Protein AF-0000000071243230 (afdb_homodimer)

Solvent-accessible surface area (backbone atoms only — not comparable to full-atom values): 25647 Å² total; per-residue (Å²): 121,84,81,74,54,32,36,38,34,30,34,70,54,38,41,51,25,42,40,34,51,52,50,34,58,74,63,64,65,69,80,55,43,79,42,82,48,49,68,93,75,47,45,42,72,34,73,75,40,35,74,42,26,79,78,50,60,73,18,30,34,38,36,73,92,80,45,58,36,34,49,34,70,30,48,39,51,43,52,36,56,71,73,34,33,78,36,71,46,57,30,71,87,35,68,67,62,38,32,37,29,39,30,46,41,52,45,35,47,60,45,52,41,47,35,47,43,58,20,52,50,35,22,77,37,89,92,53,12,43,61,34,69,88,39,41,65,60,29,50,51,50,51,51,54,51,28,48,50,36,53,77,65,65,46,73,26,82,59,40,70,91,53,72,32,49,36,44,46,53,48,45,42,53,58,59,55,44,63,51,39,58,89,78,46,62,64,76,81,33,62,56,47,34,52,44,48,49,54,53,48,51,51,51,51,54,64,30,56,40,70,90,38,98,62,46,46,50,62,62,52,16,53,51,50,37,32,51,49,38,48,51,32,33,51,52,34,54,53,54,61,68,72,107,121,85,81,74,52,34,36,39,35,31,34,71,53,37,41,52,25,42,40,32,52,52,48,33,58,74,65,64,65,69,78,56,42,78,42,81,50,49,69,92,74,46,45,42,71,33,72,75,41,34,73,44,27,79,78,51,62,73,18,31,33,38,36,74,91,80,45,59,36,33,49,34,70,30,47,37,50,42,52,35,56,71,72,36,32,78,35,71,46,56,30,70,88,35,69,68,62,37,34,38,29,39,30,46,40,51,45,34,46,59,45,52,42,45,35,48,41,57,20,51,50,37,23,78,36,88,93,53,12,43,62,33,69,88,40,42,65,60,29,50,51,50,50,52,52,52,29,50,50,37,54,77,65,65,49,73,24,82,60,41,67,92,52,70,32,50,36,44,46,52,47,45,42,52,57,59,54,44,62,51,39,57,91,80,46,62,63,74,81,32,61,56,46,36,52,43,47,50,54,54,48,52,51,51,51,54,64,31,56,40,71,90,38,98,62,48,42,49,61,63,51,15,52,51,51,37,33,50,49,38,48,51,32,31,52,52,34,53,51,54,61,71,71,106

InterPro domains:
  IPR004045 Glutathione S-transferase, N-terminal [PF13417] (9-85)
  IPR004045 Glutathione S-transferase, N-terminal [PS50404] (4-87)
  IPR004046 Glutathione S-transferase, C-terminal [PF00043] (134-200)
  IPR010987 Glutath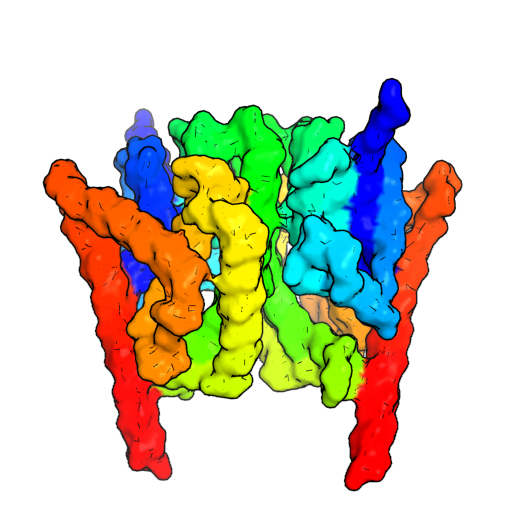ione S-transferase, C-terminal-like [PS50405] (94-218)
  IPR036249 Thioredoxin-like superfamily [SSF52833] (5-91)
  IPR036282 Glutathione S-transferase, C-terminal domain superfamily [SSF47616] (93-202)
  IPR040079 Glutathione transferase family [SFLDS00019] (8-201)

Foldseek 3Di:
DPQQAKEKEDDLLQLLSVLQVVLCLVLVPDRHHYDYDDVVVLSLVDPVNCLQPVVSDDTKMDDPPRDIDGDSLVSSQVCCVPRPCCDLQQHVVDPLLNVLLVVLVCCCVVQQLVLLCQFQVLCVDPPRNHGDLVSLVSNVVVLVVVLVVCVVVVALERSRDDDHYSSLSSNLSSVLSCLLPCVRDPSVVRPSSVNSSVVVVVVVLVSLCPVVDPRRCSNVVSNVVNSVVSVVSNVVNVVVVVVD/DPQQAKEKEDALLQLLSVLQVVLCLVLVPDRHHYDYDDVVVLSLVDPVNCLQPVVSDDTKMDDPPRDIDGDSLVSSVVCCVPRPCCDLQQHVVDPLLNVLLVVLVCCCVVQQLVLLCQFQVLCVDPPRNHGDLVSLVSNVVVLVVVLVVCVVVVALERSRDDDHYSSLSSNLSSVLSCLLPCVSDPSVVRPSSVNSSVVVVVVVLVSLCPPVDPRRCSNVVSNVVNSVVSVVSNVVNVVVVVVD

Structure (mmCIF, N/CA/C/O backbone):
data_AF-0000000071243230-model_v1
#
loop_
_entity.id
_entity.type
_entity.pdbx_description
1 polymer 'Glutathione s transferase-like protein'
#
loop_
_atom_site.group_PDB
_atom_site.id
_atom_site.type_symbol
_atom_site.label_atom_id
_atom_site.label_alt_id
_atom_site.label_comp_id
_atom_site.label_asym_id
_atom_site.label_entity_id
_atom_site.label_seq_id
_atom_site.pdbx_PDB_ins_code
_atom_site.Cartn_x
_atom_site.Cartn_y
_atom_site.Cartn_z
_atom_site.occupancy
_atom_site.B_iso_or_equiv
_atom_site.auth_seq_id
_atom_site.auth_comp_id
_atom_site.auth_asym_id
_atom_site.auth_atom_id
_atom_site.pdbx_PDB_model_num
ATOM 1 N N . MET A 1 1 ? 20.25 28.672 -17.828 1 37.5 1 MET A N 1
ATOM 2 C CA . MET A 1 1 ? 18.812 28.438 -17.938 1 37.5 1 MET A CA 1
ATOM 3 C C . MET A 1 1 ? 18.172 28.25 -16.562 1 37.5 1 MET A C 1
ATOM 5 O O . MET A 1 1 ? 18.781 27.641 -15.68 1 37.5 1 MET A O 1
ATOM 9 N N . PRO A 1 2 ? 17.359 29 -16.094 1 47.06 2 PRO A N 1
ATOM 10 C CA . PRO A 1 2 ? 16.938 28.938 -14.695 1 47.06 2 PRO A CA 1
ATOM 11 C C . PRO A 1 2 ? 16.656 27.516 -14.227 1 47.06 2 PRO A C 1
ATOM 13 O O . PRO A 1 2 ? 16.203 26.672 -15.008 1 47.06 2 PRO A O 1
ATOM 16 N N . GLU A 1 3 ? 17.469 26.891 -13.398 1 57.22 3 GLU A N 1
ATOM 17 C CA . GLU A 1 3 ? 17.391 25.5 -12.953 1 57.22 3 GLU A CA 1
ATOM 18 C C . GLU A 1 3 ? 15.961 25.141 -12.555 1 57.22 3 GLU A C 1
ATOM 20 O O . GLU A 1 3 ? 15.375 25.766 -11.664 1 57.22 3 GLU A O 1
ATOM 25 N N . ILE A 1 4 ? 15.086 24.641 -13.422 1 73.06 4 ILE A N 1
ATOM 26 C CA . ILE A 1 4 ? 13.672 24.375 -13.18 1 73.06 4 ILE A CA 1
ATOM 27 C C . ILE A 1 4 ? 13.516 23.453 -11.984 1 73.06 4 ILE A C 1
ATOM 29 O O . ILE A 1 4 ? 14.07 22.344 -11.961 1 73.06 4 ILE A O 1
ATOM 33 N N . ARG A 1 5 ? 13.047 23.938 -10.844 1 91.81 5 ARG A N 1
ATOM 34 C CA . ARG A 1 5 ? 12.812 23.328 -9.547 1 91.81 5 ARG A CA 1
ATOM 35 C C . ARG A 1 5 ? 11.633 22.359 -9.602 1 91.81 5 ARG A C 1
ATOM 37 O O . ARG A 1 5 ? 10.695 22.562 -10.375 1 91.81 5 ARG A O 1
ATOM 44 N N . PRO A 1 6 ? 11.742 21.328 -8.836 1 96.88 6 PRO A N 1
ATOM 45 C CA . PRO A 1 6 ? 10.562 20.453 -8.734 1 96.88 6 PRO A CA 1
ATOM 46 C C . PRO A 1 6 ? 9.352 21.172 -8.141 1 96.88 6 PRO A C 1
ATOM 48 O O . PRO A 1 6 ? 9.508 22.188 -7.465 1 96.88 6 PRO A O 1
ATOM 51 N N . ILE A 1 7 ? 8.172 20.641 -8.461 1 97.81 7 ILE A N 1
ATOM 52 C CA . ILE A 1 7 ? 6.918 21.188 -7.961 1 97.81 7 ILE A CA 1
ATOM 53 C C . ILE A 1 7 ? 6.188 20.141 -7.137 1 97.81 7 ILE A C 1
ATOM 55 O O . ILE A 1 7 ? 6.012 19 -7.586 1 97.81 7 ILE A O 1
ATOM 59 N N . PHE A 1 8 ? 5.84 20.484 -5.98 1 98.12 8 PHE A N 1
ATOM 60 C CA . PHE A 1 8 ? 5.039 19.672 -5.074 1 98.12 8 PHE A CA 1
ATOM 61 C C . PHE A 1 8 ? 3.598 20.172 -5.027 1 98.12 8 PHE A C 1
ATOM 63 O O . PHE A 1 8 ? 3.338 21.297 -4.586 1 98.12 8 PHE A O 1
ATOM 70 N N . TYR A 1 9 ? 2.678 19.375 -5.57 1 98.56 9 TYR A N 1
ATOM 71 C CA . TYR A 1 9 ? 1.249 19.672 -5.551 1 98.56 9 TYR A CA 1
ATOM 72 C C . TYR A 1 9 ? 0.603 19.141 -4.273 1 98.56 9 TYR A C 1
ATOM 74 O O . TYR A 1 9 ? 0.648 17.953 -3.998 1 98.56 9 TYR A O 1
ATOM 82 N N . TRP A 1 10 ? -0.021 20.047 -3.484 1 97.94 10 TRP A N 1
ATOM 83 C CA . TRP A 1 10 ? -0.501 19.594 -2.182 1 97.94 10 TRP A CA 1
ATOM 84 C C . TRP A 1 10 ? -1.736 20.391 -1.756 1 97.94 10 TRP A C 1
ATOM 86 O O . TRP A 1 10 ? -2.07 21.406 -2.359 1 97.94 10 TRP A O 1
ATOM 96 N N . MET A 1 11 ? -2.471 19.906 -0.9 1 98.06 11 MET A N 1
ATOM 97 C CA . MET A 1 11 ? -3.48 20.531 -0.056 1 98.06 11 MET A CA 1
ATOM 98 C C . MET A 1 11 ? -3.176 20.297 1.421 1 98.06 11 MET A C 1
ATOM 100 O O . MET A 1 11 ? -3.131 19.156 1.88 1 98.06 11 MET A O 1
ATOM 104 N N . PRO A 1 12 ? -2.934 21.359 2.178 1 97.12 12 PRO A N 1
ATOM 105 C CA . PRO A 1 12 ? -2.469 21.203 3.557 1 97.12 12 PRO A CA 1
ATOM 106 C C . PRO A 1 12 ? -3.377 20.312 4.391 1 97.12 12 PRO A C 1
ATOM 108 O O . PRO A 1 12 ? -2.9 19.594 5.273 1 97.12 12 PRO A O 1
ATOM 111 N N . GLU A 1 13 ? -4.656 20.312 4.109 1 97.69 13 GLU A N 1
ATOM 112 C CA . GLU A 1 13 ? -5.629 19.547 4.887 1 97.69 13 GLU A CA 1
ATOM 113 C C . GLU A 1 13 ? -5.527 18.062 4.586 1 97.69 13 GLU A C 1
ATOM 115 O O . GLU A 1 13 ? -6.055 17.234 5.332 1 97.69 13 GLU A O 1
ATOM 120 N N . SER A 1 14 ? -4.887 17.688 3.504 1 97.75 14 SER A N 1
ATOM 121 C CA . SER A 1 14 ? -4.73 16.297 3.113 1 97.75 14 SER A CA 1
ATOM 122 C C . SER A 1 14 ? -3.611 15.625 3.902 1 97.75 14 SER A C 1
ATOM 124 O O . SER A 1 14 ? -2.438 15.969 3.736 1 97.75 14 SER A O 1
ATOM 126 N N . PRO A 1 15 ? -3.893 14.648 4.648 1 98 15 PRO A N 1
ATOM 127 C CA . PRO A 1 15 ? -2.871 14 5.469 1 98 15 PRO A CA 1
ATOM 128 C C . PRO A 1 15 ? -1.742 13.391 4.637 1 98 15 PRO A C 1
ATOM 130 O O . PRO A 1 15 ? -0.566 13.555 4.977 1 98 15 PRO A O 1
ATOM 133 N N . PRO A 1 16 ? -2.008 12.727 3.496 1 98.38 16 PRO A N 1
ATOM 134 C CA . PRO A 1 16 ? -0.895 12.242 2.676 1 98.38 16 PRO A CA 1
ATOM 135 C C . PRO A 1 16 ? 0.027 13.359 2.205 1 98.38 16 PRO A C 1
ATOM 137 O O . PRO A 1 16 ? 1.241 13.164 2.104 1 98.38 16 PRO A O 1
ATOM 140 N N . CYS A 1 17 ? -0.513 14.492 1.893 1 98.69 17 CYS A N 1
ATOM 141 C CA . CYS A 1 17 ? 0.308 15.641 1.523 1 98.69 17 CYS A CA 1
ATOM 142 C C . CYS A 1 17 ? 1.213 16.062 2.676 1 98.69 17 CYS A C 1
ATOM 144 O O . CYS A 1 17 ? 2.375 16.406 2.465 1 98.69 17 CYS A O 1
ATOM 146 N N . ARG A 1 18 ? 0.696 16.016 3.869 1 98.56 18 ARG A N 1
ATOM 147 C CA . ARG A 1 18 ? 1.452 16.438 5.043 1 98.56 18 ARG A CA 1
ATOM 148 C C . ARG A 1 18 ? 2.623 15.5 5.309 1 98.56 18 ARG A C 1
ATOM 150 O O . ARG A 1 18 ? 3.676 15.93 5.785 1 98.56 18 ARG A O 1
ATOM 157 N N . THR A 1 19 ? 2.479 14.242 4.984 1 98.81 19 THR A N 1
ATOM 158 C CA . THR A 1 19 ? 3.598 13.305 5.086 1 98.81 19 THR A CA 1
ATOM 159 C C . THR A 1 19 ? 4.781 13.789 4.25 1 98.81 19 THR A C 1
ATOM 161 O O . THR A 1 19 ? 5.902 13.898 4.75 1 98.81 19 THR A O 1
ATOM 164 N N . VAL A 1 20 ? 4.535 14.133 2.994 1 98.81 20 VAL A N 1
ATOM 165 C CA . VAL A 1 20 ? 5.586 14.562 2.076 1 98.81 20 VAL A CA 1
ATOM 166 C C . VAL A 1 20 ? 6.184 15.883 2.557 1 98.81 20 VAL A C 1
ATOM 168 O O . VAL A 1 20 ? 7.406 16.062 2.539 1 98.81 20 VAL A O 1
ATOM 171 N N . TYR A 1 21 ? 5.32 16.734 3.006 1 98 21 TYR A N 1
ATOM 172 C CA . TYR A 1 21 ? 5.746 18.047 3.482 1 98 21 TYR A CA 1
ATOM 173 C C . TYR A 1 21 ? 6.695 17.906 4.668 1 98 21 TYR A C 1
ATOM 175 O O . TYR A 1 21 ? 7.766 18.516 4.688 1 98 21 TYR A O 1
ATOM 183 N N . VAL A 1 22 ? 6.34 17.109 5.637 1 98 22 VAL A N 1
ATOM 184 C CA . VAL A 1 22 ? 7.141 16.922 6.836 1 98 22 VAL A CA 1
ATOM 185 C C . VAL A 1 22 ? 8.477 16.266 6.469 1 98 22 VAL A C 1
ATOM 187 O O . VAL A 1 22 ? 9.531 16.672 6.973 1 98 22 VAL A O 1
ATOM 190 N N . VAL A 1 23 ? 8.477 15.289 5.574 1 98.62 23 VAL A N 1
ATOM 191 C CA . VAL A 1 23 ? 9.703 14.641 5.125 1 98.62 23 VAL A CA 1
ATOM 192 C C . VAL A 1 23 ? 10.625 15.68 4.48 1 98.62 23 VAL A C 1
ATOM 194 O O . VAL A 1 23 ? 11.82 15.719 4.77 1 98.62 23 VAL A O 1
ATOM 197 N N . ALA A 1 24 ? 10.062 16.5 3.615 1 97.62 24 ALA A N 1
ATOM 198 C CA . ALA A 1 24 ? 10.859 17.531 2.949 1 97.62 24 ALA A CA 1
ATOM 199 C C . ALA A 1 24 ? 11.531 18.453 3.967 1 97.62 24 ALA A C 1
ATOM 201 O O . ALA A 1 24 ? 12.711 18.781 3.828 1 97.62 24 ALA A O 1
ATOM 202 N N . LYS A 1 25 ? 10.812 18.797 4.984 1 96.06 25 LYS A N 1
ATOM 203 C CA . LYS A 1 25 ? 11.359 19.656 6.039 1 96.06 25 LYS A CA 1
ATOM 204 C C . LYS A 1 25 ? 12.484 18.938 6.789 1 96.06 25 LYS A C 1
ATOM 206 O O . LYS A 1 25 ? 13.531 19.516 7.055 1 96.06 25 LYS A O 1
ATOM 211 N N . MET A 1 26 ? 12.273 17.781 7.102 1 97.25 26 MET A N 1
ATOM 212 C CA . MET A 1 26 ? 13.219 17.016 7.906 1 97.25 26 MET A CA 1
ATOM 213 C C . MET A 1 26 ? 14.531 16.797 7.156 1 97.25 26 MET A C 1
ATOM 215 O O . MET A 1 26 ? 15.602 16.734 7.77 1 97.25 26 MET A O 1
ATOM 219 N N . ILE A 1 27 ? 14.477 16.703 5.809 1 97.5 27 ILE A N 1
ATOM 220 C CA . ILE A 1 27 ? 15.703 16.438 5.059 1 97.5 27 ILE A CA 1
ATOM 221 C C . ILE A 1 27 ? 16.281 17.75 4.543 1 97.5 27 ILE A C 1
ATOM 223 O O . ILE A 1 27 ? 17.281 17.75 3.811 1 97.5 27 ILE A O 1
ATOM 227 N N . GLY A 1 28 ? 15.617 18.844 4.812 1 95.44 28 GLY A N 1
ATOM 228 C CA . GLY A 1 28 ? 16.125 20.172 4.48 1 95.44 28 GLY A CA 1
ATOM 229 C C . GLY A 1 28 ? 15.938 20.531 3.018 1 95.44 28 GLY A C 1
ATOM 230 O O . GLY A 1 28 ? 16.734 21.281 2.449 1 95.44 28 GLY A O 1
ATOM 231 N N . LEU A 1 29 ? 14.93 19.953 2.396 1 94.81 29 LEU A N 1
ATOM 232 C CA . LEU A 1 29 ? 14.656 20.281 1.004 1 94.81 29 LEU A CA 1
ATOM 233 C C . LEU A 1 29 ? 14.008 21.656 0.889 1 94.81 29 LEU A C 1
ATOM 235 O O . LEU A 1 29 ? 12.852 21.844 1.291 1 94.81 29 LEU A O 1
ATOM 239 N N . LYS A 1 30 ? 14.711 22.562 0.295 1 90 30 LYS A N 1
ATOM 240 C CA . LYS A 1 30 ? 14.227 23.938 0.206 1 90 30 LYS A CA 1
ATOM 241 C C . LYS A 1 30 ? 14 24.359 -1.246 1 90 30 LYS A C 1
ATOM 243 O O . LYS A 1 30 ? 13.227 25.266 -1.524 1 90 30 LYS A O 1
ATOM 248 N N . ASP A 1 31 ? 14.703 23.703 -2.102 1 91.5 31 ASP A N 1
ATOM 249 C CA . ASP A 1 31 ? 14.711 24.125 -3.5 1 91.5 31 ASP A CA 1
ATOM 250 C C . ASP A 1 31 ? 13.625 23.406 -4.297 1 91.5 31 ASP A C 1
ATOM 252 O O . ASP A 1 31 ? 13.922 22.703 -5.27 1 91.5 31 ASP A O 1
ATOM 256 N N . TRP A 1 32 ? 12.281 23.5 -3.85 1 94.5 32 TRP A N 1
ATOM 257 C CA . TRP A 1 32 ? 11.117 23.047 -4.609 1 94.5 32 TRP A CA 1
ATOM 258 C C . TRP A 1 32 ? 9.977 24.047 -4.508 1 94.5 32 TRP A C 1
ATOM 260 O O . TRP A 1 32 ? 9.953 24.875 -3.598 1 94.5 32 TRP A O 1
ATOM 270 N N . ASP A 1 33 ? 9.164 24.062 -5.465 1 96.12 33 ASP A N 1
ATOM 271 C CA . ASP A 1 33 ? 7.957 24.875 -5.461 1 96.12 33 ASP A CA 1
ATOM 272 C C . ASP A 1 33 ? 6.766 24.094 -4.918 1 96.12 33 ASP A C 1
ATOM 274 O O . ASP A 1 33 ? 6.641 22.891 -5.176 1 96.12 33 ASP A O 1
ATOM 278 N N . ILE A 1 34 ? 5.996 24.766 -4.156 1 95.94 34 ILE A N 1
ATOM 279 C CA . ILE A 1 34 ? 4.777 24.172 -3.629 1 95.94 34 ILE A CA 1
ATOM 280 C C . ILE A 1 34 ? 3.559 24.812 -4.289 1 95.94 34 ILE A C 1
ATOM 282 O O . ILE A 1 34 ? 3.404 26.031 -4.266 1 95.94 34 ILE A O 1
ATOM 286 N N . LYS A 1 35 ? 2.779 24.031 -4.914 1 97 35 LYS A N 1
ATOM 287 C CA . LYS A 1 35 ? 1.558 24.484 -5.578 1 97 35 LYS A CA 1
ATOM 288 C C . LYS A 1 35 ? 0.32 23.891 -4.91 1 97 35 LYS A C 1
ATOM 290 O O . LYS A 1 35 ? 0.209 22.672 -4.766 1 97 35 LYS A O 1
ATOM 295 N N . SER A 1 36 ? -0.582 24.703 -4.586 1 96.88 36 SER A N 1
ATOM 296 C CA . SER A 1 36 ? -1.809 24.266 -3.928 1 96.88 36 SER A CA 1
ATOM 297 C C . SER A 1 36 ? -2.799 23.703 -4.934 1 96.88 36 SER A C 1
ATOM 299 O O . SER A 1 36 ? -2.938 24.219 -6.043 1 96.88 36 SER A O 1
ATOM 301 N N . ILE A 1 37 ? -3.445 22.641 -4.566 1 96.5 37 ILE A N 1
ATOM 302 C CA . ILE A 1 37 ? -4.562 22.031 -5.27 1 96.5 37 ILE A CA 1
ATOM 303 C C . ILE A 1 37 ? -5.781 21.969 -4.352 1 96.5 37 ILE A C 1
ATOM 305 O O . ILE A 1 37 ? -5.699 21.453 -3.23 1 96.5 37 ILE A O 1
ATOM 309 N N . ASP A 1 38 ? -6.91 22.562 -4.824 1 94.69 38 ASP A N 1
ATOM 310 C CA . ASP A 1 38 ? -8.141 22.578 -4.035 1 94.69 38 ASP A CA 1
ATOM 311 C C . ASP A 1 38 ? -9.117 21.516 -4.508 1 94.69 38 ASP A C 1
ATOM 313 O O . ASP A 1 38 ? -9.797 21.688 -5.523 1 94.69 38 ASP A O 1
ATOM 317 N N . LEU A 1 39 ? -9.312 20.484 -3.73 1 94.31 39 LEU A N 1
ATOM 318 C CA . LEU A 1 39 ? -10.18 19.375 -4.105 1 94.31 39 LEU A CA 1
ATOM 319 C C . LEU A 1 39 ? -11.648 19.797 -4.086 1 94.31 39 LEU A C 1
ATOM 321 O O . LEU A 1 39 ? -12.469 19.234 -4.812 1 94.31 39 LEU A O 1
ATOM 325 N N . THR A 1 40 ? -11.977 20.781 -3.236 1 90.94 40 THR A N 1
ATOM 326 C CA . THR A 1 40 ? -13.359 21.234 -3.15 1 90.94 40 THR A CA 1
ATOM 327 C C . THR A 1 40 ? -13.766 21.953 -4.43 1 90.94 40 THR A C 1
ATOM 329 O O . THR A 1 40 ? -14.961 22.094 -4.723 1 90.94 40 THR A O 1
ATOM 332 N N . LYS A 1 41 ? -12.82 22.391 -5.18 1 94.12 41 LYS A N 1
ATOM 333 C CA . LYS A 1 41 ? -13.062 23.047 -6.469 1 94.12 41 LYS A CA 1
ATOM 334 C C . LYS A 1 41 ? -12.781 22.094 -7.625 1 94.12 41 LYS A C 1
ATOM 336 O O . LYS A 1 41 ? -12.734 22.5 -8.781 1 94.12 41 LYS A O 1
ATOM 341 N N . LEU A 1 42 ? -12.406 20.828 -7.348 1 94.5 42 LEU A N 1
ATOM 342 C CA . LEU A 1 42 ? -12.18 19.75 -8.297 1 94.5 42 LEU A CA 1
ATOM 343 C C . LEU A 1 42 ? -10.969 20.047 -9.172 1 94.5 42 LEU A C 1
ATOM 345 O O . LEU A 1 42 ? -10.93 19.656 -10.344 1 94.5 42 LEU A O 1
ATOM 349 N N . GLU A 1 43 ? -10.031 20.75 -8.641 1 96.44 43 GLU A N 1
ATOM 350 C CA . GLU A 1 43 ? -8.836 21.109 -9.406 1 96.44 43 GLU A CA 1
ATOM 351 C C . GLU A 1 43 ? -8.031 19.859 -9.773 1 96.44 43 GLU A C 1
ATOM 353 O O . GLU A 1 43 ? -7.27 19.875 -10.742 1 96.44 43 GLU A O 1
ATOM 358 N N . GLN A 1 44 ? -8.156 18.75 -9.023 1 94.81 44 GLN A N 1
ATOM 359 C CA . GLN A 1 44 ? -7.461 17.5 -9.305 1 94.81 44 GLN A CA 1
ATOM 360 C C . GLN A 1 44 ? -7.992 16.859 -10.586 1 94.81 44 GLN A C 1
ATOM 362 O O . GLN A 1 44 ? -7.391 15.922 -11.109 1 94.81 44 GLN A O 1
ATOM 367 N N . MET A 1 45 ? -9.102 17.422 -11.086 1 94.5 45 MET A N 1
ATOM 368 C CA . MET A 1 45 ? -9.711 16.891 -12.297 1 94.5 45 MET A CA 1
ATOM 369 C C . MET A 1 45 ? -9.258 17.672 -13.531 1 94.5 45 MET A C 1
ATOM 371 O O . MET A 1 45 ? -9.602 17.312 -14.656 1 94.5 45 MET A O 1
ATOM 375 N N . SER A 1 46 ? -8.508 18.734 -13.367 1 95.62 46 SER A N 1
ATOM 376 C CA . SER A 1 46 ? -8.086 19.594 -14.469 1 95.62 46 SER A CA 1
ATOM 377 C C . SER A 1 46 ? -7.113 18.859 -15.391 1 95.62 46 SER A C 1
ATOM 379 O O . SER A 1 46 ? -6.352 18 -14.945 1 95.62 46 SER A O 1
ATOM 381 N N . ASP A 1 47 ? -7.062 19.25 -16.625 1 94.31 47 ASP A N 1
ATOM 382 C CA . ASP A 1 47 ? -6.164 18.672 -17.609 1 94.31 47 ASP A CA 1
ATOM 383 C C . ASP A 1 47 ? -4.703 18.844 -17.188 1 94.31 47 ASP A C 1
ATOM 385 O O . ASP A 1 47 ? -3.883 17.953 -17.391 1 94.31 47 ASP A O 1
ATOM 389 N N . ASP A 1 48 ? -4.461 19.969 -16.656 1 94.25 48 ASP A N 1
ATOM 390 C CA . ASP A 1 48 ? -3.092 20.266 -16.25 1 94.25 48 ASP A CA 1
ATOM 391 C C . ASP A 1 48 ? -2.625 19.312 -15.148 1 94.25 48 ASP A C 1
ATOM 393 O O . ASP A 1 48 ? -1.502 18.812 -15.188 1 94.25 48 ASP A O 1
ATOM 397 N N . TYR A 1 49 ? -3.498 19.047 -14.172 1 96.25 49 TYR A N 1
ATOM 398 C CA . TYR A 1 49 ? -3.084 18.188 -13.07 1 96.25 49 TYR A CA 1
ATOM 399 C C . TYR A 1 49 ? -3.076 16.719 -13.5 1 96.25 49 TYR A C 1
ATOM 401 O O . TYR A 1 49 ? -2.268 15.93 -13.008 1 96.25 49 TYR A O 1
ATOM 409 N N . LEU A 1 50 ? -3.939 16.391 -14.422 1 93.88 50 LEU A N 1
ATOM 410 C CA . LEU A 1 50 ? -4.02 15.016 -14.891 1 93.88 50 LEU A CA 1
ATOM 411 C C . LEU A 1 50 ? -2.738 14.609 -15.609 1 93.88 50 LEU A C 1
ATOM 413 O O . LEU A 1 50 ? -2.443 13.422 -15.742 1 93.88 50 LEU A O 1
ATOM 417 N N . LYS A 1 51 ? -1.961 15.602 -16.047 1 92.75 51 LYS A N 1
ATOM 418 C CA . LYS A 1 51 ? -0.648 15.328 -16.625 1 92.75 51 LYS A CA 1
ATOM 419 C C . LYS A 1 51 ? 0.347 14.906 -15.539 1 92.75 51 LYS A C 1
ATOM 421 O O . LYS A 1 51 ? 1.351 14.258 -15.836 1 92.75 51 LYS A O 1
ATOM 426 N N . ILE A 1 52 ? 0.04 15.305 -14.289 1 94.75 52 ILE A N 1
ATOM 427 C CA . ILE A 1 52 ? 0.901 14.984 -13.156 1 94.75 52 ILE A CA 1
ATOM 428 C C . ILE A 1 52 ? 0.462 13.664 -12.531 1 94.75 52 ILE A C 1
ATOM 430 O O . ILE A 1 52 ? 1.283 12.773 -12.312 1 94.75 52 ILE A O 1
ATOM 434 N N . ASN A 1 53 ? -0.765 13.57 -12.305 1 95.12 53 ASN A N 1
ATOM 435 C CA . ASN A 1 53 ? -1.378 12.367 -11.742 1 95.12 53 ASN A CA 1
ATOM 436 C C . ASN A 1 53 ? -2.684 12.023 -12.445 1 95.12 53 ASN A C 1
ATOM 438 O O . ASN A 1 53 ? -3.713 12.656 -12.211 1 95.12 53 ASN A O 1
ATOM 442 N N . PRO A 1 54 ? -2.664 10.992 -13.203 1 93.44 54 PRO A N 1
ATOM 443 C CA . PRO A 1 54 ? -3.857 10.641 -13.977 1 93.44 54 PRO A CA 1
ATOM 444 C C . PRO A 1 54 ? -4.953 10.016 -13.117 1 93.44 54 PRO A C 1
ATOM 446 O O . PRO A 1 54 ? -6.047 9.727 -13.617 1 93.44 54 PRO A O 1
ATOM 449 N N . PHE A 1 55 ? -4.754 9.844 -11.805 1 93.38 55 PHE A N 1
ATOM 450 C CA . PHE A 1 55 ? -5.691 9.117 -10.961 1 93.38 55 PHE A CA 1
ATOM 451 C C . PHE A 1 55 ? -6.422 10.07 -10.016 1 93.38 55 PHE A C 1
ATOM 453 O O . PHE A 1 55 ? -7.078 9.625 -9.07 1 93.38 55 PHE A O 1
ATOM 460 N N . HIS A 1 56 ? -6.203 11.328 -10.195 1 92.06 56 HIS A N 1
ATOM 461 C CA . HIS A 1 56 ? -7.027 12.383 -9.625 1 92.06 56 HIS A CA 1
ATOM 462 C C . HIS A 1 56 ? -6.773 12.531 -8.125 1 92.06 56 HIS A C 1
ATOM 464 O O . HIS A 1 56 ? -7.586 13.117 -7.41 1 92.06 56 HIS A O 1
ATOM 470 N N . THR A 1 57 ? -5.68 11.891 -7.641 1 95.06 57 THR A N 1
ATOM 471 C CA . THR A 1 57 ? -5.395 11.992 -6.215 1 95.06 57 THR A CA 1
ATOM 472 C C . THR A 1 57 ? -4.258 12.977 -5.961 1 95.06 57 THR A C 1
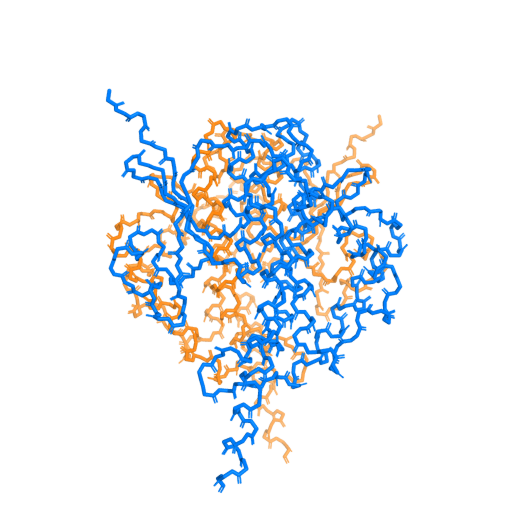ATOM 474 O O . THR A 1 57 ? -3.592 13.422 -6.898 1 95.06 57 THR A O 1
ATOM 477 N N . ILE A 1 58 ? -4.074 13.422 -4.785 1 97.62 58 ILE A N 1
ATOM 478 C CA . ILE A 1 58 ? -2.959 14.234 -4.309 1 97.62 58 ILE A CA 1
ATOM 479 C C . ILE A 1 58 ? -2.268 13.531 -3.143 1 97.62 58 ILE A C 1
ATOM 481 O O . ILE A 1 58 ? -2.879 12.711 -2.453 1 97.62 58 ILE A O 1
ATOM 485 N N . PRO A 1 59 ? -0.989 13.766 -2.969 1 98.5 59 PRO A N 1
ATOM 486 C CA . PRO A 1 59 ? -0.111 14.766 -3.578 1 98.5 59 PRO A CA 1
ATOM 487 C C . PRO A 1 59 ? 0.377 14.359 -4.965 1 98.5 59 PRO A C 1
ATOM 489 O O . PRO A 1 59 ? 0.193 13.211 -5.375 1 98.5 59 PRO A O 1
ATOM 492 N N . GLY A 1 60 ? 0.869 15.336 -5.672 1 98.56 60 GLY A N 1
ATOM 493 C CA . GLY A 1 60 ? 1.629 15.156 -6.898 1 98.56 60 GLY A CA 1
ATOM 494 C C . GLY A 1 60 ? 3.012 15.773 -6.844 1 98.56 60 GLY A C 1
ATOM 495 O O . GLY A 1 60 ? 3.271 16.656 -6.012 1 98.56 60 GLY A O 1
ATOM 496 N N . TYR A 1 61 ? 3.914 15.312 -7.598 1 98.56 61 TYR A N 1
ATOM 497 C CA . TYR A 1 61 ? 5.285 15.797 -7.723 1 98.56 61 TYR A CA 1
ATOM 498 C C . TYR A 1 61 ? 5.711 15.859 -9.188 1 98.56 61 TYR A C 1
ATOM 500 O O . TYR A 1 61 ? 5.453 14.93 -9.953 1 98.56 61 TYR A O 1
ATOM 508 N N . PHE A 1 62 ? 6.266 16.969 -9.57 1 97.81 62 PHE A N 1
ATOM 509 C CA . PHE A 1 62 ? 6.727 17.125 -10.938 1 97.81 62 PHE A CA 1
ATOM 510 C C . PHE A 1 62 ? 8.141 17.688 -10.977 1 97.81 62 PHE A C 1
ATOM 512 O O . PHE A 1 62 ? 8.43 18.703 -10.352 1 97.81 62 PHE A O 1
ATOM 519 N N . GLU A 1 63 ? 9.008 16.969 -11.555 1 96.25 63 GLU A N 1
ATOM 520 C CA . GLU A 1 63 ? 10.367 17.406 -11.852 1 96.25 63 GLU A CA 1
ATOM 521 C C . GLU A 1 63 ? 10.57 17.609 -13.352 1 96.25 63 GLU A C 1
ATOM 523 O O . GLU A 1 63 ? 10.656 16.625 -14.109 1 96.25 63 GLU A O 1
ATOM 528 N N . PRO A 1 64 ? 10.703 18.844 -13.805 1 93.19 64 PRO A N 1
ATOM 529 C CA . PRO A 1 64 ? 10.875 19.094 -15.242 1 93.19 64 PRO A CA 1
ATOM 530 C C . PRO A 1 64 ? 12.094 18.375 -15.828 1 93.19 64 PRO A C 1
ATOM 532 O O . PRO A 1 64 ? 13.102 18.203 -15.141 1 93.19 64 PRO A O 1
ATOM 535 N N . PRO A 1 65 ? 11.945 17.953 -17.016 1 91.38 65 PRO A N 1
ATOM 536 C CA . PRO A 1 65 ? 10.859 18.234 -17.969 1 91.38 65 PRO A CA 1
ATOM 537 C C . PRO A 1 65 ? 9.797 17.141 -18 1 91.38 65 PRO A C 1
ATOM 539 O O . PRO A 1 65 ? 8.719 17.344 -18.547 1 91.38 65 PRO A O 1
ATOM 542 N N . ASP A 1 66 ? 10.031 16.062 -17.359 1 91 66 ASP A N 1
ATOM 543 C CA . ASP A 1 66 ? 9.109 14.992 -17.75 1 91 66 ASP A CA 1
ATOM 544 C C . ASP A 1 66 ? 8.984 13.945 -16.641 1 91 66 ASP A C 1
ATOM 546 O O . ASP A 1 66 ? 8.594 12.805 -16.891 1 91 66 ASP A O 1
ATOM 550 N N . PHE A 1 67 ? 9.312 14.297 -15.438 1 95.94 67 PHE A N 1
ATOM 551 C CA . PHE A 1 67 ? 9.266 13.32 -14.359 1 95.94 67 PHE A CA 1
ATOM 552 C C . PHE A 1 67 ? 8.164 13.672 -13.367 1 95.94 67 PHE A C 1
ATOM 554 O O . PHE A 1 67 ? 8.219 14.711 -12.711 1 95.94 67 PHE A O 1
ATOM 561 N N . ASN A 1 68 ? 7.16 12.812 -13.266 1 97 68 ASN A N 1
ATOM 562 C CA . ASN A 1 68 ? 6.047 13.031 -12.352 1 97 68 ASN A CA 1
ATOM 563 C C . ASN A 1 68 ? 5.848 11.836 -11.422 1 97 68 ASN A C 1
ATOM 565 O O . ASN A 1 68 ? 6.027 10.688 -11.828 1 97 68 ASN A O 1
ATOM 569 N N . LEU A 1 69 ? 5.492 12.117 -10.242 1 98.31 69 LEU A N 1
ATOM 570 C CA . LEU A 1 69 ? 5.164 11.102 -9.25 1 98.31 69 LEU A CA 1
ATOM 571 C C . LEU A 1 69 ? 3.859 11.445 -8.531 1 98.31 69 LEU A C 1
ATOM 573 O O . LEU A 1 69 ? 3.49 12.617 -8.438 1 98.31 69 LEU A O 1
ATOM 577 N N . TYR A 1 70 ? 3.258 10.414 -8.125 1 97.75 70 TYR A N 1
ATOM 578 C CA . TYR A 1 70 ? 2.135 10.453 -7.191 1 97.75 70 TYR A CA 1
ATOM 579 C C . TYR A 1 70 ? 2.264 9.367 -6.133 1 97.75 70 TYR A C 1
ATOM 581 O O . TYR A 1 70 ? 3.223 8.594 -6.145 1 97.75 70 TYR A O 1
ATOM 589 N N . GLU A 1 71 ? 1.322 9.367 -5.25 1 98.31 71 GLU A N 1
ATOM 590 C CA . GLU A 1 71 ? 1.413 8.539 -4.051 1 98.31 71 GLU A CA 1
ATOM 591 C C . GLU A 1 71 ? 2.369 9.148 -3.031 1 98.31 71 GLU A C 1
ATOM 593 O O . GLU A 1 71 ? 3.568 9.266 -3.289 1 98.31 71 GLU A O 1
ATOM 598 N N . SER A 1 72 ? 1.873 9.5 -1.881 1 98.75 72 SER A N 1
ATOM 599 C CA . SER A 1 72 ? 2.646 10.227 -0.877 1 98.75 72 SER A CA 1
ATOM 600 C C . SER A 1 72 ? 3.867 9.422 -0.437 1 98.75 72 SER A C 1
ATOM 602 O O . SER A 1 72 ? 4.965 9.977 -0.317 1 98.75 72 SER A O 1
ATOM 604 N N . ARG A 1 73 ? 3.717 8.109 -0.256 1 98.75 73 ARG A N 1
ATOM 605 C CA . ARG A 1 73 ? 4.812 7.254 0.196 1 98.75 73 ARG A CA 1
ATOM 606 C C . ARG A 1 73 ? 5.93 7.207 -0.838 1 98.75 73 ARG A C 1
ATOM 608 O O . ARG A 1 73 ? 7.113 7.25 -0.485 1 98.75 73 ARG A O 1
ATOM 615 N N . THR A 1 74 ? 5.543 7.176 -2.121 1 98.81 74 THR A N 1
ATOM 616 C CA . THR A 1 74 ? 6.492 7.152 -3.227 1 98.81 74 THR A CA 1
ATOM 617 C C . THR A 1 74 ? 7.27 8.461 -3.303 1 98.81 74 THR A C 1
ATOM 619 O O . THR A 1 74 ? 8.5 8.461 -3.391 1 98.81 74 THR A O 1
ATOM 622 N N . ILE A 1 75 ? 6.539 9.555 -3.246 1 98.88 75 ILE A N 1
ATOM 623 C CA . ILE A 1 75 ? 7.16 10.867 -3.332 1 98.88 75 ILE A CA 1
ATOM 624 C C . ILE A 1 75 ? 8.133 11.062 -2.168 1 98.88 75 ILE A C 1
ATOM 626 O O . ILE A 1 75 ? 9.266 11.5 -2.363 1 98.88 75 ILE A O 1
ATOM 630 N N . ALA A 1 76 ? 7.715 10.688 -0.987 1 98.88 76 ALA A N 1
ATOM 631 C CA . ALA A 1 76 ? 8.547 10.82 0.203 1 98.88 76 ALA A CA 1
ATOM 632 C C . ALA A 1 76 ? 9.82 9.984 0.078 1 98.88 76 ALA A C 1
ATOM 634 O O . ALA A 1 76 ? 10.922 10.477 0.339 1 98.88 76 ALA A O 1
ATOM 635 N N . ARG A 1 77 ? 9.703 8.742 -0.353 1 98.69 77 ARG A N 1
ATOM 636 C CA . ARG A 1 77 ? 10.867 7.887 -0.563 1 98.69 77 ARG A CA 1
ATOM 637 C C . ARG A 1 77 ? 11.836 8.516 -1.559 1 98.69 77 ARG A C 1
ATOM 639 O O . ARG A 1 77 ? 13.047 8.555 -1.316 1 98.69 77 ARG A O 1
ATOM 646 N N . TYR A 1 78 ? 11.32 8.992 -2.619 1 98.81 78 TYR A N 1
ATOM 647 C CA . TYR A 1 78 ? 12.133 9.516 -3.709 1 98.81 78 TYR A CA 1
ATOM 648 C C . TYR A 1 78 ? 12.945 10.719 -3.252 1 98.81 78 TYR A C 1
ATOM 650 O O . TYR A 1 78 ? 14.148 10.797 -3.508 1 98.81 78 TYR A O 1
ATOM 658 N N . ILE A 1 79 ? 12.297 11.625 -2.549 1 98.56 79 ILE A N 1
ATOM 659 C CA . ILE A 1 79 ? 13.016 12.844 -2.199 1 98.56 79 ILE A CA 1
ATOM 660 C C . ILE A 1 79 ? 14.07 12.539 -1.135 1 98.56 79 ILE A C 1
ATOM 662 O O . ILE A 1 79 ? 15.141 13.148 -1.111 1 98.56 79 ILE A O 1
ATOM 666 N N . ILE A 1 80 ? 13.82 11.57 -0.263 1 98.75 80 ILE A N 1
ATOM 667 C CA . ILE A 1 80 ? 14.844 11.156 0.686 1 98.75 80 ILE A CA 1
ATOM 668 C C . ILE A 1 80 ? 16.031 10.555 -0.066 1 98.75 80 ILE A C 1
ATOM 670 O O . ILE A 1 80 ? 17.172 10.961 0.143 1 98.75 80 ILE A O 1
ATOM 674 N N . GLU A 1 81 ? 15.711 9.617 -0.989 1 98.31 81 GLU A N 1
ATOM 675 C CA . GLU A 1 81 ? 16.75 8.898 -1.731 1 98.31 81 GLU A CA 1
ATOM 676 C C . GLU A 1 81 ? 17.594 9.859 -2.566 1 98.31 81 GLU A C 1
ATOM 678 O O . GLU A 1 81 ? 18.797 9.648 -2.75 1 98.31 81 GLU A O 1
ATOM 683 N N . THR A 1 82 ? 16.984 10.875 -3.018 1 97.38 82 THR A N 1
ATOM 684 C CA . THR A 1 82 ? 17.625 11.805 -3.939 1 97.38 82 THR A CA 1
ATOM 685 C C . THR A 1 82 ? 18.453 12.836 -3.178 1 97.38 82 THR A C 1
ATOM 687 O O . THR A 1 82 ? 19.594 13.133 -3.555 1 97.38 82 THR A O 1
ATOM 690 N N . TYR A 1 83 ? 17.938 13.32 -2.09 1 97.19 83 TYR A N 1
ATOM 691 C CA . TYR A 1 83 ? 18.531 14.523 -1.518 1 97.19 83 TYR A CA 1
ATOM 692 C C . TYR A 1 83 ? 19.266 14.203 -0.215 1 97.19 83 TYR A C 1
ATOM 694 O O . TYR A 1 83 ? 20.156 14.945 0.201 1 97.19 83 TYR A O 1
ATOM 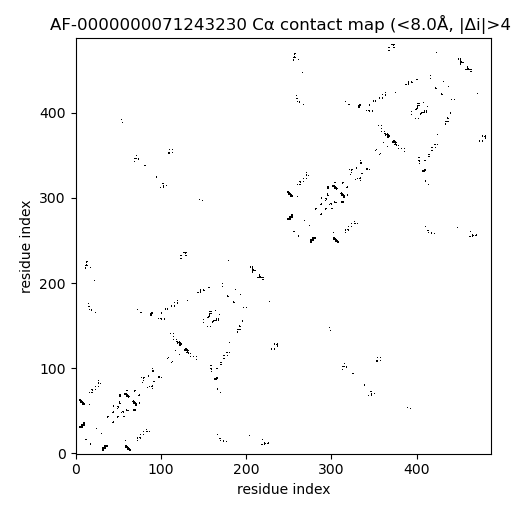702 N N . ARG A 1 84 ? 18.828 13.164 0.481 1 98.06 84 ARG A N 1
ATOM 703 C CA . ARG A 1 84 ? 19.438 12.797 1.753 1 98.06 84 ARG A CA 1
ATOM 704 C C . ARG A 1 84 ? 19.422 11.289 1.956 1 98.06 84 ARG A C 1
ATOM 706 O O . ARG A 1 84 ? 18.859 10.789 2.938 1 98.06 84 ARG A O 1
ATOM 713 N N . PRO A 1 85 ? 20.156 10.594 1.11 1 97.25 85 PRO A N 1
ATOM 714 C CA . PRO A 1 85 ? 20.094 9.133 1.114 1 97.25 85 PRO A CA 1
ATOM 715 C C . PRO A 1 85 ? 20.594 8.523 2.424 1 97.25 85 PRO A C 1
ATOM 717 O O . PRO A 1 85 ? 20.328 7.348 2.701 1 97.25 85 PRO A O 1
ATOM 720 N N . GLU A 1 86 ? 21.266 9.273 3.268 1 96.5 86 GLU A N 1
ATOM 721 C CA . GLU A 1 86 ? 21.781 8.773 4.535 1 96.5 86 GLU A CA 1
ATOM 722 C C . GLU A 1 86 ? 20.781 8.992 5.668 1 96.5 86 GLU A C 1
ATOM 724 O O . GLU A 1 86 ? 21.016 8.555 6.797 1 96.5 86 GLU A O 1
ATOM 729 N N . SER A 1 87 ? 19.656 9.602 5.379 1 98.12 87 SER A N 1
ATOM 730 C CA . SER A 1 87 ? 18.688 9.938 6.414 1 98.12 87 SER A CA 1
ATOM 731 C C . SER A 1 87 ? 18.141 8.688 7.09 1 98.12 87 SER A C 1
ATOM 733 O O . SER A 1 87 ? 17.859 7.684 6.422 1 98.12 87 SER A O 1
ATOM 735 N N . SER A 1 88 ? 17.859 8.789 8.391 1 97.62 88 SER A N 1
ATOM 736 C CA . SER A 1 88 ? 17.281 7.68 9.141 1 97.62 88 SER A CA 1
ATOM 737 C C . SER A 1 88 ? 15.828 7.441 8.727 1 97.62 88 SER A C 1
ATOM 739 O O . SER A 1 88 ? 15.25 6.402 9.047 1 97.62 88 SER A O 1
ATOM 741 N N . LEU A 1 89 ? 15.266 8.398 8.031 1 98.69 89 LEU A N 1
ATOM 742 C CA . LEU A 1 89 ? 13.883 8.273 7.586 1 98.69 89 LEU A CA 1
ATOM 743 C C . LEU A 1 89 ? 13.727 7.086 6.637 1 98.69 89 LEU A C 1
ATOM 745 O O . LEU A 1 89 ? 12.688 6.43 6.625 1 98.69 89 LEU A O 1
ATOM 749 N N . TYR A 1 90 ? 14.688 6.867 5.84 1 98.69 90 TYR A N 1
ATOM 750 C CA . TYR A 1 90 ? 14.75 5.793 4.852 1 98.69 90 TYR A CA 1
ATOM 751 C C . TYR A 1 90 ? 16.188 5.555 4.395 1 98.69 90 TYR A C 1
ATOM 753 O O . TYR A 1 90 ? 16.578 5.973 3.299 1 98.69 90 TYR A O 1
ATOM 761 N N . PRO A 1 91 ? 16.969 4.828 5.207 1 98.12 91 PRO A N 1
ATOM 762 C CA . PRO A 1 91 ? 18.422 4.793 5.035 1 98.12 91 PRO A CA 1
ATOM 763 C C . PRO A 1 91 ? 18.859 3.893 3.883 1 98.12 91 PRO A C 1
ATOM 765 O O . PRO A 1 91 ? 18.766 2.668 3.98 1 98.12 91 PRO A O 1
ATOM 768 N N . MET A 1 92 ? 19.469 4.449 2.885 1 96.81 92 MET A N 1
ATOM 769 C CA . MET A 1 92 ? 19.844 3.738 1.667 1 96.81 92 MET A CA 1
ATOM 770 C C . MET A 1 92 ? 21.047 2.83 1.918 1 96.81 92 MET A C 1
ATOM 772 O O . MET A 1 92 ? 21.344 1.946 1.11 1 96.81 92 MET A O 1
ATOM 776 N N . ASN A 1 93 ? 21.719 2.984 3.021 1 95.81 93 ASN A N 1
ATOM 777 C CA . ASN A 1 93 ? 22.906 2.184 3.311 1 95.81 93 ASN A CA 1
ATOM 778 C C . ASN A 1 93 ? 22.578 1.003 4.223 1 95.81 93 ASN A C 1
ATOM 780 O O . ASN A 1 93 ? 23.469 0.258 4.629 1 95.81 93 ASN A O 1
ATOM 784 N N . ASP A 1 94 ? 21.344 0.782 4.559 1 97.25 94 ASP A N 1
ATOM 785 C CA . ASP A 1 94 ? 20.906 -0.279 5.461 1 97.25 94 ASP A CA 1
ATOM 786 C C . ASP A 1 94 ? 19.703 -1.027 4.883 1 97.25 94 ASP A C 1
ATOM 788 O O . ASP A 1 94 ? 18.562 -0.683 5.172 1 97.25 94 ASP A O 1
ATOM 792 N N . VAL A 1 95 ? 19.969 -2.074 4.145 1 97.5 95 VAL A N 1
ATOM 793 C CA . VAL A 1 95 ? 18.969 -2.818 3.395 1 97.5 95 VAL A CA 1
ATOM 794 C C . VAL A 1 95 ? 17.953 -3.436 4.359 1 97.5 95 VAL A C 1
ATOM 796 O O . VAL A 1 95 ? 16.75 -3.428 4.094 1 97.5 95 VAL A O 1
ATOM 799 N N . ARG A 1 96 ? 18.422 -3.961 5.461 1 97.5 96 ARG A N 1
ATOM 800 C CA . ARG A 1 96 ? 17.531 -4.594 6.438 1 97.5 96 ARG A CA 1
ATOM 801 C C . ARG A 1 96 ? 16.594 -3.57 7.07 1 97.5 96 ARG A C 1
ATOM 803 O O . ARG A 1 96 ? 15.398 -3.824 7.215 1 97.5 96 ARG A O 1
ATOM 810 N N . LYS A 1 97 ? 17.156 -2.42 7.457 1 97.94 97 LYS A N 1
ATOM 811 C CA . LYS A 1 97 ? 16.328 -1.372 8.039 1 97.94 97 LYS A CA 1
ATOM 812 C C . LYS A 1 97 ? 15.289 -0.873 7.031 1 97.94 97 LYS A C 1
ATOM 814 O O . LYS A 1 97 ? 14.125 -0.648 7.383 1 97.94 97 LYS A O 1
ATOM 819 N N . ARG A 1 98 ? 15.617 -0.713 5.801 1 98.25 98 ARG A N 1
ATOM 820 C CA . ARG A 1 98 ? 14.672 -0.295 4.773 1 98.25 98 ARG A CA 1
ATOM 821 C C . ARG A 1 98 ? 13.555 -1.32 4.609 1 98.25 98 ARG A C 1
ATOM 823 O O . ARG A 1 98 ? 12.398 -0.956 4.418 1 98.25 98 ARG A O 1
ATOM 830 N N . ALA A 1 99 ? 13.945 -2.576 4.699 1 98.62 99 ALA A N 1
ATOM 831 C CA . ALA A 1 99 ? 12.938 -3.625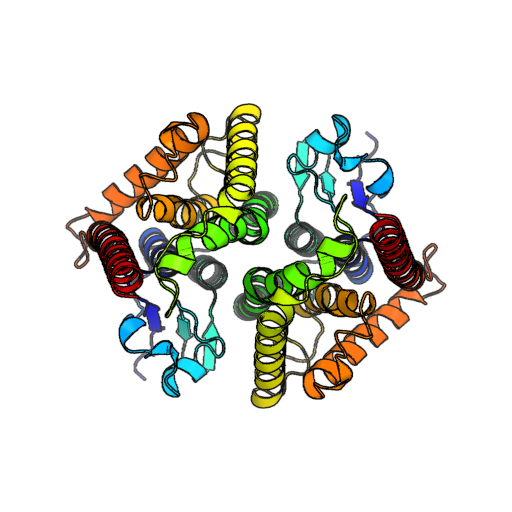 4.586 1 98.62 99 ALA A CA 1
ATOM 832 C C . ALA A 1 99 ? 11.922 -3.535 5.723 1 98.62 99 ALA A C 1
ATOM 834 O O . ALA A 1 99 ? 10.719 -3.699 5.508 1 98.62 99 ALA A O 1
ATOM 835 N N . MET A 1 100 ? 12.43 -3.266 6.898 1 98.31 100 MET A N 1
ATOM 836 C CA . MET A 1 100 ? 11.531 -3.117 8.039 1 98.31 100 MET A CA 1
ATOM 837 C C . MET A 1 100 ? 10.602 -1.927 7.848 1 98.31 100 MET A C 1
ATOM 839 O O . MET A 1 100 ? 9.414 -2.006 8.164 1 98.31 100 MET A O 1
ATOM 843 N N . ILE A 1 101 ? 11.125 -0.855 7.34 1 98.81 101 ILE A N 1
ATOM 844 C CA . ILE A 1 101 ? 10.328 0.334 7.062 1 98.81 101 ILE A CA 1
ATOM 845 C C . ILE A 1 101 ? 9.266 0.011 6.012 1 98.81 101 ILE A C 1
ATOM 847 O O . ILE A 1 101 ? 8.094 0.341 6.184 1 98.81 101 ILE A O 1
ATOM 851 N N . ASN A 1 102 ? 9.68 -0.665 4.98 1 98.81 102 ASN A N 1
ATOM 852 C CA . ASN A 1 102 ? 8.758 -1.022 3.908 1 98.81 102 ASN A CA 1
ATOM 853 C C . ASN A 1 102 ? 7.676 -1.982 4.395 1 98.81 102 ASN A C 1
ATOM 855 O O . ASN A 1 102 ? 6.523 -1.89 3.973 1 98.81 102 ASN A O 1
ATOM 859 N N . ARG A 1 103 ? 8.055 -2.902 5.246 1 98.56 103 ARG A N 1
ATOM 860 C CA . ARG A 1 103 ? 7.086 -3.822 5.836 1 98.56 103 ARG A CA 1
ATOM 861 C C . ARG A 1 103 ? 5.98 -3.061 6.562 1 98.56 103 ARG A C 1
ATOM 863 O O . ARG A 1 103 ? 4.797 -3.344 6.371 1 98.56 103 ARG A O 1
ATOM 870 N N . CYS A 1 104 ? 6.375 -2.082 7.309 1 98.44 104 CYS A N 1
ATOM 871 C CA . CYS A 1 104 ? 5.418 -1.254 8.039 1 98.44 104 CYS A CA 1
ATOM 872 C C . CYS A 1 104 ? 4.547 -0.455 7.074 1 98.44 104 CYS A C 1
ATOM 874 O O . CYS A 1 104 ? 3.33 -0.371 7.258 1 98.44 104 CYS A O 1
ATOM 876 N N . MET A 1 105 ? 5.168 0.062 6.062 1 98.69 105 MET A N 1
ATOM 877 C CA . MET A 1 105 ? 4.457 0.937 5.133 1 98.69 105 MET A CA 1
ATOM 878 C C . MET A 1 105 ? 3.471 0.142 4.285 1 98.69 105 MET A C 1
ATOM 880 O O . MET A 1 105 ? 2.367 0.613 4.004 1 98.69 105 MET A O 1
ATOM 884 N N . ASP A 1 106 ? 3.908 -1.037 3.838 1 98.69 106 ASP A N 1
ATOM 885 C CA . ASP A 1 106 ? 3 -1.868 3.055 1 98.69 106 ASP A CA 1
ATOM 886 C C . ASP A 1 106 ? 1.822 -2.344 3.904 1 98.69 106 ASP A C 1
ATOM 888 O O . ASP A 1 106 ? 0.683 -2.371 3.434 1 98.69 106 ASP A O 1
ATOM 892 N N . TYR A 1 107 ? 2.066 -2.746 5.152 1 98.25 107 TYR A N 1
ATOM 893 C CA . TYR A 1 107 ? 0.986 -3.09 6.07 1 98.25 107 TYR A CA 1
ATOM 894 C C . TYR A 1 107 ? 0.062 -1.899 6.297 1 98.25 107 TYR A C 1
ATOM 896 O O . TYR A 1 107 ? -1.162 -2.043 6.273 1 98.25 107 TYR A O 1
ATOM 904 N N . GLU A 1 108 ? 0.695 -0.771 6.559 1 98.62 108 GLU A N 1
ATOM 905 C CA . GLU A 1 108 ? -0.076 0.445 6.801 1 98.62 108 GLU A CA 1
ATOM 906 C C . GLU A 1 108 ? -1 0.758 5.629 1 98.62 108 GLU A C 1
ATOM 908 O O . GLU A 1 108 ? -2.193 1.004 5.82 1 98.62 108 GLU A O 1
ATOM 913 N N . LEU A 1 109 ? -0.536 0.729 4.398 1 98.62 109 LEU A N 1
ATOM 914 C CA . LEU A 1 109 ? -1.313 1.083 3.217 1 98.62 109 LEU A CA 1
ATOM 915 C C . LEU A 1 109 ? -2.365 0.019 2.92 1 98.62 109 LEU A C 1
ATOM 917 O O . LEU A 1 109 ? -3.525 0.343 2.66 1 98.62 109 LEU A O 1
ATOM 921 N N . GLY A 1 110 ? -1.945 -1.213 3.041 1 97.94 110 GLY A N 1
ATOM 922 C CA . GLY A 1 110 ? -2.791 -2.307 2.592 1 97.94 110 GLY A CA 1
ATOM 923 C C . GLY A 1 110 ? -3.824 -2.725 3.621 1 97.94 110 GLY A C 1
ATOM 924 O O . GLY A 1 110 ? -4.832 -3.348 3.279 1 97.94 110 GLY A O 1
ATOM 925 N N . THR A 1 111 ? -3.58 -2.416 4.934 1 98.06 111 THR A N 1
ATOM 926 C CA . THR A 1 111 ? -4.457 -2.908 5.992 1 98.06 111 THR A CA 1
ATOM 927 C C . THR A 1 111 ? -4.973 -1.756 6.848 1 98.06 111 THR A C 1
ATOM 929 O O . THR A 1 111 ? -6.176 -1.495 6.883 1 98.06 111 THR A O 1
ATOM 932 N N . LEU A 1 112 ? -4.102 -0.998 7.453 1 98.5 112 LEU A N 1
ATOM 933 C CA . LEU A 1 112 ? -4.488 0.024 8.414 1 98.5 112 LEU A CA 1
ATOM 934 C C . LEU A 1 112 ? -5.211 1.177 7.727 1 98.5 112 LEU A C 1
ATOM 936 O O . LEU A 1 112 ? -6.316 1.549 8.125 1 98.5 112 LEU A O 1
ATOM 940 N N . PHE A 1 113 ? -4.609 1.715 6.691 1 98.62 113 PHE A N 1
ATOM 941 C CA . PHE A 1 113 ? -5.215 2.82 5.957 1 98.62 113 PHE A CA 1
ATOM 942 C C . PHE A 1 113 ? -6.543 2.398 5.344 1 98.62 113 PHE A C 1
ATOM 944 O O . PHE A 1 113 ? -7.52 3.152 5.383 1 98.62 113 PHE A O 1
ATOM 951 N N . ARG A 1 114 ? -6.551 1.224 4.781 1 98.19 114 ARG A N 1
ATOM 952 C CA . ARG A 1 114 ? -7.781 0.714 4.188 1 98.19 114 ARG A CA 1
ATOM 953 C C . ARG A 1 114 ? -8.906 0.666 5.211 1 98.19 114 ARG A C 1
ATOM 955 O O . ARG A 1 114 ? -10.008 1.168 4.961 1 98.19 114 ARG A O 1
ATOM 962 N N . ALA A 1 115 ? -8.641 0.043 6.355 1 98.38 115 ALA A N 1
ATOM 963 C CA . ALA A 1 115 ? -9.664 -0.101 7.391 1 98.38 115 ALA A CA 1
ATOM 964 C C . ALA A 1 115 ? -10.109 1.261 7.91 1 98.38 115 ALA A C 1
ATOM 966 O O . ALA A 1 115 ? -11.312 1.503 8.086 1 98.38 115 ALA A O 1
ATOM 967 N N . MET A 1 116 ? -9.172 2.143 8.094 1 98.62 116 MET A N 1
ATOM 968 C CA . MET A 1 116 ? -9.461 3.488 8.578 1 98.62 116 MET A CA 1
ATOM 969 C C . MET A 1 116 ? -10.273 4.273 7.547 1 98.62 116 MET A C 1
ATOM 971 O O . MET A 1 116 ? -11.289 4.887 7.883 1 98.62 116 MET A O 1
ATOM 975 N N . SER A 1 117 ? -9.867 4.227 6.309 1 98 117 SER A N 1
ATOM 976 C CA . SER A 1 117 ? -10.469 5.039 5.258 1 98 117 SER A CA 1
ATOM 977 C C . SER A 1 117 ? -11.891 4.574 4.949 1 98 117 SER A C 1
ATOM 979 O O . SER A 1 117 ? -12.75 5.387 4.598 1 98 117 SER A O 1
ATOM 981 N N . ASP A 1 118 ? -12.164 3.256 5.109 1 97.62 118 ASP A N 1
ATOM 982 C CA . ASP A 1 118 ? -13.508 2.732 4.898 1 97.62 118 ASP A CA 1
ATOM 983 C C . ASP A 1 118 ? -14.5 3.359 5.875 1 97.62 118 ASP A C 1
ATOM 985 O O . ASP A 1 118 ? -15.688 3.484 5.566 1 97.62 118 ASP A O 1
ATOM 989 N N . VAL A 1 119 ? -14.016 3.746 7.008 1 98.5 119 VAL A N 1
ATOM 990 C CA . VAL A 1 119 ? -14.883 4.312 8.039 1 98.5 119 VAL A CA 1
ATOM 991 C C . VAL A 1 119 ? -14.953 5.828 7.875 1 98.5 119 VAL A C 1
ATOM 993 O O . VAL A 1 119 ? -16.031 6.414 7.879 1 98.5 119 VAL A O 1
ATOM 996 N N . VAL A 1 120 ? -13.875 6.508 7.621 1 98.5 120 VAL A N 1
ATOM 997 C CA . VAL A 1 120 ? -13.758 7.941 7.855 1 98.5 120 VAL A CA 1
ATOM 998 C C . VAL A 1 120 ? -13.953 8.695 6.543 1 98.5 120 VAL A C 1
ATOM 1000 O O . VAL A 1 120 ? -14.617 9.734 6.512 1 98.5 120 VAL A O 1
ATOM 1003 N N . LEU A 1 121 ? -13.477 8.188 5.438 1 97.44 121 LEU A N 1
ATOM 1004 C CA . LEU A 1 121 ? -13.375 8.969 4.207 1 97.44 121 LEU A CA 1
ATOM 1005 C C . LEU A 1 121 ? -14.75 9.188 3.586 1 97.44 121 LEU A C 1
ATOM 1007 O O . LEU A 1 121 ? -14.953 10.148 2.836 1 97.44 121 LEU A O 1
ATOM 1011 N N . PRO A 1 122 ? -15.773 8.359 3.881 1 97.56 122 PRO A N 1
ATOM 1012 C CA . PRO A 1 122 ? -17.125 8.641 3.377 1 97.56 122 PRO A CA 1
ATOM 1013 C C . PRO A 1 122 ? -17.656 10 3.83 1 97.56 122 PRO A C 1
ATOM 1015 O O . PRO A 1 122 ?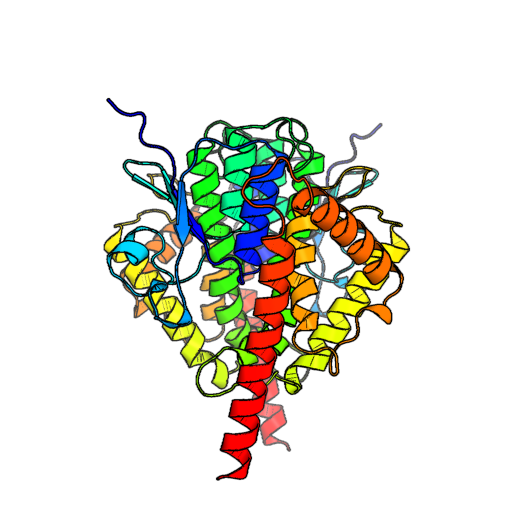 -18.516 10.578 3.166 1 97.56 122 PRO A O 1
ATOM 1018 N N . ILE A 1 123 ? -17.109 10.523 4.891 1 97.81 123 ILE A N 1
ATOM 1019 C CA . ILE A 1 123 ? -17.5 11.836 5.387 1 97.81 123 ILE A CA 1
ATOM 1020 C C . ILE A 1 123 ? -17.312 12.875 4.285 1 97.81 123 ILE A C 1
ATOM 1022 O O . ILE A 1 123 ? -18.094 13.828 4.176 1 97.81 123 ILE A O 1
ATOM 1026 N N . PHE A 1 124 ? -16.312 12.656 3.402 1 95.69 124 PHE A N 1
ATOM 1027 C CA . PHE A 1 124 ? -15.898 13.688 2.455 1 95.69 124 PHE A CA 1
ATOM 1028 C C . PHE A 1 124 ? -16.422 13.375 1.058 1 95.69 124 PHE A C 1
ATOM 1030 O O . PHE A 1 124 ? -16.125 14.102 0.105 1 95.69 124 PHE A O 1
ATOM 1037 N N . LYS A 1 125 ? -17.078 12.297 0.904 1 91.94 125 LYS A N 1
ATOM 1038 C CA . LYS A 1 125 ? -17.609 11.906 -0.403 1 91.94 125 LYS A CA 1
ATOM 1039 C C . LYS A 1 125 ? -18.953 12.562 -0.675 1 91.94 125 LYS A C 1
ATOM 1041 O O . LYS A 1 125 ? -19.844 12.562 0.186 1 91.94 125 LYS A O 1
ATOM 1046 N N . PRO A 1 126 ? -19.031 13.023 -1.851 1 87.12 126 PRO A N 1
ATOM 1047 C CA . PRO A 1 126 ? -20.328 13.602 -2.203 1 87.12 126 PRO A CA 1
ATOM 1048 C C . PRO A 1 126 ? -21.469 12.617 -2.049 1 87.12 126 PRO A C 1
ATOM 1050 O O . PRO A 1 126 ? -21.375 11.469 -2.488 1 87.12 126 PRO A O 1
ATOM 1053 N N . GLY A 1 127 ? -22.484 13.008 -1.41 1 87.5 127 GLY A N 1
ATOM 1054 C CA . GLY A 1 127 ? -23.688 12.195 -1.268 1 87.5 127 GLY A CA 1
ATOM 1055 C C . GLY A 1 127 ? -23.672 11.328 -0.026 1 87.5 127 GLY A C 1
ATOM 1056 O O . GLY A 1 127 ? -24.688 10.719 0.321 1 87.5 127 GLY A O 1
ATOM 1057 N N . GLN A 1 128 ? -22.688 11.18 0.74 1 93.31 128 GLN A N 1
ATOM 1058 C CA . GLN A 1 128 ? -22.609 10.398 1.972 1 93.31 128 GLN A CA 1
ATOM 1059 C C . GLN A 1 128 ? -22.484 11.312 3.191 1 93.31 128 GLN A C 1
ATOM 1061 O O . GLN A 1 128 ? -23.5 11.75 3.746 1 93.31 128 GLN A O 1
ATOM 1066 N N . GLY A 1 129 ? -21.359 11.844 3.422 1 96.69 129 GLY A N 1
ATOM 1067 C CA . GLY A 1 129 ? -21.203 12.906 4.402 1 96.69 129 GLY A CA 1
ATOM 1068 C C . GLY A 1 129 ? -21.109 12.398 5.828 1 96.69 129 GLY A C 1
ATOM 1069 O O . GLY A 1 129 ? -20.953 13.18 6.762 1 96.69 129 GLY A O 1
ATOM 1070 N N . LEU A 1 130 ? -21.234 11.07 6.047 1 97.69 130 LEU A N 1
ATOM 1071 C CA . LEU A 1 130 ? -21.172 10.461 7.367 1 97.69 130 LEU A CA 1
ATOM 1072 C C . LEU A 1 130 ? -20.172 9.305 7.379 1 97.69 130 LEU A C 1
ATOM 1074 O O . LEU A 1 130 ? -19.906 8.695 6.336 1 97.69 130 LEU A O 1
ATOM 1078 N N . PRO A 1 131 ? -19.562 9.047 8.578 1 98.19 131 PRO A N 1
ATOM 1079 C CA . PRO A 1 131 ? -18.703 7.863 8.641 1 98.19 131 PRO A CA 1
ATOM 1080 C C . PRO A 1 131 ? -19.469 6.562 8.398 1 98.19 131 PRO A C 1
ATOM 1082 O O . PRO A 1 131 ? -20.672 6.496 8.656 1 98.19 131 PRO A O 1
ATOM 1085 N N . ASN A 1 132 ? -18.797 5.582 7.91 1 97.75 132 ASN A N 1
ATOM 1086 C CA . ASN A 1 132 ? -19.422 4.277 7.676 1 97.75 132 ASN A CA 1
ATOM 1087 C C . ASN A 1 132 ? -19.312 3.377 8.898 1 97.75 132 ASN A C 1
ATOM 1089 O O . ASN A 1 132 ? -18.359 2.609 9.031 1 97.75 132 ASN A O 1
ATOM 1093 N N . LYS A 1 133 ? -20.281 3.336 9.68 1 97.44 133 LYS A N 1
ATOM 1094 C CA . LYS A 1 133 ? -20.297 2.615 10.953 1 97.44 133 LYS A CA 1
ATOM 1095 C C . LYS A 1 133 ? -20.266 1.105 10.727 1 97.44 133 LYS A C 1
ATOM 1097 O O . LYS A 1 133 ? -19.812 0.352 11.594 1 97.44 133 LYS A O 1
ATOM 1102 N N . GLU A 1 134 ? -20.719 0.651 9.594 1 96.38 134 GLU A N 1
ATOM 1103 C CA . GLU A 1 134 ? -20.734 -0.776 9.289 1 96.38 134 GLU A CA 1
ATOM 1104 C C . GLU A 1 134 ? -19.312 -1.338 9.203 1 96.38 134 GLU A C 1
ATOM 1106 O O . GLU A 1 134 ? -19.109 -2.545 9.352 1 96.38 134 GLU A O 1
ATOM 1111 N N . LYS A 1 135 ? -18.391 -0.457 8.961 1 97.38 135 LYS A N 1
ATOM 1112 C CA . LYS A 1 135 ? -17.016 -0.887 8.758 1 97.38 135 LYS A CA 1
ATOM 1113 C C . LYS A 1 135 ? -16.188 -0.709 10.031 1 97.38 135 LYS A C 1
ATOM 1115 O O . LYS A 1 135 ? -14.992 -1.029 10.055 1 97.38 135 LYS A O 1
ATOM 1120 N N . LEU A 1 136 ? -16.797 -0.249 11.086 1 98.12 136 LEU A N 1
ATOM 1121 C CA . LEU A 1 136 ? -16.109 0.089 12.32 1 98.12 136 LEU A CA 1
ATOM 1122 C C . LEU A 1 136 ? -15.5 -1.155 12.961 1 98.12 136 LEU A C 1
ATOM 1124 O O . LEU A 1 136 ? -14.391 -1.102 13.508 1 98.12 136 LEU A O 1
ATOM 1128 N N . SER A 1 137 ? -16.188 -2.26 12.898 1 97.88 137 SER A N 1
ATOM 1129 C CA . SER A 1 137 ? -15.727 -3.477 13.555 1 97.88 137 SER A CA 1
ATOM 1130 C C . SER A 1 137 ? -14.375 -3.922 12.992 1 97.88 137 SER A C 1
ATOM 1132 O O . SER A 1 137 ? -13.492 -4.34 13.742 1 97.88 137 SER A O 1
ATOM 1134 N N . ARG A 1 138 ? -14.227 -3.865 11.688 1 97.12 138 ARG A N 1
ATOM 1135 C CA . ARG A 1 138 ? -12.961 -4.238 11.062 1 97.12 138 ARG A CA 1
ATOM 1136 C C . ARG A 1 138 ? -11.844 -3.301 11.492 1 97.12 138 ARG A C 1
ATOM 1138 O O . ARG A 1 138 ? -10.727 -3.744 11.773 1 97.12 138 ARG A O 1
ATOM 1145 N N . PHE A 1 139 ? -12.133 -2.002 11.531 1 98.5 139 PHE A N 1
ATOM 1146 C CA . PHE A 1 139 ? -11.117 -1.034 11.922 1 98.5 139 PHE A CA 1
ATOM 1147 C C . PHE A 1 139 ? -10.695 -1.253 13.367 1 98.5 139 PHE A C 1
ATOM 1149 O O . PHE A 1 139 ? -9.5 -1.204 13.688 1 98.5 139 PHE A O 1
ATOM 1156 N N . ILE A 1 140 ? -11.625 -1.582 14.227 1 98.25 140 ILE A N 1
ATOM 1157 C CA . ILE A 1 140 ? -11.336 -1.866 15.633 1 98.25 140 ILE A CA 1
ATOM 1158 C C . ILE A 1 140 ? -10.422 -3.09 15.734 1 98.25 140 ILE A C 1
ATOM 1160 O O . ILE A 1 140 ? -9.445 -3.082 16.484 1 98.25 140 ILE A O 1
ATOM 1164 N N . GLN A 1 141 ? -10.703 -4.086 14.977 1 97.62 141 GLN A N 1
ATOM 1165 C CA . GLN A 1 141 ? -9.852 -5.273 14.953 1 97.62 141 GLN A CA 1
ATOM 1166 C C . GLN A 1 141 ? -8.422 -4.922 14.555 1 97.62 141 GLN A C 1
ATOM 1168 O O . GLN A 1 141 ? -7.469 -5.406 15.156 1 97.62 141 GLN A O 1
ATOM 1173 N N . VAL A 1 142 ? -8.297 -4.145 13.562 1 97.88 142 VAL A N 1
ATOM 1174 C CA . VAL A 1 142 ? -6.988 -3.742 13.062 1 97.88 142 VAL A CA 1
ATOM 1175 C C . VAL A 1 142 ? -6.25 -2.945 14.141 1 97.88 142 VAL A C 1
ATOM 1177 O O . VAL A 1 142 ? -5.055 -3.143 14.352 1 97.88 142 VAL A O 1
ATOM 1180 N N . LEU A 1 143 ? -6.957 -2.045 14.82 1 98.44 143 LEU A N 1
ATOM 1181 C CA . LEU A 1 143 ? -6.363 -1.264 15.898 1 98.44 143 LEU A CA 1
ATOM 1182 C C . LEU A 1 143 ? -5.895 -2.168 17.031 1 98.44 143 LEU A C 1
ATOM 1184 O O . LEU A 1 143 ? -4.816 -1.955 17.594 1 98.44 143 LEU A O 1
ATOM 1188 N N . GLU A 1 144 ? -6.691 -3.146 17.312 1 98.06 144 GLU A N 1
ATOM 1189 C CA . GLU A 1 144 ? -6.332 -4.086 18.375 1 98.06 144 GLU A CA 1
ATOM 1190 C C . GLU A 1 144 ? -5.07 -4.867 18 1 98.06 144 GLU A C 1
ATOM 1192 O O . GLU A 1 144 ? -4.195 -5.07 18.844 1 98.06 144 GLU A O 1
ATOM 1197 N N . GLU A 1 145 ? -5.016 -5.309 16.781 1 96.06 145 GLU A N 1
ATOM 1198 C CA . GLU A 1 145 ? -3.83 -6.012 16.297 1 96.06 145 GLU A CA 1
ATOM 1199 C C . GLU A 1 145 ? -2.602 -5.105 16.328 1 96.06 145 GLU A C 1
ATOM 1201 O O . GLU A 1 145 ? -1.513 -5.547 16.703 1 96.06 145 GLU A O 1
ATOM 1206 N N . PHE A 1 146 ? -2.76 -3.916 15.93 1 97 146 PHE A N 1
ATOM 1207 C CA . PHE A 1 146 ? -1.685 -2.934 15.953 1 97 146 PHE A CA 1
ATOM 1208 C C . PHE A 1 146 ? -1.196 -2.697 17.375 1 97 146 PHE A C 1
ATOM 1210 O O . PHE A 1 146 ? 0.009 -2.711 17.641 1 97 146 PHE A O 1
ATOM 1217 N N . GLU A 1 147 ? -2.121 -2.48 18.297 1 98 147 GLU A N 1
ATOM 1218 C CA . GLU A 1 147 ? -1.832 -2.305 19.719 1 98 147 GLU A CA 1
ATOM 1219 C C . GLU A 1 147 ? -1.038 -3.484 20.266 1 98 147 GLU A C 1
ATOM 1221 O O . GLU A 1 147 ? -0.041 -3.297 20.969 1 98 147 GLU A O 1
ATOM 1226 N N . LYS A 1 148 ? -1.473 -4.648 19.953 1 96.19 148 LYS A N 1
ATOM 1227 C CA . LYS A 1 148 ? -0.817 -5.867 20.422 1 96.19 148 LYS A CA 1
ATOM 1228 C C . LYS A 1 148 ? 0.614 -5.957 19.891 1 96.19 148 LYS A C 1
ATOM 1230 O O . LYS A 1 148 ? 1.526 -6.34 20.625 1 96.19 148 LYS A O 1
ATOM 1235 N N . ASN A 1 149 ? 0.771 -5.637 18.656 1 94.94 149 ASN A N 1
ATOM 1236 C CA . ASN A 1 149 ? 2.1 -5.688 18.047 1 94.94 149 ASN A CA 1
ATOM 1237 C C . ASN A 1 149 ? 3.059 -4.711 18.734 1 94.94 149 ASN A C 1
ATOM 1239 O O . ASN A 1 149 ? 4.203 -5.062 19.031 1 94.94 149 ASN A O 1
ATOM 1243 N N . LEU A 1 150 ? 2.654 -3.488 18.938 1 96.81 150 LEU A N 1
ATOM 1244 C CA . LEU A 1 150 ? 3.482 -2.494 19.609 1 96.81 150 LEU A CA 1
ATOM 1245 C C . LEU A 1 150 ? 3.883 -2.973 21 1 96.81 150 LEU A C 1
ATOM 1247 O O . LEU A 1 150 ? 5.043 -2.838 21.406 1 96.81 150 LEU A O 1
ATOM 1251 N N . LYS A 1 151 ? 2.924 -3.529 21.672 1 96.38 151 LYS A N 1
ATOM 1252 C CA . LYS A 1 151 ? 3.154 -4.004 23.031 1 96.38 151 LYS A CA 1
ATOM 1253 C C . LYS A 1 151 ? 4.137 -5.172 23.047 1 96.38 151 LYS A C 1
ATOM 1255 O O . LYS A 1 151 ? 5.129 -5.145 23.781 1 96.38 151 LYS A O 1
ATOM 1260 N N . GLN A 1 152 ? 3.912 -6.156 22.281 1 93.62 152 GLN A N 1
ATOM 1261 C CA . GLN A 1 152 ? 4.684 -7.395 22.266 1 93.62 152 GLN A CA 1
ATOM 1262 C C . GLN A 1 152 ? 6.141 -7.133 21.906 1 93.62 152 GLN A C 1
ATOM 1264 O O . GLN A 1 152 ? 7.047 -7.77 22.438 1 93.62 152 GLN A O 1
ATOM 1269 N N . ASN A 1 153 ? 6.344 -6.191 21.047 1 93 153 ASN A N 1
ATOM 1270 C CA . ASN A 1 153 ? 7.695 -5.949 20.547 1 93 153 ASN A CA 1
ATOM 1271 C C . ASN A 1 153 ? 8.32 -4.715 21.188 1 93 153 ASN A C 1
ATOM 1273 O O . ASN A 1 153 ? 9.445 -4.344 20.859 1 93 153 ASN A O 1
ATOM 1277 N N . GLN A 1 154 ? 7.578 -4.039 22.078 1 95.12 154 GLN A N 1
ATOM 1278 C CA . GLN A 1 154 ? 8.039 -2.859 22.812 1 95.12 154 GLN A CA 1
ATOM 1279 C C . GLN A 1 154 ? 8.609 -1.812 21.859 1 95.12 154 GLN A C 1
ATOM 1281 O O . GLN A 1 154 ? 9.719 -1.323 22.062 1 95.12 154 GLN A O 1
ATOM 1286 N N . LEU A 1 155 ? 7.91 -1.549 20.875 1 95.56 155 LEU A N 1
ATOM 1287 C CA . LEU A 1 155 ? 8.406 -0.692 19.797 1 95.56 155 LEU A CA 1
ATOM 1288 C C . LEU A 1 155 ? 8.266 0.78 20.172 1 95.56 155 LEU A C 1
ATOM 1290 O O . LEU A 1 155 ? 7.152 1.263 20.406 1 95.56 155 LEU A O 1
ATOM 1294 N N . LYS A 1 156 ? 9.422 1.453 20.219 1 97.5 156 LYS A N 1
ATOM 1295 C CA . LYS A 1 156 ? 9.398 2.91 20.312 1 97.5 156 LYS A CA 1
ATOM 1296 C C . LYS A 1 156 ? 8.984 3.547 19 1 97.5 156 LYS A C 1
ATOM 1298 O O . LYS A 1 156 ? 8.203 4.5 18.984 1 97.5 156 LYS A O 1
ATOM 1303 N N . TYR A 1 157 ? 9.555 3.039 17.922 1 98.38 157 TYR A N 1
ATOM 1304 C CA . TYR A 1 157 ? 9.211 3.393 16.547 1 98.38 157 TYR A CA 1
ATOM 1305 C C . TYR A 1 157 ? 8.852 2.15 15.742 1 98.38 157 TYR A C 1
ATOM 1307 O O . TYR A 1 157 ? 9.273 1.041 16.078 1 98.38 157 TYR A O 1
ATOM 1315 N N . LEU A 1 158 ? 8.078 2.314 14.711 1 98.44 158 LEU A N 1
ATOM 1316 C CA . LEU A 1 158 ? 7.379 1.206 14.07 1 98.44 158 LEU A CA 1
ATOM 1317 C C . LEU A 1 158 ? 8.367 0.233 13.438 1 98.44 158 LEU A C 1
ATOM 1319 O O . LEU A 1 158 ? 8.148 -0.979 13.438 1 98.44 158 LEU A O 1
ATOM 1323 N N . ALA A 1 159 ? 9.414 0.79 12.867 1 97.56 159 ALA A N 1
ATOM 1324 C CA . ALA A 1 159 ? 10.406 -0.073 12.227 1 97.56 159 ALA A CA 1
ATOM 1325 C C . ALA A 1 159 ? 11.469 -0.518 13.227 1 97.56 159 ALA A C 1
ATOM 1327 O O . ALA A 1 159 ? 12.492 -1.09 12.836 1 97.56 159 ALA A O 1
ATOM 1328 N N . GLY A 1 160 ? 11.266 -0.24 14.469 1 96.31 160 GLY A N 1
ATOM 1329 C CA . GLY A 1 160 ? 12.242 -0.542 15.508 1 96.31 160 GLY A CA 1
ATOM 1330 C C . GLY A 1 160 ? 13.344 0.497 15.609 1 96.31 160 GLY A C 1
ATOM 1331 O O . GLY A 1 160 ? 13.383 1.447 14.828 1 96.31 160 GLY A O 1
ATOM 1332 N N . GLY A 1 161 ? 14.172 0.347 16.562 1 95.38 161 GLY A N 1
ATOM 1333 C CA . GLY A 1 161 ? 15.281 1.27 16.75 1 95.38 161 GLY A CA 1
ATOM 1334 C C . GLY A 1 161 ? 14.891 2.514 17.531 1 95.38 161 GLY A C 1
ATOM 1335 O O . GLY A 1 161 ? 13.859 2.533 18.219 1 95.38 161 GLY A O 1
ATOM 1336 N N . ASN A 1 162 ? 15.781 3.52 17.344 1 96.06 162 ASN A N 1
ATOM 1337 C CA . ASN A 1 162 ? 15.641 4.676 18.219 1 96.06 162 ASN A CA 1
ATOM 1338 C C . ASN A 1 162 ? 15.289 5.938 17.438 1 96.06 162 ASN A C 1
ATOM 1340 O O . ASN A 1 162 ? 15.164 7.02 18.016 1 96.06 162 ASN A O 1
ATOM 1344 N N . ASP A 1 163 ? 15.078 5.793 16.172 1 97.25 163 ASP A N 1
ATOM 1345 C CA . ASP A 1 163 ? 14.828 6.969 15.344 1 97.25 163 ASP A CA 1
ATOM 1346 C C . ASP A 1 163 ? 13.477 6.879 14.641 1 97.25 163 ASP A C 1
ATOM 1348 O O . ASP A 1 163 ? 13.031 5.785 14.289 1 97.25 163 ASP A O 1
ATOM 1352 N N . ILE A 1 164 ? 12.883 8.039 14.422 1 98.31 164 ILE A N 1
ATOM 1353 C CA . ILE A 1 164 ? 11.695 8.156 13.586 1 98.31 164 ILE A CA 1
ATOM 1354 C C . ILE A 1 164 ? 12.039 7.77 12.148 1 98.31 164 ILE A C 1
ATOM 1356 O O . ILE A 1 164 ? 13.109 8.109 11.641 1 98.31 164 ILE A O 1
ATOM 1360 N N . THR A 1 165 ? 11.156 7.027 11.523 1 98.81 165 THR A N 1
ATOM 1361 C CA . THR A 1 165 ? 11.328 6.672 10.125 1 98.81 165 THR A CA 1
ATOM 1362 C C . THR A 1 165 ? 10.109 7.102 9.305 1 98.81 165 THR A C 1
ATOM 1364 O O . THR A 1 165 ? 9.133 7.613 9.852 1 98.81 165 THR A O 1
ATOM 1367 N N . LEU A 1 166 ? 10.188 6.918 8.031 1 98.88 166 LEU A N 1
ATOM 1368 C CA . LEU A 1 166 ? 9.086 7.207 7.121 1 98.88 166 LEU A CA 1
ATOM 1369 C C . LEU A 1 166 ? 7.836 6.422 7.508 1 98.88 166 LEU A C 1
ATOM 1371 O O . LEU A 1 166 ? 6.715 6.91 7.344 1 98.88 166 LEU A O 1
ATOM 1375 N N . ALA A 1 167 ? 7.984 5.203 8.047 1 98.88 167 ALA A N 1
ATOM 1376 C CA . ALA A 1 167 ? 6.852 4.391 8.484 1 98.88 167 ALA A CA 1
ATOM 1377 C C . ALA A 1 167 ? 6.055 5.102 9.578 1 98.88 167 ALA A C 1
ATOM 1379 O O . ALA A 1 167 ? 4.824 5.055 9.586 1 98.88 167 ALA A O 1
ATOM 1380 N N . ASP A 1 168 ? 6.75 5.723 10.469 1 98.94 168 ASP A N 1
ATOM 1381 C CA . ASP A 1 168 ? 6.086 6.43 11.555 1 98.94 168 ASP A CA 1
ATOM 1382 C C . ASP A 1 168 ? 5.273 7.613 11.023 1 98.94 168 ASP A C 1
ATOM 1384 O O . ASP A 1 168 ? 4.133 7.824 11.445 1 98.94 168 ASP A O 1
ATOM 1388 N N . LEU A 1 169 ? 5.848 8.336 10.133 1 98.94 169 LEU A N 1
ATOM 1389 C CA . LEU A 1 169 ? 5.191 9.531 9.617 1 98.94 169 LEU A CA 1
ATOM 1390 C C . LEU A 1 169 ? 3.945 9.172 8.82 1 98.94 169 LEU A C 1
ATOM 1392 O O . LEU A 1 169 ? 2.871 9.734 9.047 1 98.94 169 LEU A O 1
ATOM 1396 N N . ALA A 1 170 ? 4.082 8.227 7.902 1 98.81 170 ALA A N 1
ATOM 1397 C CA . ALA A 1 170 ? 2.939 7.809 7.098 1 98.81 170 ALA A CA 1
ATOM 1398 C C . ALA A 1 170 ? 1.805 7.293 7.977 1 98.81 170 ALA A C 1
ATOM 1400 O O . ALA A 1 170 ? 0.642 7.648 7.773 1 98.81 170 ALA A O 1
ATOM 1401 N N . THR A 1 171 ? 2.16 6.484 8.961 1 98.94 171 THR A N 1
ATOM 1402 C CA . THR A 1 171 ? 1.165 5.879 9.836 1 98.94 171 THR A CA 1
ATOM 1403 C C . THR A 1 171 ? 0.51 6.938 10.719 1 98.94 171 THR A C 1
ATOM 1405 O O . THR A 1 171 ? -0.7 6.895 10.953 1 98.94 171 THR A O 1
ATOM 1408 N N . TYR A 1 172 ? 1.299 7.887 11.219 1 98.88 172 TYR A N 1
ATOM 1409 C CA . TYR A 1 172 ? 0.771 8.969 12.039 1 98.88 172 TYR A CA 1
ATOM 1410 C C . TYR A 1 172 ? -0.307 9.75 11.297 1 98.88 172 TYR A C 1
ATOM 1412 O O . TYR A 1 172 ? -1.398 9.969 11.82 1 98.88 172 TYR A O 1
ATOM 1420 N N . PHE A 1 173 ? -0.034 10.133 10.078 1 98.75 173 PHE A N 1
ATOM 1421 C CA . PHE A 1 173 ? -0.97 10.977 9.344 1 98.75 173 PHE A CA 1
ATOM 1422 C C . PHE A 1 173 ? -2.186 10.172 8.891 1 98.75 173 PHE A C 1
ATOM 1424 O O . PHE A 1 173 ? -3.242 10.734 8.617 1 98.75 173 PHE A O 1
ATOM 1431 N N . THR A 1 174 ? -2.047 8.82 8.836 1 98.69 174 THR A N 1
ATOM 1432 C CA . THR A 1 174 ? -3.211 7.957 8.664 1 98.69 174 THR A CA 1
ATOM 1433 C C . THR A 1 174 ? -4.105 8.008 9.898 1 98.69 174 THR A C 1
ATOM 1435 O O . THR A 1 174 ? -5.305 8.289 9.789 1 98.69 174 THR A O 1
ATOM 1438 N N . LEU A 1 175 ? -3.523 7.848 11.055 1 98.75 175 LEU A N 1
ATOM 1439 C CA . LEU A 1 175 ? -4.297 7.613 12.273 1 98.75 175 LEU A CA 1
ATOM 1440 C C . LEU A 1 175 ? -4.859 8.922 12.812 1 98.75 175 LEU A C 1
ATOM 1442 O O . LEU A 1 175 ? -5.914 8.93 13.461 1 98.75 175 LEU A O 1
ATOM 1446 N N . ILE A 1 176 ? -4.234 10.039 12.531 1 98.19 176 ILE A N 1
ATOM 1447 C CA . ILE A 1 176 ? -4.727 11.297 13.094 1 98.19 176 ILE A CA 1
ATOM 1448 C C . ILE A 1 176 ? -6.031 11.688 12.398 1 98.19 176 ILE A C 1
ATOM 1450 O O . ILE A 1 176 ? -6.746 12.578 12.875 1 98.19 176 ILE A O 1
ATOM 1454 N N . MET A 1 177 ? -6.34 11.062 11.297 1 98.38 177 MET A N 1
ATOM 1455 C CA . MET A 1 177 ? -7.613 11.289 10.625 1 98.38 177 MET A CA 1
ATOM 1456 C C . MET A 1 177 ? -8.781 10.867 11.508 1 98.38 177 MET A C 1
ATOM 1458 O O . MET A 1 177 ? -9.914 11.328 11.32 1 98.38 177 MET A O 1
ATOM 1462 N N . CYS A 1 178 ? -8.562 10 12.461 1 98.44 178 CYS A N 1
ATOM 1463 C CA . CYS A 1 178 ? -9.609 9.547 13.367 1 98.44 178 CYS A CA 1
ATOM 1464 C C . CYS A 1 178 ? -10.164 10.703 14.188 1 98.44 178 CYS A C 1
ATOM 1466 O O . CYS A 1 178 ? -11.273 10.617 14.719 1 98.44 178 CYS A O 1
ATOM 1468 N N . GLU A 1 179 ? -9.43 11.797 14.273 1 98 179 GLU A N 1
ATOM 1469 C CA . GLU A 1 179 ? -9.891 12.969 15.016 1 98 179 GLU A CA 1
ATOM 1470 C C . GLU A 1 179 ? -11.102 13.609 14.336 1 98 179 GLU A C 1
ATOM 1472 O O . GLU A 1 179 ? -11.789 14.438 14.93 1 98 179 GLU A O 1
ATOM 1477 N N . ALA A 1 180 ? -11.359 13.219 13.109 1 97.69 180 ALA A N 1
ATOM 1478 C CA . ALA A 1 180 ? -12.555 13.68 12.406 1 97.69 180 ALA A CA 1
ATOM 1479 C C . ALA A 1 180 ? -13.82 13.078 13.008 1 97.69 180 ALA A C 1
ATOM 1481 O O . ALA A 1 180 ? -14.922 13.562 12.766 1 97.69 180 ALA A O 1
ATOM 1482 N N . VAL A 1 181 ? -13.656 11.969 13.75 1 97.88 181 VAL A N 1
ATOM 1483 C CA . VAL A 1 181 ? -14.797 11.266 14.32 1 97.88 181 VAL A CA 1
ATOM 1484 C C . VAL A 1 181 ? -14.5 10.891 15.766 1 97.88 181 VAL A C 1
ATOM 1486 O O . VAL A 1 181 ? -14.625 9.727 16.156 1 97.88 181 VAL A O 1
ATOM 1489 N N . PRO A 1 182 ? -14.273 11.836 16.641 1 95.62 182 PRO A N 1
ATOM 1490 C CA . PRO A 1 182 ? -13.844 11.547 18 1 95.62 182 PRO A CA 1
ATOM 1491 C C . PRO A 1 182 ? -14.898 10.797 18.812 1 95.62 182 PRO A C 1
ATOM 1493 O O . PRO A 1 182 ? -14.562 10.102 19.781 1 95.62 182 PRO A O 1
ATOM 1496 N N . GLU A 1 183 ? -16.094 10.898 18.406 1 95.12 183 GLU A N 1
ATOM 1497 C CA . GLU A 1 183 ? -17.188 10.211 19.125 1 95.12 183 GLU A CA 1
ATOM 1498 C C . GLU A 1 183 ? -17.234 8.734 18.734 1 95.12 183 GLU A C 1
ATOM 1500 O O . GLU A 1 183 ? -17.812 7.926 19.469 1 95.12 183 GLU A O 1
ATOM 1505 N N . LEU A 1 184 ? -16.719 8.477 17.656 1 96.56 184 LEU A N 1
ATOM 1506 C CA . LEU A 1 184 ? -16.797 7.117 17.141 1 96.56 184 LEU A CA 1
ATOM 1507 C C . LEU A 1 184 ? -15.523 6.34 17.453 1 96.56 184 LEU A C 1
ATOM 1509 O O . LEU A 1 184 ? -15.578 5.141 17.734 1 96.56 184 LEU A O 1
ATOM 1513 N N . ILE A 1 185 ? -14.422 6.98 17.344 1 97 185 ILE A N 1
ATOM 1514 C CA . ILE A 1 185 ? -13.125 6.336 17.516 1 97 185 ILE A CA 1
ATOM 1515 C C . ILE A 1 185 ? -12.289 7.133 18.516 1 97 185 ILE A C 1
ATOM 1517 O O . ILE A 1 185 ? -11.945 8.289 18.266 1 97 185 ILE A O 1
ATOM 1521 N N . ASP A 1 186 ? -11.945 6.547 19.625 1 97.19 186 ASP A N 1
ATOM 1522 C CA . ASP A 1 186 ? -11.055 7.117 20.641 1 97.19 186 ASP A CA 1
ATOM 1523 C C . ASP A 1 186 ? -9.773 6.301 20.766 1 97.19 186 ASP A C 1
ATOM 1525 O O . ASP A 1 186 ? -9.766 5.246 21.391 1 97.19 186 ASP A O 1
ATOM 1529 N N . LEU A 1 187 ? -8.703 6.812 20.219 1 98.38 187 LEU A N 1
ATOM 1530 C CA . LEU A 1 187 ? -7.445 6.074 20.141 1 98.38 187 LEU A CA 1
ATOM 1531 C C . LEU A 1 187 ? -6.789 5.973 21.516 1 98.38 187 LEU A C 1
ATOM 1533 O O . LEU A 1 187 ? -5.875 5.172 21.719 1 98.38 187 LEU A O 1
ATOM 1537 N N . SER A 1 188 ? -7.238 6.746 22.5 1 97.88 188 SER A N 1
ATOM 1538 C CA . SER A 1 188 ? -6.672 6.691 23.844 1 97.88 188 SER A CA 1
ATOM 1539 C C . SER A 1 188 ? -6.98 5.359 24.531 1 97.88 188 SER A C 1
ATOM 1541 O O . SER A 1 188 ? -6.371 5.02 25.547 1 97.88 188 SER A O 1
ATOM 1543 N N . HIS A 1 189 ? -7.902 4.543 23.984 1 97.69 189 HIS A N 1
ATOM 1544 C CA . HIS A 1 189 ? -8.242 3.223 24.5 1 97.69 189 HIS A CA 1
ATOM 1545 C C . HIS A 1 189 ? -7.152 2.205 24.188 1 97.69 189 HIS A C 1
ATOM 1547 O O . HIS A 1 189 ? -7.172 1.086 24.703 1 97.69 189 HIS A O 1
ATOM 1553 N N . TYR A 1 190 ? -6.18 2.59 23.406 1 98.5 190 TYR A N 1
ATOM 1554 C CA . TYR A 1 190 ? -5.035 1.761 23.031 1 98.5 190 TYR A CA 1
ATOM 1555 C C . TYR A 1 190 ? -3.736 2.363 23.547 1 98.5 190 TYR A C 1
ATOM 1557 O O . TYR A 1 190 ? -3.062 3.109 22.828 1 98.5 190 TYR A O 1
ATOM 1565 N N . PRO A 1 191 ? -3.332 1.975 24.688 1 98.44 191 PRO A N 1
ATOM 1566 C CA . PRO A 1 191 ? -2.293 2.715 25.406 1 98.44 191 PRO A CA 1
ATOM 1567 C C . PRO A 1 191 ? -0.967 2.756 24.641 1 98.44 191 PRO A C 1
ATOM 1569 O O . PRO A 1 191 ? -0.298 3.791 24.625 1 98.44 191 PRO A O 1
ATOM 1572 N N . ASN A 1 192 ? -0.506 1.608 24.094 1 98.5 192 ASN A N 1
ATOM 1573 C CA . ASN A 1 192 ? 0.766 1.598 23.375 1 98.5 192 ASN A CA 1
ATOM 1574 C C . ASN A 1 192 ? 0.685 2.391 22.078 1 98.5 192 ASN A C 1
ATOM 1576 O O . ASN A 1 192 ? 1.602 3.143 21.75 1 98.5 192 ASN A O 1
ATOM 1580 N N . LEU A 1 193 ? -0.403 2.215 21.422 1 98.62 193 LEU A N 1
ATOM 1581 C CA . LEU A 1 193 ? -0.644 2.986 20.203 1 98.62 193 LEU A CA 1
ATOM 1582 C C . LEU A 1 193 ? -0.706 4.48 20.516 1 98.62 193 LEU A C 1
ATOM 1584 O O . LEU A 1 193 ? -0.103 5.289 19.797 1 98.62 193 LEU A O 1
ATOM 1588 N N . TYR A 1 194 ? -1.4 4.805 21.516 1 98.5 194 TYR A N 1
ATOM 1589 C CA . TYR A 1 194 ? -1.579 6.207 21.875 1 98.5 194 TYR A CA 1
ATOM 1590 C C . TYR A 1 194 ? -0.256 6.836 22.297 1 98.5 194 TYR A C 1
ATOM 1592 O O . TYR A 1 194 ? 0.026 7.988 21.953 1 98.5 194 TYR A O 1
ATOM 1600 N N . SER A 1 195 ? 0.535 6.113 23.016 1 98.56 195 SER A N 1
ATOM 1601 C CA . SER A 1 195 ? 1.858 6.59 23.406 1 98.56 195 SER A CA 1
ATOM 1602 C C . SER A 1 195 ? 2.73 6.859 22.188 1 98.56 195 SER A C 1
ATOM 1604 O O . SER A 1 195 ? 3.393 7.895 22.109 1 98.56 195 SER A O 1
ATOM 1606 N N . TRP A 1 196 ? 2.76 5.906 21.25 1 98.75 196 TRP A N 1
ATOM 1607 C CA . TRP A 1 196 ? 3.488 6.086 20 1 98.75 196 TRP A CA 1
ATOM 1608 C C . TRP A 1 196 ? 2.977 7.309 19.234 1 98.75 196 TRP A C 1
ATOM 1610 O O . TRP A 1 196 ? 3.766 8.148 18.797 1 98.75 196 TRP A O 1
ATOM 1620 N N . LEU A 1 197 ? 1.662 7.41 19.125 1 98.69 197 LEU A N 1
ATOM 1621 C CA . LEU A 1 197 ? 1.021 8.508 18.406 1 98.69 197 LEU A CA 1
ATOM 1622 C C . LEU A 1 197 ? 1.413 9.852 19.016 1 98.69 197 LEU A C 1
ATOM 1624 O O . LEU A 1 197 ? 1.751 10.789 18.281 1 98.69 197 LEU A O 1
ATOM 1628 N N . ASN A 1 198 ? 1.402 9.984 20.297 1 98.38 198 ASN A N 1
ATOM 1629 C CA . ASN A 1 198 ? 1.749 11.219 20.984 1 98.38 198 ASN A CA 1
ATOM 1630 C C . ASN A 1 198 ? 3.215 11.586 20.781 1 98.38 198 ASN A C 1
ATOM 1632 O O . ASN A 1 198 ? 3.557 12.766 20.688 1 98.38 198 ASN A O 1
ATOM 1636 N N . ARG A 1 199 ? 4.043 10.594 20.781 1 98.38 199 ARG A N 1
ATOM 1637 C CA . ARG A 1 199 ? 5.461 10.844 20.516 1 98.38 199 ARG A CA 1
ATOM 1638 C C . ARG A 1 199 ? 5.66 11.484 19.156 1 98.38 199 ARG A C 1
ATOM 1640 O O . ARG A 1 199 ? 6.398 12.469 19.031 1 98.38 199 ARG A O 1
ATOM 1647 N N . ILE A 1 200 ? 5.023 10.93 18.156 1 98.62 200 ILE A N 1
ATOM 1648 C CA . ILE A 1 200 ? 5.164 11.477 16.812 1 98.62 200 ILE A CA 1
ATOM 1649 C C . ILE A 1 200 ? 4.477 12.844 16.734 1 98.62 200 ILE A C 1
ATOM 1651 O O . ILE A 1 200 ? 4.98 13.766 16.094 1 98.62 200 ILE A O 1
ATOM 1655 N N . ASP A 1 201 ? 3.342 12.969 17.375 1 98.19 201 ASP A N 1
ATOM 1656 C CA . ASP A 1 201 ? 2.605 14.227 17.406 1 98.19 201 ASP A CA 1
ATOM 1657 C C . ASP A 1 201 ? 3.463 15.352 17.984 1 98.19 201 ASP A C 1
ATOM 1659 O O . ASP A 1 201 ? 3.527 16.438 17.422 1 98.19 201 ASP A O 1
ATOM 1663 N N . ASN A 1 202 ? 4.055 15.078 19.062 1 97.75 202 ASN A N 1
ATOM 1664 C CA . ASN A 1 202 ? 4.918 16.062 19.703 1 97.75 202 ASN A CA 1
ATOM 1665 C C . ASN A 1 202 ? 6.082 16.453 18.797 1 97.75 202 ASN A C 1
ATOM 1667 O O . ASN A 1 202 ? 6.457 17.625 18.719 1 97.75 202 ASN A O 1
ATOM 1671 N N . PHE A 1 203 ? 6.656 15.492 18.203 1 97.5 203 PHE A N 1
ATOM 1672 C CA . PHE A 1 203 ? 7.738 15.75 17.266 1 97.5 203 PHE A CA 1
ATOM 1673 C C . PHE A 1 203 ? 7.277 16.688 16.141 1 97.5 203 PHE A C 1
ATOM 1675 O O . PHE A 1 203 ? 7.965 17.656 15.82 1 97.5 203 PHE A O 1
ATOM 1682 N N . ILE A 1 204 ? 6.121 16.422 15.539 1 96.88 204 ILE A N 1
ATOM 1683 C CA . ILE A 1 204 ? 5.578 17.203 14.438 1 96.88 204 ILE A CA 1
ATOM 1684 C C . ILE A 1 204 ? 5.27 18.609 14.906 1 96.88 204 ILE A C 1
ATOM 1686 O O . ILE A 1 204 ? 5.551 19.578 14.195 1 96.88 204 ILE A O 1
ATOM 1690 N N . LYS A 1 205 ? 4.711 18.75 16.062 1 95.5 205 LYS A N 1
ATOM 1691 C CA . LYS A 1 205 ? 4.398 20.062 16.609 1 95.5 205 LYS A CA 1
ATOM 1692 C C . LYS A 1 205 ? 5.664 20.891 16.812 1 95.5 205 LYS A C 1
ATOM 1694 O O . LYS A 1 205 ? 5.676 22.094 16.547 1 95.5 205 LYS A O 1
ATOM 1699 N N . GLU A 1 206 ? 6.68 20.266 17.297 1 95.12 206 GLU A N 1
ATOM 1700 C CA . GLU A 1 206 ? 7.957 20.953 17.469 1 95.12 206 GLU A CA 1
ATOM 1701 C C . GLU A 1 206 ? 8.523 21.391 16.125 1 95.12 206 GLU A C 1
ATOM 1703 O O . GLU A 1 206 ? 9.023 22.516 15.992 1 95.12 206 GLU A O 1
ATOM 1708 N N . LEU A 1 207 ? 8.453 20.547 15.172 1 94.19 207 LEU A N 1
ATOM 1709 C CA . LEU A 1 207 ? 8.914 20.875 13.828 1 94.19 207 LEU A CA 1
ATOM 1710 C C . LEU A 1 207 ? 8.125 22.047 13.242 1 94.19 207 LEU A C 1
ATOM 1712 O O . LEU A 1 207 ? 8.688 22.906 12.578 1 94.19 207 LEU A O 1
ATOM 1716 N N . ASP A 1 208 ? 6.852 22.047 13.477 1 93.75 208 ASP A N 1
ATOM 1717 C CA . ASP A 1 208 ? 5.914 23.016 12.922 1 93.75 208 ASP A CA 1
ATOM 1718 C C . ASP A 1 208 ? 6.07 24.375 13.594 1 93.75 208 ASP A C 1
ATOM 1720 O O . ASP A 1 208 ? 5.73 25.406 13.008 1 93.75 208 ASP A O 1
ATOM 1724 N N . SER A 1 209 ? 6.535 24.406 14.828 1 88.38 209 SER A N 1
ATOM 1725 C CA . SER A 1 209 ? 6.617 25.625 15.625 1 88.38 209 SER A CA 1
ATOM 1726 C C . SER A 1 209 ? 7.922 26.375 15.359 1 88.38 209 SER A C 1
ATOM 1728 O O . SER A 1 209 ? 8.078 27.531 15.773 1 88.38 209 SER A O 1
ATOM 1730 N N . ASN A 1 210 ? 8.727 25.656 14.688 1 77.12 210 ASN A N 1
ATOM 1731 C CA . ASN A 1 210 ? 9.977 26.359 14.445 1 77.12 210 ASN A CA 1
ATOM 1732 C C . ASN A 1 210 ? 9.758 27.656 13.672 1 77.12 210 ASN A C 1
ATOM 1734 O O . ASN A 1 210 ? 9.531 27.625 12.461 1 77.12 210 ASN A O 1
ATOM 1738 N N . LYS A 1 211 ? 9.797 28.797 14.391 1 65.19 211 LYS A N 1
ATOM 1739 C CA . LYS A 1 211 ? 9.477 30.156 13.984 1 65.19 211 LYS A CA 1
ATOM 1740 C C . LYS A 1 211 ? 10.414 30.641 12.883 1 65.19 211 LYS A C 1
ATOM 1742 O O . LYS A 1 211 ? 10.102 31.594 12.164 1 65.19 211 LYS A O 1
ATOM 1747 N N . ASN A 1 212 ? 11.492 30 12.859 1 64.94 212 ASN A N 1
ATOM 1748 C CA . ASN A 1 212 ? 12.391 30.422 11.789 1 64.94 212 ASN A CA 1
ATOM 1749 C C . ASN A 1 212 ? 11.883 29.969 10.422 1 64.94 212 ASN A C 1
ATOM 1751 O O . ASN A 1 212 ? 12.445 30.359 9.391 1 64.94 212 ASN A O 1
ATOM 1755 N N . ASN A 1 213 ? 10.68 29.234 10.484 1 64.31 213 ASN A N 1
ATOM 1756 C CA . ASN A 1 213 ? 10.125 28.719 9.234 1 64.31 213 ASN A CA 1
ATOM 1757 C C . ASN A 1 213 ? 8.945 29.578 8.758 1 64.31 213 ASN A C 1
ATOM 1759 O O . ASN A 1 213 ? 8.078 29.938 9.555 1 64.31 213 ASN A O 1
ATOM 1763 N N . VAL A 1 214 ? 8.984 30.219 7.609 1 67.5 214 VAL A N 1
ATOM 1764 C CA . VAL A 1 214 ? 7.953 31.031 6.977 1 67.5 214 VAL A CA 1
ATOM 1765 C C . VAL A 1 214 ? 6.605 30.312 7.059 1 67.5 214 VAL A C 1
ATOM 1767 O O . VAL A 1 214 ? 5.559 30.969 7.125 1 67.5 214 VAL A O 1
ATOM 1770 N N . ASP A 1 215 ? 6.68 29.031 7.332 1 79.69 215 ASP A N 1
ATOM 1771 C CA . ASP A 1 215 ? 5.449 28.234 7.277 1 79.69 215 ASP A CA 1
ATOM 1772 C C . ASP A 1 215 ? 5.102 27.672 8.648 1 79.69 215 ASP A C 1
ATOM 1774 O O . ASP A 1 215 ? 4.441 26.641 8.75 1 79.69 215 ASP A O 1
ATOM 1778 N N . ALA A 1 216 ? 5.461 28.422 9.672 1 85.19 216 ALA A N 1
ATOM 1779 C CA . ALA A 1 216 ? 5.164 27.969 11.023 1 85.19 216 ALA A CA 1
ATOM 1780 C C . ALA A 1 216 ? 3.66 27.875 11.266 1 85.19 216 ALA A C 1
ATOM 1782 O O . ALA A 1 216 ? 2.914 28.781 10.867 1 85.19 216 ALA A O 1
ATOM 1783 N N . GLY A 1 217 ? 3.211 26.703 11.797 1 92.62 217 GLY A N 1
ATOM 1784 C CA . GLY A 1 217 ? 1.818 26.531 12.172 1 92.62 217 GLY A CA 1
ATOM 1785 C C . GLY A 1 217 ? 0.968 25.938 11.062 1 92.62 217 GLY A C 1
ATOM 1786 O O . GLY A 1 217 ? -0.225 25.688 11.258 1 92.62 217 GLY A O 1
ATOM 1787 N N . VAL A 1 218 ? 1.579 25.672 9.977 1 94.38 218 VAL A N 1
ATOM 1788 C CA . VAL A 1 218 ? 0.834 25.203 8.805 1 94.38 218 VAL A CA 1
ATOM 1789 C C . VAL A 1 218 ? 0.213 23.844 9.102 1 94.38 218 VAL A C 1
ATOM 1791 O O . VAL A 1 218 ? -0.927 23.578 8.711 1 94.38 218 VAL A O 1
ATOM 1794 N N . LEU A 1 219 ? 0.905 22.984 9.82 1 96.81 219 LEU A N 1
ATOM 1795 C CA . LEU A 1 219 ? 0.437 21.625 10.055 1 96.81 219 LEU A CA 1
ATOM 1796 C C . LEU A 1 219 ? -0.688 21.609 11.086 1 96.81 219 LEU A C 1
ATOM 1798 O O . LEU A 1 219 ? -1.683 20.891 10.914 1 96.81 219 LEU A O 1
ATOM 1802 N N . VAL A 1 220 ? -0.508 22.375 12.156 1 95.44 220 VAL A N 1
ATOM 1803 C CA . VAL A 1 220 ? -1.548 22.438 13.18 1 95.44 220 VAL A CA 1
ATOM 1804 C C . VAL A 1 220 ? -2.822 23.031 12.578 1 95.44 220 VAL A C 1
ATOM 1806 O O . VAL A 1 220 ? -3.918 22.516 12.805 1 95.44 220 VAL A O 1
ATOM 1809 N N . LYS A 1 221 ? -2.674 24.094 11.812 1 96.25 221 LYS A N 1
ATOM 1810 C CA . LYS A 1 221 ? -3.822 24.719 11.164 1 96.25 221 LYS A CA 1
ATOM 1811 C C . LYS A 1 221 ? -4.477 23.766 10.172 1 96.25 221 LYS A C 1
ATOM 1813 O O . LYS A 1 221 ? -5.703 23.703 10.07 1 96.25 221 LYS A O 1
ATOM 1818 N N . ALA A 1 222 ? -3.693 23.031 9.445 1 97.44 222 ALA A N 1
ATOM 1819 C CA . ALA A 1 222 ? -4.18 22.062 8.461 1 97.44 222 ALA A CA 1
ATOM 1820 C C . ALA A 1 222 ? -5.035 20.984 9.125 1 97.44 222 ALA A C 1
ATOM 1822 O O . ALA A 1 222 ? -6.094 20.625 8.609 1 97.44 222 ALA A O 1
ATOM 1823 N N . GLN A 1 223 ? -4.547 20.5 10.242 1 97.75 223 GLN A N 1
ATOM 1824 C CA . GLN A 1 223 ? -5.285 19.469 10.969 1 97.75 223 GLN A CA 1
ATOM 1825 C C . GLN A 1 223 ? -6.602 20.016 11.508 1 97.75 223 GLN A C 1
ATOM 1827 O O . GLN A 1 223 ? -7.637 19.344 11.43 1 97.75 223 GLN A O 1
ATOM 1832 N N . GLU A 1 224 ? -6.562 21.219 12.039 1 97.62 224 GLU A N 1
ATOM 1833 C CA . GLU A 1 224 ? -7.777 21.875 12.516 1 97.62 224 GLU A CA 1
ATOM 1834 C C . GLU A 1 224 ? -8.789 22.047 11.383 1 97.62 224 GLU A C 1
ATOM 1836 O O . GLU A 1 224 ? -9.984 21.766 11.562 1 97.62 224 GLU A O 1
ATOM 1841 N N . ASN A 1 225 ? -8.289 22.5 10.258 1 97.88 225 ASN A N 1
ATOM 1842 C CA . ASN A 1 225 ? -9.156 22.688 9.094 1 97.88 225 ASN A CA 1
ATOM 1843 C C . ASN A 1 225 ? -9.766 21.359 8.633 1 97.88 225 ASN A C 1
ATOM 1845 O O . ASN A 1 225 ? -10.93 21.312 8.234 1 97.88 225 ASN A O 1
ATOM 1849 N N . PHE A 1 226 ? -8.977 20.312 8.656 1 97.88 226 PHE A N 1
ATOM 1850 C CA . PHE A 1 226 ? -9.445 18.984 8.281 1 97.88 226 PHE A CA 1
ATOM 1851 C C . PHE A 1 226 ? -10.617 18.562 9.156 1 97.88 226 PHE A C 1
ATOM 1853 O O . PHE A 1 226 ? -11.656 18.125 8.656 1 97.88 226 PHE A O 1
ATOM 1860 N N . CYS A 1 227 ? -10.477 18.703 10.453 1 98.12 227 CYS A N 1
ATOM 1861 C CA . CYS A 1 227 ? -11.5 18.266 11.398 1 98.12 227 CYS A CA 1
ATOM 1862 C C . CYS A 1 227 ? -12.734 19.156 11.305 1 98.12 227 CYS A C 1
ATOM 1864 O O . CYS A 1 227 ? -13.859 18.672 11.375 1 98.12 227 CYS A O 1
ATOM 1866 N N . THR A 1 228 ? -12.469 20.438 11.109 1 98.06 228 THR A N 1
ATOM 1867 C CA . THR A 1 228 ? -13.578 21.375 10.984 1 98.06 228 THR A CA 1
ATOM 1868 C C . THR A 1 228 ? -14.414 21.062 9.742 1 98.06 228 THR A C 1
ATOM 1870 O O . THR A 1 228 ? -15.648 21.078 9.797 1 98.06 228 THR A O 1
ATOM 1873 N N . TYR A 1 229 ? -13.734 20.797 8.695 1 97.06 229 TYR A N 1
ATOM 1874 C CA . TYR A 1 229 ? -14.438 20.469 7.461 1 97.06 229 TYR A CA 1
ATOM 1875 C C . TYR A 1 229 ? -15.211 19.156 7.605 1 97.06 229 TYR A C 1
ATOM 1877 O O . TYR A 1 229 ? -16.328 19.047 7.109 1 97.06 229 TYR A O 1
ATOM 1885 N N . ALA A 1 230 ? -14.602 18.203 8.25 1 97.81 230 ALA A N 1
ATOM 1886 C CA . ALA A 1 230 ? -15.289 16.938 8.508 1 97.81 230 ALA A CA 1
ATOM 1887 C C . ALA A 1 230 ? -16.578 17.172 9.289 1 97.81 230 ALA A C 1
ATOM 1889 O O . ALA A 1 230 ? -17.625 16.594 8.969 1 97.81 230 ALA A O 1
ATOM 1890 N N . LYS A 1 231 ? -16.516 18 10.305 1 97.38 231 LYS A N 1
ATOM 1891 C CA . LYS A 1 231 ? -17.688 18.328 11.102 1 97.38 231 LYS A CA 1
ATOM 1892 C C . LYS A 1 231 ? -18.766 19 10.25 1 97.38 231 LYS A C 1
ATOM 1894 O O . LYS A 1 231 ? -19.953 18.703 10.375 1 97.38 231 LYS A O 1
ATOM 1899 N N . TYR A 1 232 ? -18.312 19.875 9.438 1 96.88 232 TYR A N 1
ATOM 1900 C CA . TYR A 1 232 ? -19.219 20.578 8.539 1 96.88 232 TYR A CA 1
ATOM 1901 C C . TYR A 1 232 ? -19.938 19.594 7.625 1 96.88 232 TYR A C 1
ATOM 1903 O O . TYR A 1 232 ? -21.156 19.656 7.488 1 96.88 232 TYR A O 1
ATOM 1911 N N . CYS A 1 233 ? -19.219 18.688 7.035 1 97.12 233 CYS A N 1
ATOM 1912 C CA . CYS A 1 233 ? -19.797 17.703 6.137 1 97.12 233 CYS A CA 1
ATOM 1913 C C . CYS A 1 233 ? -20.828 16.844 6.867 1 97.12 233 CYS A C 1
ATOM 1915 O O . CYS A 1 233 ? -21.922 16.609 6.348 1 97.12 233 CYS A O 1
ATOM 1917 N N . GLN A 1 234 ? -20.5 16.438 8.023 1 97.12 234 GLN A N 1
ATOM 1918 C CA . GLN A 1 234 ? -21.391 15.586 8.797 1 97.12 234 GLN A CA 1
ATOM 1919 C C . GLN A 1 234 ? -22.688 16.328 9.156 1 97.12 234 GLN A C 1
ATOM 1921 O O . GLN A 1 234 ? -23.766 15.758 9.078 1 97.12 234 GLN A O 1
ATOM 1926 N N . GLN A 1 235 ? -22.531 17.562 9.539 1 96.69 235 GLN A N 1
ATOM 1927 C CA . GLN A 1 235 ? -23.703 18.375 9.883 1 96.69 235 GLN A CA 1
ATOM 1928 C C . GLN A 1 235 ? -24.609 18.547 8.672 1 96.69 235 GLN A C 1
ATOM 1930 O O . GLN A 1 235 ? -25.828 18.438 8.789 1 96.69 235 GLN A O 1
ATOM 1935 N N . GLN A 1 236 ? -24 18.797 7.559 1 96 236 GLN A N 1
ATOM 1936 C CA . GLN A 1 236 ? -24.781 18.969 6.336 1 96 236 GLN A CA 1
ATOM 1937 C C . GLN A 1 236 ? -25.547 17.688 5.992 1 96 236 GLN A C 1
ATOM 1939 O O . GLN A 1 236 ? -26.703 17.734 5.594 1 96 236 GLN A O 1
ATOM 1944 N N . ALA A 1 237 ? -24.875 16.641 6.145 1 95.81 237 ALA A N 1
ATOM 1945 C CA . ALA A 1 237 ? -25.469 15.359 5.82 1 95.81 237 ALA A CA 1
ATOM 1946 C C . ALA A 1 237 ? -26.641 15.047 6.762 1 95.81 237 ALA A C 1
ATOM 1948 O O . ALA A 1 237 ? -27.656 14.508 6.34 1 95.81 237 ALA A O 1
ATOM 1949 N N . GLN A 1 238 ? -26.469 15.32 7.992 1 94.62 238 GLN A N 1
ATOM 1950 C CA . GLN A 1 238 ? -27.516 15.07 8.984 1 94.62 238 GLN A CA 1
ATOM 1951 C C . GLN A 1 238 ? -28.719 15.953 8.727 1 94.62 238 GLN A C 1
ATOM 1953 O O . GLN A 1 238 ? -29.859 15.516 8.898 1 94.62 238 GLN A O 1
ATOM 1958 N N . GLU A 1 239 ? -28.438 17.156 8.344 1 94.25 239 GLU A N 1
ATOM 1959 C CA . GLU A 1 239 ? -29.531 18.078 8.039 1 94.25 239 GLU A CA 1
ATOM 1960 C C . GLU A 1 239 ? -30.297 17.625 6.797 1 94.25 239 GLU A C 1
ATOM 1962 O O . GLU A 1 239 ? -31.531 17.719 6.754 1 94.25 239 GLU A O 1
ATOM 1967 N N . GLN A 1 240 ? -29.578 17.203 5.828 1 91.31 240 GLN A N 1
ATOM 1968 C CA . GLN A 1 240 ? -30.219 16.719 4.609 1 91.31 240 GLN A CA 1
ATOM 1969 C C . GLN A 1 240 ? -31.078 15.484 4.887 1 91.31 240 GLN A C 1
ATOM 1971 O O . GLN A 1 240 ? -32.156 15.344 4.32 1 91.31 240 GLN A O 1
ATOM 1976 N N . LYS A 1 241 ? -30.672 14.578 5.73 1 87.62 241 LYS A N 1
ATOM 1977 C CA . LYS A 1 241 ? -31.406 13.375 6.082 1 87.62 241 LYS A CA 1
ATOM 1978 C C . LYS A 1 241 ? -32.688 13.719 6.852 1 87.62 241 LYS A C 1
ATOM 1980 O O . LYS A 1 241 ? -33.688 13.039 6.715 1 87.62 241 LYS A O 1
ATOM 1985 N N . ARG A 1 242 ? -32.625 14.797 7.57 1 88.88 242 ARG A N 1
ATOM 1986 C CA . ARG A 1 242 ? -33.781 15.242 8.359 1 88.88 242 ARG A CA 1
ATOM 1987 C C . ARG A 1 242 ? -34.844 15.898 7.48 1 88.88 242 ARG A C 1
ATOM 1989 O O . ARG A 1 242 ? -36.031 15.852 7.785 1 88.88 242 ARG A O 1
ATOM 1996 N N . SER A 1 243 ? -34.438 16.359 6.512 1 89 243 SER A N 1
ATOM 1997 C CA . SER A 1 243 ? -35.344 17.047 5.605 1 89 243 SER A CA 1
ATOM 1998 C C . SER A 1 243 ? -36 16.062 4.637 1 89 243 SER A C 1
ATOM 2000 O O . SER A 1 243 ? -37.031 16.391 4.012 1 89 243 SER A O 1
ATOM 2002 N N . GLU A 1 244 ? -35.562 14.867 4.398 1 78.62 244 GLU A N 1
ATOM 2003 C CA . GLU A 1 244 ? -36.156 13.852 3.545 1 78.62 244 GLU A CA 1
ATOM 2004 C C . GLU A 1 244 ? -37.156 13.008 4.316 1 78.62 244 GLU A C 1
ATOM 2006 O O . GLU A 1 244 ? -38.219 12.633 3.775 1 78.62 244 GLU A O 1
ATOM 2011 N N . MET B 1 1 ? 29.359 -23.734 11.281 1 37.59 1 MET B N 1
ATOM 2012 C CA . MET B 1 1 ? 27.984 -23.719 11.781 1 37.59 1 MET B CA 1
ATOM 2013 C C . MET B 1 1 ? 26.984 -23.75 10.625 1 37.59 1 MET B C 1
ATOM 2015 O O . MET B 1 1 ? 27.203 -23.078 9.609 1 37.59 1 MET B O 1
ATOM 2019 N N . PRO B 1 2 ? 26.234 -24.656 10.383 1 47 2 PRO B N 1
ATOM 2020 C CA . PRO B 1 2 ? 25.469 -24.766 9.141 1 47 2 PRO B CA 1
ATOM 2021 C C . PRO B 1 2 ? 24.812 -23.453 8.734 1 47 2 PRO B C 1
ATOM 2023 O O . PRO B 1 2 ? 24.422 -22.656 9.602 1 47 2 PRO B O 1
ATOM 2026 N N . GLU B 1 3 ? 25.219 -22.766 7.719 1 56.78 3 GLU B N 1
ATOM 2027 C CA . GLU B 1 3 ? 24.781 -21.438 7.285 1 56.78 3 GLU B CA 1
ATOM 2028 C C . GLU B 1 3 ? 23.25 -21.344 7.281 1 56.78 3 GLU B C 1
ATOM 2030 O O . GLU B 1 3 ? 22.578 -22.125 6.594 1 56.78 3 GLU B O 1
ATOM 2035 N N . ILE B 1 4 ? 22.578 -20.953 8.328 1 72.56 4 ILE B N 1
ATOM 2036 C CA . ILE B 1 4 ? 21.125 -20.969 8.477 1 72.56 4 ILE B CA 1
ATOM 2037 C C . ILE B 1 4 ? 20.5 -20.125 7.363 1 72.56 4 ILE B C 1
ATOM 2039 O O . ILE B 1 4 ? 20.797 -18.953 7.215 1 72.56 4 ILE B O 1
ATOM 2043 N N . ARG B 1 5 ? 19.891 -20.75 6.355 1 91.69 5 ARG B N 1
ATOM 2044 C CA . ARG B 1 5 ? 19.219 -20.25 5.16 1 91.69 5 ARG B CA 1
ATOM 2045 C C . ARG B 1 5 ? 17.906 -19.562 5.516 1 91.69 5 ARG B C 1
ATOM 2047 O O . ARG B 1 5 ? 17.25 -19.938 6.48 1 91.69 5 ARG B O 1
ATOM 2054 N N . PRO B 1 6 ? 17.609 -18.547 4.773 1 96.88 6 PRO B N 1
ATOM 2055 C C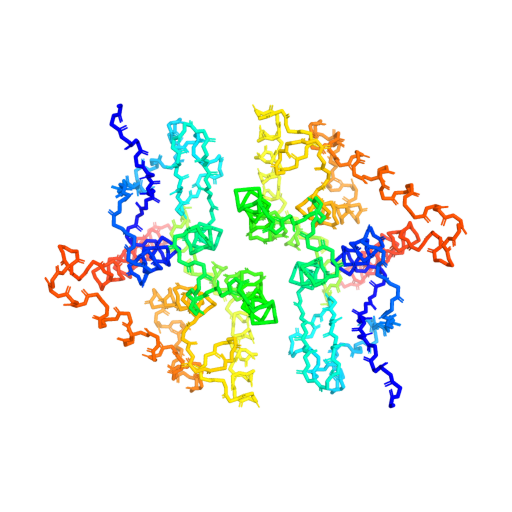A . PRO B 1 6 ? 16.297 -17.953 4.969 1 96.88 6 PRO B CA 1
ATOM 2056 C C . PRO B 1 6 ? 15.156 -18.922 4.656 1 96.88 6 PRO B C 1
ATOM 2058 O O . PRO B 1 6 ? 15.359 -19.906 3.941 1 96.88 6 PRO B O 1
ATOM 2061 N N . ILE B 1 7 ? 14.008 -18.641 5.258 1 97.81 7 ILE B N 1
ATOM 2062 C CA . ILE B 1 7 ? 12.805 -19.453 5.047 1 97.81 7 ILE B CA 1
ATOM 2063 C C . ILE B 1 7 ? 11.703 -18.578 4.445 1 97.81 7 ILE B C 1
ATOM 2065 O O . ILE B 1 7 ? 11.406 -17.5 4.953 1 97.81 7 ILE B O 1
ATOM 2069 N N . PHE B 1 8 ? 11.18 -19.031 3.395 1 98.12 8 PHE B N 1
ATOM 2070 C CA . PHE B 1 8 ? 10.031 -18.422 2.727 1 98.12 8 PHE B CA 1
ATOM 2071 C C . PHE B 1 8 ? 8.758 -19.219 3.006 1 98.12 8 PHE B C 1
ATOM 2073 O O . PHE B 1 8 ? 8.641 -20.375 2.604 1 98.12 8 PHE B O 1
ATOM 2080 N N . TYR B 1 9 ? 7.844 -18.625 3.768 1 98.5 9 TYR B N 1
ATOM 2081 C CA . TYR B 1 9 ? 6.543 -19.203 4.07 1 98.5 9 TYR B CA 1
ATOM 2082 C C . TYR B 1 9 ? 5.52 -18.844 2.996 1 98.5 9 TYR B C 1
ATOM 2084 O O . TYR B 1 9 ? 5.25 -17.672 2.754 1 98.5 9 TYR B O 1
ATOM 2092 N N . TRP B 1 10 ? 4.93 -19.875 2.352 1 97.94 10 TRP B N 1
ATOM 2093 C CA . TRP B 1 10 ? 4.074 -19.562 1.209 1 97.94 10 TRP B CA 1
ATOM 2094 C C . TRP B 1 10 ? 2.965 -20.594 1.061 1 97.94 10 TRP B C 1
ATOM 2096 O O . TRP B 1 10 ? 3.002 -21.656 1.699 1 97.94 10 TRP B O 1
ATOM 2106 N N . MET B 1 11 ? 1.974 -20.297 0.415 1 98.06 11 MET B N 1
ATOM 2107 C CA . MET B 1 11 ? 0.948 -21.141 -0.188 1 98.06 11 MET B CA 1
ATOM 2108 C C . MET B 1 11 ? 0.849 -20.891 -1.689 1 98.06 11 MET B C 1
ATOM 2110 O O . MET B 1 11 ? 0.543 -19.781 -2.117 1 98.06 11 MET B O 1
ATOM 2114 N N . PRO B 1 12 ? 1.131 -21.906 -2.516 1 97.12 12 PRO B N 1
ATOM 2115 C CA . PRO B 1 12 ? 1.22 -21.688 -3.961 1 97.12 12 PRO B CA 1
ATOM 2116 C C . PRO B 1 12 ? -0.026 -21.016 -4.535 1 97.12 12 PRO B C 1
ATOM 2118 O O . PRO B 1 12 ? 0.07 -20.234 -5.488 1 97.12 12 PRO B O 1
ATOM 2121 N N . GLU B 1 13 ? -1.164 -21.281 -3.969 1 97.69 13 GLU B N 1
ATOM 2122 C CA . GLU B 1 13 ? -2.432 -20.766 -4.477 1 97.69 13 GLU B CA 1
ATOM 2123 C C . GLU B 1 13 ? -2.578 -19.281 -4.172 1 97.69 13 GLU B C 1
ATOM 2125 O O . GLU B 1 13 ? -3.432 -18.594 -4.746 1 97.69 13 GLU B O 1
ATOM 2130 N N . SER B 1 14 ? -1.796 -18.766 -3.258 1 97.81 14 SER B N 1
ATOM 2131 C CA . SER B 1 14 ? -1.85 -17.359 -2.883 1 97.81 14 SER B CA 1
ATOM 2132 C C . SER B 1 14 ? -1.111 -16.484 -3.893 1 97.81 14 SER B C 1
ATOM 2134 O O . SER B 1 14 ? 0.113 -16.562 -4.012 1 97.81 14 SER B O 1
ATOM 2136 N N . PRO B 1 15 ? -1.759 -15.609 -4.531 1 98 15 PRO B N 1
ATOM 2137 C CA . PRO B 1 15 ? -1.114 -14.773 -5.551 1 98 15 PRO B CA 1
ATOM 2138 C C . PRO B 1 15 ? 0.025 -13.93 -4.992 1 98 15 PRO B C 1
ATOM 2140 O O . PRO B 1 15 ? 1.097 -13.852 -5.598 1 98 15 PRO B O 1
ATOM 2143 N N . PRO B 1 16 ? -0.101 -13.297 -3.799 1 98.38 16 PRO B N 1
ATOM 2144 C CA . PRO B 1 16 ? 1.046 -12.57 -3.25 1 98.38 16 PRO B CA 1
ATOM 2145 C C . PRO B 1 16 ? 2.264 -13.469 -3.033 1 98.38 16 PRO B C 1
ATOM 2147 O O . PRO B 1 16 ? 3.4 -13.023 -3.209 1 98.38 16 PRO B O 1
ATOM 2150 N N . CYS B 1 17 ? 2.059 -14.68 -2.631 1 98.69 17 CYS B N 1
ATOM 2151 C CA . CYS B 1 17 ? 3.164 -15.617 -2.492 1 98.69 17 CYS B CA 1
ATOM 2152 C C . CYS B 1 17 ? 3.84 -15.867 -3.834 1 98.69 17 CYS B C 1
ATOM 2154 O O . CYS B 1 17 ? 5.066 -15.961 -3.908 1 98.69 17 CYS B O 1
ATOM 2156 N N . ARG B 1 18 ? 3.061 -15.969 -4.871 1 98.56 18 ARG B N 1
ATOM 2157 C CA . ARG B 1 18 ? 3.594 -16.25 -6.195 1 98.56 18 ARG B CA 1
ATOM 2158 C C . ARG B 1 18 ? 4.449 -15.102 -6.707 1 98.56 18 ARG B C 1
ATOM 2160 O O . ARG B 1 18 ? 5.426 -15.312 -7.426 1 98.56 18 ARG B O 1
ATOM 2167 N N . THR B 1 19 ? 4.121 -13.891 -6.328 1 98.81 19 THR B N 1
ATOM 2168 C CA . THR B 1 19 ? 4.969 -12.75 -6.664 1 98.81 19 THR B CA 1
ATOM 2169 C C . THR B 1 19 ? 6.387 -12.953 -6.141 1 98.81 19 THR B C 1
ATOM 2171 O O . THR B 1 19 ? 7.355 -12.844 -6.895 1 98.81 19 THR B O 1
ATOM 2174 N N . VAL B 1 20 ? 6.52 -13.305 -4.875 1 98.81 20 VAL B N 1
ATOM 2175 C CA . VAL B 1 20 ? 7.82 -13.484 -4.234 1 98.81 20 VAL B CA 1
ATOM 2176 C C . VAL B 1 20 ? 8.555 -14.656 -4.871 1 98.81 20 VAL B C 1
ATOM 2178 O O . VAL B 1 20 ? 9.758 -14.578 -5.145 1 98.81 20 VAL B O 1
ATOM 2181 N N . TYR B 1 21 ? 7.801 -15.68 -5.125 1 98 21 TYR B N 1
ATOM 2182 C CA . TYR B 1 21 ? 8.367 -16.891 -5.719 1 98 21 TYR B CA 1
ATOM 2183 C C . TYR B 1 21 ? 8.969 -16.594 -7.09 1 98 21 TYR B C 1
ATOM 2185 O O . TYR B 1 21 ? 10.109 -16.969 -7.371 1 98 21 TYR B O 1
ATOM 2193 N N . VAL B 1 22 ? 8.242 -15.914 -7.934 1 98 22 VAL B N 1
ATOM 2194 C CA . VAL B 1 22 ? 8.68 -15.578 -9.281 1 98 22 VAL B CA 1
ATOM 2195 C C . VAL B 1 22 ? 9.898 -14.664 -9.219 1 98 22 VAL B C 1
ATOM 2197 O O . VAL B 1 22 ? 10.867 -14.852 -9.961 1 98 22 VAL B O 1
ATOM 2200 N N . VAL B 1 23 ? 9.906 -13.672 -8.32 1 98.69 23 VAL B N 1
ATOM 2201 C CA . VAL B 1 23 ? 11.047 -12.781 -8.156 1 98.69 23 VAL B CA 1
ATOM 2202 C C . VAL B 1 23 ? 12.281 -13.586 -7.766 1 98.69 23 VAL B C 1
ATOM 2204 O O . VAL B 1 23 ? 13.367 -13.383 -8.328 1 98.69 23 VAL B O 1
ATOM 2207 N N . ALA B 1 24 ? 12.125 -14.492 -6.824 1 97.62 24 ALA B N 1
ATOM 2208 C CA . ALA B 1 24 ? 13.25 -15.32 -6.387 1 97.62 24 ALA B CA 1
ATOM 2209 C C . ALA B 1 24 ? 13.844 -16.094 -7.555 1 97.62 24 ALA B C 1
ATOM 2211 O O . ALA B 1 24 ? 15.062 -16.172 -7.703 1 97.62 24 ALA B O 1
ATOM 2212 N N . LYS B 1 25 ? 13 -16.609 -8.383 1 96.06 25 LYS B N 1
ATOM 2213 C CA . LYS B 1 25 ? 13.453 -17.359 -9.555 1 96.06 25 LYS B CA 1
ATOM 2214 C C . LYS B 1 25 ? 14.188 -16.438 -10.523 1 96.06 25 LYS B C 1
ATOM 2216 O O . LYS B 1 25 ? 15.25 -16.797 -11.039 1 96.06 25 LYS B O 1
ATOM 2221 N N . MET B 1 26 ? 13.672 -15.367 -10.75 1 97.25 26 MET B N 1
ATOM 2222 C CA . MET B 1 26 ? 14.227 -14.438 -11.734 1 97.25 26 MET B CA 1
ATOM 2223 C C . MET B 1 26 ? 15.602 -13.945 -11.305 1 97.25 26 MET B C 1
ATOM 2225 O O . MET B 1 26 ? 16.453 -13.672 -12.148 1 97.25 26 MET B O 1
ATOM 2229 N N . ILE B 1 27 ? 15.844 -13.828 -9.984 1 97.44 27 ILE B N 1
ATOM 2230 C CA . ILE B 1 27 ? 17.125 -13.297 -9.539 1 97.44 27 ILE B CA 1
ATOM 2231 C C . ILE B 1 27 ? 18.062 -14.445 -9.203 1 97.44 27 ILE B C 1
ATOM 2233 O O . ILE B 1 27 ? 19.188 -14.219 -8.719 1 97.44 27 ILE B O 1
ATOM 2237 N N . GLY B 1 28 ? 17.594 -15.672 -9.328 1 95.44 28 GLY B N 1
ATOM 2238 C CA . GLY B 1 28 ? 18.438 -16.844 -9.156 1 95.44 28 GLY B CA 1
ATOM 2239 C C . GLY B 1 28 ? 18.688 -17.188 -7.699 1 95.44 28 GLY B C 1
ATOM 2240 O O . GLY B 1 28 ? 19.734 -17.734 -7.352 1 95.44 28 GLY B O 1
ATOM 2241 N N . LEU B 1 29 ? 17.75 -16.828 -6.855 1 94.81 29 LEU B N 1
ATOM 2242 C CA . LEU B 1 29 ? 17.891 -17.156 -5.441 1 94.81 29 LEU B CA 1
ATOM 2243 C C . LEU B 1 29 ? 17.609 -18.641 -5.207 1 94.81 29 LEU B C 1
ATOM 2245 O O . LEU B 1 29 ? 16.469 -19.094 -5.332 1 94.81 29 LEU B O 1
ATOM 2249 N N . LYS B 1 30 ? 18.609 -19.375 -4.801 1 90.12 30 LYS B N 1
ATOM 2250 C CA . LYS B 1 30 ? 18.469 -20.812 -4.633 1 90.12 30 LYS B CA 1
ATOM 2251 C C . LYS B 1 30 ? 18.688 -21.219 -3.178 1 90.12 30 LYS B C 1
ATOM 2253 O O . LYS B 1 30 ? 18.219 -22.281 -2.75 1 90.12 30 LYS B O 1
ATOM 2258 N N . ASP B 1 31 ? 19.391 -20.391 -2.494 1 91.62 31 ASP B N 1
ATOM 2259 C CA . ASP B 1 31 ? 19.812 -20.766 -1.146 1 91.62 31 ASP B CA 1
ATOM 2260 C C . ASP B 1 31 ? 18.812 -20.281 -0.106 1 91.62 31 ASP B C 1
ATOM 2262 O O . ASP B 1 31 ? 19.156 -19.516 0.794 1 91.62 31 ASP B O 1
ATOM 2266 N N . TRP B 1 32 ? 17.453 -20.672 -0.249 1 94.75 32 TRP B N 1
ATOM 2267 C CA . TRP B 1 32 ? 16.422 -20.453 0.76 1 94.75 32 TRP B CA 1
ATOM 2268 C C . TRP B 1 32 ? 15.523 -21.672 0.895 1 94.75 32 TRP B C 1
ATOM 2270 O O . TRP B 1 32 ? 15.461 -22.516 -0.008 1 94.75 32 TRP B O 1
ATOM 2280 N N . ASP B 1 33 ? 14.969 -21.828 2.008 1 96.19 33 ASP B N 1
ATOM 2281 C CA . ASP B 1 33 ? 13.992 -22.891 2.258 1 96.19 33 ASP B CA 1
ATOM 2282 C C . ASP B 1 33 ? 12.57 -22.375 2.029 1 96.19 33 ASP B C 1
ATOM 2284 O O . ASP B 1 33 ? 12.258 -21.219 2.348 1 96.19 33 ASP B O 1
ATOM 2288 N N . ILE B 1 34 ? 11.797 -23.219 1.445 1 96 34 ILE B N 1
ATOM 2289 C CA . ILE B 1 34 ? 10.391 -22.891 1.234 1 96 34 ILE B CA 1
ATOM 2290 C C . ILE B 1 34 ? 9.523 -23.766 2.137 1 96 34 ILE B C 1
ATOM 2292 O O . ILE B 1 34 ? 9.625 -25 2.111 1 96 34 ILE B O 1
ATOM 2296 N N . LYS B 1 35 ? 8.766 -23.156 2.945 1 97 35 LYS B N 1
ATOM 2297 C CA . LYS B 1 35 ? 7.855 -23.844 3.861 1 97 35 LYS B CA 1
ATOM 2298 C C . LYS B 1 35 ? 6.398 -23.531 3.525 1 97 35 LYS B C 1
ATOM 2300 O O . LYS B 1 35 ? 6.004 -22.375 3.453 1 97 35 LYS B O 1
ATOM 2305 N N . SER B 1 36 ? 5.641 -24.531 3.393 1 96.88 36 SER B N 1
ATOM 2306 C CA . SER B 1 36 ? 4.23 -24.375 3.059 1 96.88 36 SER B CA 1
ATOM 2307 C C . SER B 1 36 ? 3.408 -24 4.289 1 96.88 36 SER B C 1
ATOM 2309 O O . SER B 1 36 ? 3.646 -24.516 5.383 1 96.88 36 SER B O 1
ATOM 2311 N N . ILE B 1 37 ? 2.49 -23.109 4.117 1 96.5 37 ILE B N 1
ATOM 2312 C CA . ILE B 1 37 ? 1.466 -22.734 5.082 1 96.5 37 ILE B CA 1
ATOM 2313 C C . ILE B 1 37 ? 0.08 -22.953 4.477 1 96.5 37 ILE B C 1
ATOM 2315 O O . ILE B 1 37 ? -0.218 -22.438 3.393 1 96.5 37 ILE B O 1
ATOM 2319 N N . ASP B 1 38 ? -0.751 -23.766 5.184 1 94.69 38 ASP B N 1
ATOM 2320 C CA . ASP B 1 38 ? -2.096 -24.078 4.703 1 94.69 38 ASP B CA 1
ATOM 2321 C C . ASP B 1 38 ? -3.141 -23.219 5.422 1 94.69 38 ASP B C 1
ATOM 2323 O O . ASP B 1 38 ? -3.508 -23.516 6.562 1 94.69 38 ASP B O 1
ATOM 2327 N N . LEU B 1 39 ? -3.725 -22.281 4.734 1 94.44 39 LEU B N 1
ATOM 2328 C CA . LEU B 1 39 ? -4.695 -21.359 5.332 1 94.44 39 LEU B CA 1
ATOM 2329 C C . LEU B 1 39 ? -6 -22.094 5.641 1 94.44 39 LEU B C 1
ATOM 2331 O O . LEU B 1 39 ? -6.738 -21.703 6.547 1 94.44 39 LEU B O 1
ATOM 2335 N N . THR B 1 40 ? -6.305 -23.156 4.863 1 91 40 THR B N 1
ATOM 2336 C CA . THR B 1 40 ? -7.539 -23.891 5.09 1 91 40 THR B CA 1
ATOM 2337 C C . THR B 1 40 ? -7.473 -24.656 6.414 1 91 40 THR B C 1
ATOM 2339 O O . THR B 1 40 ? -8.508 -25.031 6.973 1 91 40 THR B O 1
ATOM 2342 N N . LYS B 1 41 ? -6.309 -24.859 6.918 1 94.19 41 LYS B N 1
ATOM 2343 C CA . LYS B 1 41 ? -6.102 -25.516 8.211 1 94.19 41 LYS B CA 1
ATOM 2344 C C . LYS B 1 41 ? -5.754 -24.484 9.289 1 94.19 41 LYS B C 1
ATOM 2346 O O . LYS B 1 41 ? -5.348 -24.859 10.391 1 94.19 41 LYS B O 1
ATOM 2351 N N . LEU B 1 42 ? -5.73 -23.188 8.961 1 94.56 42 LEU B N 1
ATOM 2352 C CA . LEU B 1 42 ? -5.516 -22.062 9.859 1 94.56 42 LEU B CA 1
ATOM 2353 C C . LEU B 1 42 ? -4.098 -22.078 10.422 1 94.56 42 LEU B C 1
ATOM 2355 O O . LEU B 1 42 ? -3.871 -21.656 11.562 1 94.56 42 LEU B O 1
ATOM 2359 N N . GLU B 1 43 ? -3.191 -22.578 9.664 1 96.44 43 GLU B N 1
ATOM 2360 C CA . GLU B 1 43 ? -1.807 -22.656 10.125 1 96.44 43 GLU B CA 1
ATOM 2361 C C . GLU B 1 43 ? -1.214 -21.266 10.32 1 96.44 43 GLU B C 1
ATOM 2363 O O . GLU B 1 43 ? -0.265 -21.094 11.094 1 96.44 43 GLU B O 1
ATOM 2368 N N . GLN B 1 44 ? -1.75 -20.219 9.656 1 94.75 44 GLN B N 1
ATOM 2369 C CA . GLN B 1 44 ? -1.282 -18.844 9.805 1 94.75 44 GLN B CA 1
ATOM 2370 C C . GLN B 1 44 ? -1.624 -18.297 11.188 1 94.75 44 GLN B C 1
ATOM 2372 O O . GLN B 1 44 ? -1.128 -17.234 11.586 1 94.75 44 GLN B O 1
ATOM 2377 N N . MET B 1 45 ? -2.441 -19.062 11.914 1 94.44 45 MET B N 1
ATOM 2378 C CA . MET B 1 45 ? -2.85 -18.641 13.25 1 94.44 45 MET B CA 1
ATOM 2379 C C . MET B 1 45 ? -1.971 -19.281 14.32 1 94.44 45 MET B C 1
ATOM 2381 O O . MET B 1 45 ? -2.109 -18.969 15.508 1 94.44 45 MET B O 1
ATOM 2385 N N . SER B 1 46 ? -1.059 -20.172 13.961 1 95.62 46 SER B N 1
ATOM 2386 C CA . SER B 1 46 ? -0.216 -20.891 14.914 1 95.62 46 SER B CA 1
ATOM 2387 C C . SER B 1 46 ? 0.763 -19.938 15.602 1 95.62 46 SER B C 1
ATOM 2389 O O . SER B 1 46 ? 1.197 -18.953 15.008 1 95.62 46 SER B O 1
ATOM 2391 N N . ASP B 1 47 ? 1.16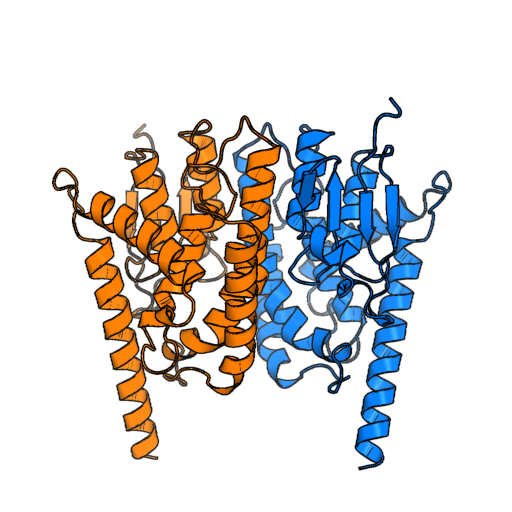6 -20.281 16.766 1 94.25 47 ASP B N 1
ATOM 2392 C CA . ASP B 1 47 ? 2.127 -19.484 17.547 1 94.25 47 ASP B CA 1
ATOM 2393 C C . ASP B 1 47 ? 3.453 -19.359 16.797 1 94.25 47 ASP B C 1
ATOM 2395 O O . ASP B 1 47 ? 4.086 -18.312 16.812 1 94.25 47 ASP B O 1
ATOM 2399 N N . ASP B 1 48 ? 3.795 -20.422 16.188 1 94.12 48 ASP B N 1
ATOM 2400 C CA . ASP B 1 48 ? 5.066 -20.422 15.469 1 94.12 48 ASP B CA 1
ATOM 2401 C C . ASP B 1 48 ? 5.047 -19.422 14.312 1 94.12 48 ASP B C 1
ATOM 2403 O O . ASP B 1 48 ? 6.016 -18.688 14.102 1 94.12 48 ASP B O 1
ATOM 2407 N N . TYR B 1 49 ? 3.939 -19.391 13.57 1 96.12 49 TYR B N 1
ATOM 2408 C CA . TYR B 1 49 ? 3.893 -18.484 12.422 1 96.12 49 TYR B CA 1
ATOM 2409 C C . TYR B 1 49 ? 3.688 -17.047 12.875 1 96.12 49 TYR B C 1
ATOM 2411 O O . TYR B 1 49 ? 4.172 -16.109 12.234 1 96.12 49 TYR B O 1
ATOM 2419 N N . LEU B 1 50 ? 3.004 -16.875 13.984 1 93.69 50 LEU B N 1
ATOM 2420 C CA . LEU B 1 50 ? 2.742 -15.539 14.492 1 93.69 50 LEU B CA 1
ATOM 2421 C C . LEU B 1 50 ? 4.039 -14.852 14.914 1 93.69 50 LEU B C 1
ATOM 2423 O O . LEU B 1 50 ? 4.094 -13.625 15 1 93.69 50 LEU B O 1
ATOM 2427 N N . LYS B 1 51 ? 5.09 -15.641 15.125 1 92.56 51 LYS B N 1
ATOM 2428 C CA . LYS B 1 51 ? 6.41 -15.078 15.383 1 92.56 51 LYS B CA 1
ATOM 2429 C C . LYS B 1 51 ? 7.016 -14.484 14.117 1 92.56 51 LYS B C 1
ATOM 2431 O O . LYS B 1 51 ? 7.898 -13.633 14.188 1 92.56 51 LYS B O 1
ATOM 2436 N N . ILE B 1 52 ? 6.516 -14.977 12.961 1 94.62 52 ILE B N 1
ATOM 2437 C CA . ILE B 1 52 ? 7.004 -14.516 11.664 1 94.62 52 ILE B CA 1
ATOM 2438 C C . ILE B 1 52 ? 6.164 -13.328 11.195 1 94.62 52 ILE B C 1
ATOM 2440 O O . ILE B 1 52 ? 6.707 -12.281 10.812 1 94.62 52 ILE B O 1
ATOM 2444 N N . ASN B 1 53 ? 4.926 -13.492 11.281 1 95 53 ASN B N 1
ATOM 2445 C CA . ASN B 1 53 ? 3.963 -12.461 10.898 1 95 53 ASN B CA 1
ATOM 2446 C C . ASN B 1 53 ? 2.811 -12.375 11.891 1 95 53 ASN B C 1
ATOM 2448 O O . ASN B 1 53 ? 1.909 -13.211 11.883 1 95 53 ASN B O 1
ATOM 2452 N N . PRO B 1 54 ? 2.795 -11.352 12.648 1 93.06 54 PRO B N 1
ATOM 2453 C CA . PRO B 1 54 ? 1.767 -11.242 13.688 1 93.06 54 PRO B CA 1
ATOM 2454 C C . PRO B 1 54 ? 0.396 -10.875 13.125 1 93.06 54 PRO B C 1
ATOM 2456 O O . PRO B 1 54 ? -0.587 -10.82 13.867 1 93.06 54 PRO B O 1
ATOM 2459 N N . PHE B 1 55 ? 0.256 -10.695 11.805 1 93.06 55 PHE B N 1
ATOM 2460 C CA . PHE B 1 55 ? -0.985 -10.211 11.219 1 93.06 55 PHE B CA 1
ATOM 2461 C C . PHE B 1 55 ? -1.695 -11.32 10.445 1 93.06 55 PHE B C 1
ATOM 2463 O O . PHE B 1 55 ? -2.639 -11.055 9.695 1 93.06 55 PHE B O 1
ATOM 2470 N N . HIS B 1 56 ? -1.175 -12.5 10.539 1 91.88 56 HIS B N 1
ATOM 2471 C CA . HIS B 1 56 ? -1.862 -13.719 10.141 1 91.88 56 HIS B CA 1
ATOM 2472 C C . HIS B 1 56 ? -1.928 -13.852 8.625 1 91.88 56 HIS B C 1
ATOM 2474 O O . HIS B 1 56 ? -2.719 -14.633 8.094 1 91.88 56 HIS B O 1
ATOM 2480 N N . THR B 1 57 ? -1.162 -12.977 7.914 1 95 57 THR B N 1
ATOM 2481 C CA . THR B 1 57 ? -1.201 -13.055 6.457 1 95 57 THR B CA 1
ATOM 2482 C C . THR B 1 57 ? 0.023 -13.789 5.922 1 95 57 THR B C 1
ATOM 2484 O O . THR B 1 57 ? 0.963 -14.07 6.668 1 95 57 THR B O 1
ATOM 2487 N N . ILE B 1 58 ? 0.016 -14.203 4.727 1 97.62 58 ILE B N 1
ATOM 2488 C CA . ILE B 1 58 ? 1.131 -14.781 3.982 1 97.62 58 ILE B CA 1
ATOM 2489 C C . ILE B 1 58 ? 1.374 -13.977 2.707 1 97.62 58 ILE B C 1
ATOM 2491 O O . ILE B 1 58 ? 0.466 -13.312 2.205 1 97.62 58 ILE B O 1
ATOM 2495 N N . PRO B 1 59 ? 2.594 -13.945 2.225 1 98.5 59 PRO B N 1
ATOM 2496 C CA . PRO B 1 59 ? 3.777 -14.734 2.588 1 98.5 59 PRO B CA 1
ATOM 2497 C C . PRO B 1 59 ? 4.48 -14.195 3.832 1 98.5 59 PRO B C 1
ATOM 2499 O O . PRO B 1 59 ? 4.168 -13.102 4.301 1 98.5 59 PRO B O 1
ATOM 2502 N N . GLY B 1 60 ? 5.312 -15.039 4.387 1 98.5 60 GLY B N 1
ATOM 2503 C CA . GLY B 1 60 ? 6.281 -14.672 5.406 1 98.5 60 GLY B CA 1
ATOM 2504 C C . GLY B 1 60 ? 7.711 -15 5.016 1 98.5 60 GLY B C 1
ATOM 2505 O O . GLY B 1 60 ? 7.945 -15.82 4.125 1 98.5 60 GLY B O 1
ATOM 2506 N N . TYR B 1 61 ? 8.648 -14.336 5.547 1 98.56 61 TYR B N 1
ATOM 2507 C CA . TYR B 1 61 ? 10.078 -14.516 5.332 1 98.56 61 TYR B CA 1
ATOM 2508 C C . TYR B 1 61 ? 10.844 -14.445 6.648 1 98.56 61 TYR B C 1
ATOM 2510 O O . TYR B 1 61 ? 10.586 -13.562 7.477 1 98.56 61 TYR B O 1
ATOM 2518 N N . PHE B 1 62 ? 11.695 -15.406 6.867 1 97.75 62 PHE B N 1
ATOM 2519 C CA . PHE B 1 62 ? 12.477 -15.438 8.094 1 97.75 62 PHE B CA 1
ATOM 2520 C C . PHE B 1 62 ? 13.953 -15.688 7.793 1 97.75 62 PHE B C 1
ATOM 2522 O O . PHE B 1 62 ? 14.289 -16.641 7.094 1 97.75 62 PHE B O 1
ATOM 2529 N N . GLU B 1 63 ? 14.75 -14.781 8.164 1 96.25 63 GLU B N 1
ATOM 2530 C CA . GLU B 1 63 ? 16.203 -14.922 8.133 1 96.25 63 GLU B CA 1
ATOM 2531 C C . GLU B 1 63 ? 16.781 -15.039 9.547 1 96.25 63 GLU B C 1
ATOM 2533 O O . GLU B 1 63 ? 16.828 -14.055 10.281 1 96.25 63 GLU B O 1
ATOM 2538 N N . PRO B 1 64 ? 17.266 -16.219 9.938 1 93.06 64 PRO B N 1
ATOM 2539 C CA . PRO B 1 64 ? 17.812 -16.391 11.281 1 93.06 64 PRO B CA 1
ATOM 2540 C C . PRO B 1 64 ? 18.953 -15.43 11.594 1 93.06 64 PRO B C 1
ATOM 2542 O O . PRO B 1 64 ? 19.719 -15.07 10.695 1 93.06 64 PRO B O 1
ATOM 2545 N N . PRO B 1 65 ? 19 -15.016 12.789 1 91.25 65 PRO B N 1
ATOM 2546 C CA . PRO B 1 65 ? 18.25 -15.492 13.953 1 91.25 65 PRO B CA 1
ATOM 2547 C C . PRO B 1 65 ? 17.016 -14.641 14.258 1 91.25 65 PRO B C 1
ATOM 2549 O O . PRO B 1 65 ? 16.156 -15.047 15.047 1 91.25 65 PRO B O 1
ATOM 2552 N N . ASP B 1 66 ? 16.875 -13.547 13.609 1 90.88 66 ASP B N 1
ATOM 2553 C CA . ASP B 1 66 ? 15.867 -12.688 14.227 1 90.88 66 ASP B CA 1
ATOM 2554 C C . ASP B 1 66 ? 15.273 -11.719 13.203 1 90.88 66 ASP B C 1
ATOM 2556 O O . ASP B 1 66 ? 14.719 -10.688 13.562 1 90.88 66 ASP B O 1
ATOM 2560 N N . PHE B 1 67 ? 15.383 -12.016 11.945 1 95.88 67 PHE B N 1
ATOM 2561 C CA . PHE B 1 67 ? 14.883 -11.102 10.93 1 95.88 67 PHE B CA 1
ATOM 2562 C C . PHE B 1 67 ? 13.68 -11.695 10.211 1 95.88 67 PHE B C 1
ATOM 2564 O O . PHE B 1 67 ? 13.797 -12.719 9.531 1 95.88 67 PHE B O 1
ATOM 2571 N N . ASN B 1 68 ? 12.523 -11.078 10.375 1 96.94 68 ASN B N 1
ATOM 2572 C CA . ASN B 1 68 ? 11.297 -11.539 9.742 1 96.94 68 ASN B CA 1
ATOM 2573 C C . ASN B 1 68 ? 10.648 -10.438 8.906 1 96.94 68 ASN B C 1
ATOM 2575 O O . ASN B 1 68 ? 10.68 -9.266 9.289 1 96.94 68 ASN B O 1
ATOM 2579 N N . LEU B 1 69 ? 10.102 -10.805 7.836 1 98.25 69 LEU B N 1
ATOM 2580 C CA . LEU B 1 69 ? 9.352 -9.914 6.965 1 98.25 69 LEU B CA 1
ATOM 2581 C C . LEU B 1 69 ? 8.023 -10.539 6.559 1 98.25 69 LEU B C 1
ATOM 2583 O O . LEU B 1 69 ? 7.895 -11.766 6.516 1 98.25 69 LEU B O 1
ATOM 2587 N N . TYR B 1 70 ? 7.141 -9.664 6.34 1 97.69 70 TYR B N 1
ATOM 2588 C CA . TYR B 1 70 ? 5.867 -9.961 5.691 1 97.69 70 TYR B CA 1
ATOM 2589 C C . TYR B 1 70 ? 5.516 -8.891 4.664 1 97.69 70 TYR B C 1
ATOM 2591 O O . TYR B 1 70 ? 6.277 -7.941 4.465 1 97.69 70 TYR B O 1
ATOM 2599 N N . GLU B 1 71 ? 4.402 -9.102 4.027 1 98.31 71 GLU B N 1
ATOM 2600 C CA . GLU B 1 71 ? 4.043 -8.297 2.863 1 98.31 71 GLU B CA 1
ATOM 2601 C C . GLU B 1 71 ? 4.836 -8.727 1.632 1 98.31 71 GLU B C 1
ATOM 2603 O O . GLU B 1 71 ? 6.059 -8.578 1.597 1 98.31 71 GLU B O 1
ATOM 2608 N N . SER B 1 72 ? 4.168 -9.203 0.622 1 98.75 72 SER B N 1
ATOM 2609 C CA . SER B 1 72 ? 4.82 -9.773 -0.551 1 98.75 72 SER B CA 1
ATOM 2610 C C . SER B 1 72 ? 5.707 -8.75 -1.246 1 98.75 72 SER B C 1
ATOM 2612 O O . SER B 1 72 ? 6.836 -9.062 -1.635 1 98.75 72 SER B O 1
ATOM 2614 N N . ARG B 1 73 ? 5.25 -7.504 -1.355 1 98.75 73 ARG B N 1
ATOM 2615 C CA . ARG B 1 73 ? 6.004 -6.453 -2.029 1 98.75 73 ARG B CA 1
ATOM 2616 C C . ARG B 1 73 ? 7.301 -6.148 -1.285 1 98.75 73 ARG B C 1
ATOM 2618 O O . ARG B 1 73 ? 8.352 -5.949 -1.905 1 98.75 73 ARG B O 1
ATOM 2625 N N . THR B 1 74 ? 7.227 -6.156 0.055 1 98.81 74 THR B N 1
ATOM 2626 C CA . THR B 1 74 ? 8.383 -5.91 0.907 1 98.81 74 THR B CA 1
ATOM 2627 C C . THR B 1 74 ? 9.406 -7.031 0.768 1 98.81 74 THR B C 1
ATOM 2629 O O . THR B 1 74 ? 10.602 -6.773 0.567 1 98.81 74 THR B O 1
ATOM 2632 N N . ILE B 1 75 ? 8.93 -8.25 0.849 1 98.88 75 ILE B N 1
ATOM 2633 C CA . ILE B 1 75 ? 9.812 -9.406 0.757 1 98.88 75 ILE B CA 1
ATOM 2634 C C . ILE B 1 75 ? 10.508 -9.422 -0.605 1 98.88 75 ILE B C 1
ATOM 2636 O O . ILE B 1 75 ? 11.719 -9.609 -0.69 1 98.88 75 ILE B O 1
ATOM 2640 N N . ALA B 1 76 ? 9.75 -9.172 -1.653 1 98.88 76 ALA B N 1
ATOM 2641 C CA . ALA B 1 76 ? 10.297 -9.156 -3.008 1 98.88 76 ALA B CA 1
ATOM 2642 C C . ALA B 1 76 ? 11.359 -8.078 -3.162 1 98.88 76 ALA B C 1
ATOM 2644 O O . ALA B 1 76 ? 12.453 -8.344 -3.678 1 98.88 76 ALA B O 1
ATOM 2645 N N . ARG B 1 77 ? 11.094 -6.867 -2.689 1 98.69 77 ARG B N 1
ATOM 2646 C CA . ARG B 1 77 ? 12.078 -5.785 -2.732 1 98.69 77 ARG B CA 1
ATOM 2647 C C . ARG B 1 77 ? 13.352 -6.18 -2.004 1 98.69 77 ARG B C 1
ATOM 2649 O O . ARG B 1 77 ? 14.453 -5.977 -2.52 1 98.69 77 ARG B O 1
ATOM 2656 N N . TYR B 1 78 ? 13.203 -6.734 -0.865 1 98.81 78 TYR B N 1
ATOM 2657 C CA . TYR B 1 78 ? 14.344 -7.051 -0.008 1 98.81 78 TYR B CA 1
ATOM 2658 C C . TYR B 1 78 ? 15.258 -8.078 -0.672 1 98.81 78 TYR B C 1
ATOM 2660 O O . TYR B 1 78 ? 16.469 -7.898 -0.708 1 98.81 78 TYR B O 1
ATOM 2668 N N . ILE B 1 79 ? 14.656 -9.109 -1.224 1 98.56 79 ILE B N 1
ATOM 2669 C CA . ILE B 1 79 ? 15.516 -10.156 -1.764 1 98.56 79 ILE B CA 1
ATOM 2670 C C . ILE B 1 79 ? 16.203 -9.664 -3.035 1 98.56 79 ILE B C 1
ATOM 2672 O O . ILE B 1 79 ? 17.328 -10.047 -3.322 1 98.56 79 ILE B O 1
ATOM 2676 N N . ILE B 1 80 ? 15.562 -8.797 -3.803 1 98.75 80 ILE B N 1
ATOM 2677 C CA . ILE B 1 80 ? 16.234 -8.203 -4.957 1 98.75 80 ILE B CA 1
ATOM 2678 C C . ILE B 1 80 ? 17.406 -7.352 -4.484 1 98.75 80 ILE B C 1
ATOM 2680 O O . ILE B 1 80 ? 18.531 -7.52 -4.965 1 98.75 80 ILE B O 1
ATOM 2684 N N . GLU B 1 81 ? 17.125 -6.473 -3.49 1 98.31 81 GLU B N 1
ATOM 2685 C CA . GLU B 1 81 ? 18.141 -5.543 -2.992 1 98.31 81 GLU B CA 1
ATOM 2686 C C . GLU B 1 81 ? 19.328 -6.293 -2.4 1 98.31 81 GLU B C 1
ATOM 2688 O O . GLU B 1 81 ? 20.469 -5.832 -2.498 1 98.31 81 GLU B O 1
ATOM 2693 N N . THR B 1 82 ? 19.078 -7.402 -1.843 1 97.38 82 THR B N 1
ATOM 2694 C CA . THR B 1 82 ? 20.094 -8.156 -1.116 1 97.38 82 THR B CA 1
ATOM 2695 C C . THR B 1 82 ? 20.906 -9.016 -2.072 1 97.38 82 THR B C 1
ATOM 2697 O O . THR B 1 82 ? 22.141 -9.055 -1.978 1 97.38 82 THR B O 1
ATOM 2700 N N . TYR B 1 83 ? 20.281 -9.617 -3.021 1 97.19 83 TYR B N 1
ATOM 2701 C CA . TYR B 1 83 ? 20.953 -10.68 -3.746 1 97.19 83 TYR B CA 1
ATOM 2702 C C . TYR B 1 83 ? 21.281 -10.25 -5.172 1 97.19 83 TYR B C 1
ATOM 2704 O O . TYR B 1 83 ? 22.188 -10.805 -5.805 1 97.19 83 TYR B O 1
ATOM 2712 N N . ARG B 1 84 ? 20.484 -9.336 -5.727 1 98.06 84 ARG B N 1
ATOM 2713 C CA . ARG B 1 84 ? 20.703 -8.883 -7.098 1 98.06 84 ARG B CA 1
ATOM 2714 C C . ARG B 1 84 ? 20.328 -7.414 -7.254 1 98.06 84 ARG B C 1
ATOM 2716 O O . ARG B 1 84 ? 19.453 -7.07 -8.062 1 98.06 84 ARG B O 1
ATOM 2723 N N . PRO B 1 85 ? 21.062 -6.562 -6.578 1 97.25 85 PRO B N 1
ATOM 2724 C CA . PRO B 1 85 ? 20.703 -5.145 -6.527 1 97.25 85 PRO B CA 1
ATOM 2725 C C . PRO B 1 85 ? 20.75 -4.48 -7.902 1 97.25 85 PRO B C 1
ATOM 2727 O O . PRO B 1 85 ? 20.188 -3.393 -8.078 1 97.25 85 PRO B O 1
ATOM 2730 N N . GLU B 1 86 ? 21.328 -5.098 -8.898 1 96.5 86 GLU B N 1
ATOM 2731 C CA . GLU B 1 86 ? 21.438 -4.527 -10.242 1 96.5 86 GLU B CA 1
ATOM 2732 C C . GLU B 1 86 ? 20.266 -4.973 -11.117 1 96.5 86 GLU B C 1
ATOM 2734 O O . GLU B 1 86 ? 20.141 -4.523 -12.258 1 96.5 86 GLU B O 1
ATOM 2739 N N . SER B 1 87 ? 19.391 -5.797 -10.586 1 98.12 87 SER B N 1
ATOM 2740 C CA . SER B 1 87 ? 18.297 -6.355 -11.375 1 98.12 87 SER B CA 1
ATOM 2741 C C . SER B 1 87 ? 17.359 -5.258 -11.875 1 98.12 87 SER B C 1
ATOM 2743 O O . SER B 1 87 ? 17.047 -4.32 -11.141 1 98.12 87 SER B O 1
ATOM 2745 N N . SER B 1 88 ? 16.812 -5.438 -13.07 1 97.62 88 SER B N 1
ATOM 2746 C CA . SER B 1 88 ? 15.852 -4.496 -13.641 1 97.62 88 SER B CA 1
ATOM 2747 C C . SER B 1 88 ? 14.523 -4.555 -12.898 1 97.62 88 SER B C 1
ATOM 2749 O O . SER B 1 88 ? 13.68 -3.664 -13.055 1 97.62 88 SER B O 1
ATOM 2751 N N . LEU B 1 89 ? 14.352 -5.59 -12.125 1 98.69 89 LEU B N 1
ATOM 2752 C CA . LEU B 1 89 ? 13.109 -5.738 -11.367 1 98.69 89 LEU B CA 1
ATOM 2753 C C . LEU B 1 89 ? 12.938 -4.59 -10.383 1 98.69 89 LEU B C 1
ATOM 2755 O O . LEU B 1 89 ? 11.805 -4.164 -10.109 1 98.69 89 LEU B O 1
ATOM 2759 N N . TYR B 1 90 ? 13.984 -4.152 -9.82 1 98.69 90 TYR B N 1
ATOM 2760 C CA . TYR B 1 90 ? 14.055 -3.066 -8.852 1 98.69 90 TYR B CA 1
ATOM 2761 C C . TYR B 1 90 ? 15.477 -2.529 -8.727 1 98.69 90 TYR B C 1
ATOM 2763 O O . TYR B 1 90 ? 16.172 -2.828 -7.762 1 98.69 90 TYR B O 1
ATOM 2771 N N . PRO B 1 91 ? 15.883 -1.677 -9.68 1 98.12 91 PRO B N 1
ATOM 2772 C CA . PRO B 1 91 ? 17.297 -1.341 -9.844 1 98.12 91 PRO B CA 1
ATOM 2773 C C . PRO B 1 91 ? 17.797 -0.341 -8.797 1 98.12 91 PRO B C 1
ATOM 2775 O O . PRO B 1 91 ? 17.422 0.835 -8.844 1 98.12 91 PRO B O 1
ATOM 2778 N N . MET B 1 92 ? 18.719 -0.738 -7.98 1 96.75 92 MET B N 1
ATOM 2779 C CA . MET B 1 92 ? 19.219 0.066 -6.863 1 96.75 92 MET B CA 1
ATOM 2780 C C . MET B 1 92 ? 20.094 1.207 -7.359 1 96.75 92 MET B C 1
ATOM 2782 O O . MET B 1 92 ? 20.375 2.152 -6.617 1 96.75 92 MET B O 1
ATOM 2786 N N . ASN B 1 93 ? 20.516 1.181 -8.586 1 95.81 93 ASN B N 1
ATOM 2787 C CA . ASN B 1 93 ? 21.406 2.209 -9.117 1 95.81 93 ASN B CA 1
ATOM 2788 C C . ASN B 1 93 ? 20.641 3.266 -9.898 1 95.81 93 ASN B C 1
ATOM 2790 O O . ASN B 1 93 ? 21.234 4.172 -10.484 1 95.81 93 ASN B O 1
ATOM 2794 N N . ASP B 1 94 ? 19.344 3.211 -9.945 1 97.25 94 ASP B N 1
ATOM 2795 C CA . ASP B 1 94 ? 18.5 4.129 -10.695 1 97.25 94 ASP B CA 1
ATOM 2796 C C . ASP B 1 94 ? 17.328 4.629 -9.844 1 97.25 94 ASP B C 1
ATOM 2798 O O . ASP B 1 94 ? 16.25 4.047 -9.867 1 97.25 94 ASP B O 1
ATOM 2802 N N . VAL B 1 95 ? 17.547 5.723 -9.156 1 97.5 95 VAL B N 1
ATOM 2803 C CA . VAL B 1 95 ? 16.609 6.258 -8.18 1 97.5 95 VAL B CA 1
ATOM 2804 C C . VAL B 1 95 ? 15.297 6.625 -8.867 1 97.5 95 VAL B C 1
ATOM 2806 O O . VAL B 1 95 ? 14.211 6.375 -8.328 1 97.5 95 VAL B O 1
ATOM 2809 N N . ARG B 1 96 ? 15.367 7.207 -10.031 1 97.56 96 ARG B N 1
ATOM 2810 C CA . ARG B 1 96 ? 14.172 7.617 -10.758 1 97.56 96 ARG B CA 1
ATOM 2811 C C . ARG B 1 96 ? 13.352 6.406 -11.188 1 97.56 96 ARG B C 1
ATOM 2813 O O . ARG B 1 96 ? 12.125 6.398 -11.047 1 97.56 96 ARG B O 1
ATOM 2820 N N . LYS B 1 97 ? 14.031 5.387 -11.719 1 97.94 97 LYS B N 1
ATOM 2821 C CA . LYS B 1 97 ? 13.32 4.176 -12.117 1 97.94 97 LYS B CA 1
ATOM 2822 C C . LYS B 1 97 ? 12.672 3.496 -10.914 1 97.94 97 LYS B C 1
ATOM 2824 O O . LYS B 1 97 ? 11.539 3.025 -10.992 1 97.94 97 LYS B O 1
ATOM 2829 N N . ARG B 1 98 ? 13.312 3.443 -9.797 1 98.25 98 ARG B N 1
ATOM 2830 C CA . ARG B 1 98 ? 12.734 2.865 -8.586 1 98.25 98 ARG B CA 1
ATOM 2831 C C . ARG B 1 98 ? 11.5 3.639 -8.148 1 98.25 98 ARG B C 1
ATOM 2833 O O . ARG B 1 98 ? 10.516 3.045 -7.699 1 98.25 98 ARG B O 1
ATOM 2840 N N . ALA B 1 99 ? 11.586 4.941 -8.289 1 98.62 99 ALA B N 1
ATOM 2841 C CA . ALA B 1 99 ? 10.438 5.762 -7.918 1 98.62 99 ALA B CA 1
ATOM 2842 C C . ALA B 1 99 ? 9.227 5.438 -8.789 1 98.62 99 ALA B C 1
ATOM 2844 O O . ALA B 1 99 ? 8.102 5.352 -8.297 1 98.62 99 ALA B O 1
ATOM 2845 N N . MET B 1 100 ? 9.492 5.246 -10.055 1 98.38 100 MET B N 1
ATOM 2846 C CA . MET B 1 100 ? 8.406 4.883 -10.961 1 98.38 100 MET B CA 1
ATOM 2847 C C . MET B 1 100 ? 7.812 3.531 -10.586 1 98.38 100 MET B C 1
ATOM 2849 O O . MET B 1 100 ? 6.594 3.354 -10.617 1 98.38 100 MET B O 1
ATOM 2853 N N . ILE B 1 101 ? 8.641 2.611 -10.242 1 98.81 101 ILE B N 1
ATOM 2854 C CA . ILE B 1 101 ? 8.195 1.289 -9.82 1 98.81 101 ILE B CA 1
ATOM 2855 C C . ILE B 1 101 ? 7.367 1.41 -8.539 1 98.81 101 ILE B C 1
ATOM 2857 O O . ILE B 1 101 ? 6.281 0.838 -8.445 1 98.81 101 ILE B O 1
ATOM 2861 N N . ASN B 1 102 ? 7.863 2.18 -7.621 1 98.81 102 ASN B N 1
ATOM 2862 C CA . ASN B 1 102 ? 7.16 2.363 -6.355 1 98.81 102 ASN B CA 1
ATOM 2863 C C . ASN B 1 102 ? 5.82 3.066 -6.551 1 98.81 102 ASN B C 1
ATOM 2865 O O . ASN B 1 102 ? 4.844 2.746 -5.875 1 98.81 102 ASN B O 1
ATOM 2869 N N . ARG B 1 103 ? 5.793 4.027 -7.441 1 98.56 103 ARG B N 1
ATOM 2870 C CA . ARG B 1 103 ? 4.543 4.707 -7.766 1 98.56 103 ARG B CA 1
ATOM 2871 C C . ARG B 1 103 ? 3.482 3.715 -8.234 1 98.56 103 ARG B C 1
ATOM 2873 O O . ARG B 1 103 ? 2.344 3.75 -7.762 1 98.56 103 ARG B O 1
ATOM 2880 N N . CYS B 1 104 ? 3.889 2.82 -9.078 1 98.5 104 CYS B N 1
ATOM 2881 C CA . CYS B 1 104 ? 2.984 1.795 -9.586 1 98.5 104 CYS B CA 1
ATOM 2882 C C . CYS B 1 104 ? 2.545 0.855 -8.469 1 98.5 104 CYS B C 1
ATOM 2884 O O . CYS B 1 104 ? 1.364 0.518 -8.367 1 98.5 104 CYS B O 1
ATOM 2886 N N . MET B 1 105 ? 3.475 0.506 -7.637 1 98.69 105 MET B N 1
ATOM 2887 C CA . MET B 1 105 ? 3.199 -0.472 -6.59 1 98.69 105 MET B CA 1
ATOM 2888 C C . MET B 1 105 ? 2.289 0.119 -5.52 1 98.69 105 MET B C 1
ATOM 2890 O O . MET B 1 105 ? 1.403 -0.565 -5.004 1 98.69 105 MET B O 1
ATOM 2894 N N . ASP B 1 106 ? 2.568 1.373 -5.156 1 98.69 106 ASP B N 1
ATOM 2895 C CA . ASP B 1 106 ? 1.712 2.016 -4.164 1 98.69 106 ASP B CA 1
ATOM 2896 C C . ASP B 1 106 ? 0.298 2.215 -4.707 1 98.69 106 ASP B C 1
ATOM 2898 O O . ASP B 1 106 ? -0.682 2.016 -3.986 1 98.69 106 ASP B O 1
ATOM 2902 N N . TYR B 1 107 ? 0.162 2.629 -5.969 1 98.25 107 TYR B N 1
ATOM 2903 C CA . TYR B 1 107 ? -1.149 2.723 -6.602 1 98.25 107 TYR B CA 1
ATOM 2904 C C . TYR B 1 107 ? -1.835 1.361 -6.637 1 98.25 107 TYR B C 1
ATOM 2906 O O . TYR B 1 107 ? -3.021 1.249 -6.32 1 98.25 107 TYR B O 1
ATOM 2914 N N . GLU B 1 108 ? -1.065 0.378 -7.062 1 98.62 108 GLU B N 1
ATOM 2915 C CA . GLU B 1 108 ? -1.604 -0.976 -7.152 1 98.62 108 GLU B CA 1
ATOM 2916 C C . GLU B 1 108 ? -2.143 -1.444 -5.805 1 98.62 108 GLU B C 1
ATOM 2918 O O . GLU B 1 108 ? -3.271 -1.934 -5.719 1 98.62 108 GLU B O 1
ATOM 2923 N N . LEU B 1 109 ? -1.422 -1.286 -4.719 1 98.62 109 LEU B N 1
ATOM 2924 C CA . LEU B 1 109 ? -1.81 -1.768 -3.398 1 98.62 109 LEU B CA 1
ATOM 2925 C C . LEU B 1 109 ? -2.959 -0.938 -2.834 1 98.62 109 LEU B C 1
ATOM 2927 O O . LEU B 1 109 ? -3.932 -1.49 -2.314 1 98.62 109 LEU B O 1
ATOM 2931 N N . GLY B 1 110 ? -2.846 0.346 -3.016 1 98 110 GLY B N 1
ATOM 2932 C CA . GLY B 1 110 ? -3.771 1.25 -2.352 1 98 110 GLY B CA 1
ATOM 2933 C C . GLY B 1 110 ? -5.078 1.419 -3.102 1 98 110 GLY B C 1
ATOM 2934 O O . GLY B 1 110 ? -6.086 1.83 -2.518 1 98 110 GLY B O 1
ATOM 2935 N N . THR B 1 111 ? -5.086 1.138 -4.44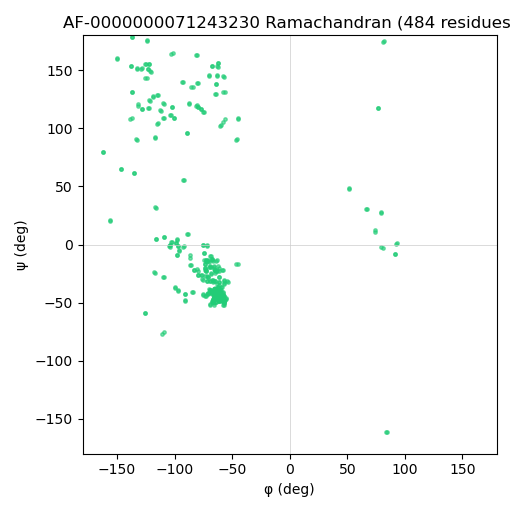1 1 98.12 111 THR B N 1
ATOM 2936 C CA . THR B 1 111 ? -6.266 1.413 -5.25 1 98.12 111 THR B CA 1
ATOM 2937 C C . THR B 1 111 ? -6.719 0.158 -5.992 1 98.12 111 THR B C 1
ATOM 2939 O O . THR B 1 111 ? -7.812 -0.352 -5.75 1 98.12 111 THR B O 1
ATOM 2942 N N . LEU B 1 112 ? -5.875 -0.422 -6.812 1 98.56 112 LEU B N 1
ATOM 2943 C CA . LEU B 1 112 ? -6.258 -1.524 -7.688 1 98.56 112 LEU B CA 1
ATOM 2944 C C . LEU B 1 112 ? -6.543 -2.787 -6.879 1 98.56 112 LEU B C 1
ATOM 2946 O O . LEU B 1 112 ? -7.609 -3.393 -7.02 1 98.56 112 LEU B O 1
ATOM 2950 N N . PHE B 1 113 ? -5.617 -3.158 -6.02 1 98.62 113 PHE B N 1
ATOM 2951 C CA . PHE B 1 113 ? -5.793 -4.348 -5.195 1 98.62 113 PHE B CA 1
ATOM 2952 C C . PHE B 1 113 ? -6.996 -4.195 -4.273 1 98.62 113 PHE B C 1
ATOM 2954 O O . PHE B 1 113 ? -7.777 -5.137 -4.105 1 98.62 113 PHE B O 1
ATOM 2961 N N . ARG B 1 114 ? -7.113 -3.031 -3.699 1 98.19 114 ARG B N 1
ATOM 2962 C CA . ARG B 1 114 ? -8.25 -2.773 -2.818 1 98.19 114 ARG B CA 1
ATOM 2963 C C . ARG B 1 114 ? -9.57 -2.984 -3.551 1 98.19 114 ARG B C 1
ATOM 2965 O O . ARG B 1 114 ? -10.445 -3.697 -3.062 1 98.19 114 ARG B O 1
ATOM 2972 N N . ALA B 1 115 ? -9.711 -2.346 -4.711 1 98.38 115 ALA B N 1
ATOM 2973 C CA . ALA B 1 115 ? -10.953 -2.443 -5.473 1 98.38 115 ALA B CA 1
ATOM 2974 C C . ALA B 1 115 ? -11.219 -3.883 -5.91 1 98.38 115 ALA B C 1
ATOM 2976 O O . ALA B 1 115 ? -12.344 -4.371 -5.805 1 98.38 115 ALA B O 1
ATOM 2977 N N . MET B 1 116 ? -10.188 -4.562 -6.328 1 98.62 116 MET B N 1
ATOM 2978 C CA . MET B 1 116 ? -10.289 -5.953 -6.766 1 98.62 116 MET B CA 1
ATOM 2979 C C . MET B 1 116 ? -10.656 -6.863 -5.594 1 98.62 116 MET B C 1
ATOM 2981 O O . MET B 1 116 ? -11.57 -7.68 -5.699 1 98.62 116 MET B O 1
ATOM 2985 N N . SER B 1 117 ? -10 -6.703 -4.48 1 98 117 SER B N 1
ATOM 2986 C CA . SER B 1 117 ? -10.156 -7.598 -3.338 1 98 117 SER B CA 1
ATOM 2987 C C . SER B 1 117 ? -11.531 -7.434 -2.693 1 98 117 SER B C 1
ATOM 2989 O O . SER B 1 117 ? -12.094 -8.398 -2.172 1 98 117 SER B O 1
ATOM 2991 N N . ASP B 1 118 ? -12.094 -6.199 -2.758 1 97.69 118 ASP B N 1
ATOM 2992 C CA . ASP B 1 118 ? -13.43 -5.965 -2.225 1 97.69 118 ASP B CA 1
ATOM 2993 C C . ASP B 1 118 ? -14.469 -6.809 -2.957 1 97.69 118 ASP B C 1
ATOM 2995 O O . ASP B 1 118 ? -15.5 -7.172 -2.385 1 97.69 118 ASP B O 1
ATOM 2999 N N . VAL B 1 119 ? -14.195 -7.117 -4.184 1 98.5 119 VAL B N 1
ATOM 3000 C CA . VAL B 1 119 ? -15.141 -7.879 -4.996 1 98.5 119 VAL B CA 1
ATOM 3001 C C . VAL B 1 119 ? -14.852 -9.375 -4.863 1 98.5 119 VAL B C 1
ATOM 3003 O O . VAL B 1 119 ? -15.766 -10.172 -4.629 1 98.5 119 VAL B O 1
ATOM 3006 N N . VAL B 1 120 ? -13.625 -9.805 -4.883 1 98.56 120 VAL B N 1
ATOM 3007 C CA . VAL B 1 120 ? -13.273 -11.188 -5.172 1 98.56 120 VAL B CA 1
ATOM 3008 C C . VAL B 1 120 ? -12.992 -11.93 -3.865 1 98.56 120 VAL B C 1
ATOM 3010 O O . VAL B 1 120 ? -13.391 -13.086 -3.705 1 98.56 120 VAL B O 1
ATOM 3013 N N . LEU B 1 121 ? -12.391 -11.305 -2.887 1 97.5 121 LEU B N 1
ATOM 3014 C CA . LEU B 1 121 ? -11.844 -12.016 -1.732 1 97.5 121 LEU B CA 1
ATOM 3015 C C . LEU B 1 121 ? -12.961 -12.5 -0.815 1 97.5 121 LEU B C 1
ATOM 3017 O O . LEU B 1 121 ? -12.773 -13.461 -0.059 1 97.5 121 LEU B O 1
ATOM 3021 N N . PRO B 1 122 ? -14.172 -11.906 -0.846 1 97.62 122 PRO B N 1
ATOM 3022 C CA . PRO B 1 122 ? -15.281 -12.445 -0.051 1 97.62 122 PRO B CA 1
ATOM 3023 C C . PRO B 1 122 ? -15.602 -13.898 -0.399 1 97.62 122 PRO B C 1
ATOM 3025 O O . PRO B 1 122 ? -16.141 -14.633 0.432 1 97.62 122 PRO B O 1
ATOM 3028 N N . ILE B 1 123 ? -15.219 -14.336 -1.577 1 97.88 123 ILE B N 1
ATOM 3029 C CA . ILE B 1 123 ? -15.43 -15.719 -1.995 1 97.88 123 ILE B CA 1
ATOM 3030 C C . ILE B 1 123 ? -14.773 -16.672 -0.995 1 97.88 123 ILE B C 1
ATOM 3032 O O . ILE B 1 123 ? -15.297 -17.75 -0.727 1 97.88 123 ILE B O 1
ATOM 3036 N N . PHE B 1 124 ? -13.672 -16.234 -0.354 1 95.69 124 PHE B N 1
ATOM 3037 C CA . PHE B 1 124 ? -12.844 -17.125 0.446 1 95.69 124 PHE B CA 1
ATOM 3038 C C . PHE B 1 124 ? -13.078 -16.891 1.935 1 95.69 124 PHE B C 1
ATOM 3040 O O . PHE B 1 124 ? -12.43 -17.516 2.775 1 95.69 124 PHE B O 1
ATOM 3047 N N . LYS B 1 125 ? -13.906 -15.977 2.27 1 92.06 125 LYS B N 1
ATOM 3048 C CA . LYS B 1 125 ? -14.18 -15.672 3.672 1 92.06 125 LYS B CA 1
ATOM 3049 C C . LYS B 1 125 ? -15.266 -16.594 4.227 1 92.06 125 LYS B C 1
ATOM 3051 O O . LYS B 1 125 ? -16.297 -16.812 3.588 1 92.06 125 LYS B O 1
ATOM 3056 N N . PRO B 1 126 ? -14.961 -17.031 5.363 1 87.44 126 PRO B N 1
ATOM 3057 C CA . PRO B 1 126 ? -15.992 -17.859 5.988 1 87.44 126 PRO B CA 1
ATOM 3058 C C . PRO B 1 126 ? -17.328 -17.156 6.121 1 87.44 126 PRO B C 1
ATOM 3060 O O . PRO B 1 126 ? -17.375 -15.992 6.555 1 87.44 126 PRO B O 1
ATOM 3063 N N . GLY B 1 127 ? -18.359 -17.766 5.727 1 87.81 127 GLY B N 1
ATOM 3064 C CA . GLY B 1 127 ? -19.719 -17.234 5.879 1 87.81 127 GLY B CA 1
ATOM 3065 C C . GLY B 1 127 ? -20.172 -16.422 4.691 1 87.81 127 GLY B C 1
ATOM 3066 O O . GLY B 1 127 ? -21.328 -16.031 4.605 1 87.81 127 GLY B O 1
ATOM 3067 N N . GLN B 1 128 ? -19.422 -16.078 3.713 1 93.5 128 GLN B N 1
ATOM 3068 C CA . GLN B 1 128 ? -19.797 -15.336 2.52 1 93.5 128 GLN B CA 1
ATOM 3069 C C . GLN B 1 128 ? -19.781 -16.219 1.28 1 93.5 128 GLN B C 1
ATOM 3071 O O . GLN B 1 128 ? -20.766 -16.891 0.969 1 93.5 128 GLN B O 1
ATOM 3076 N N . GLY B 1 129 ? -18.656 -16.531 0.776 1 96.81 129 GLY B N 1
ATOM 3077 C CA . GLY B 1 129 ? -18.5 -17.547 -0.249 1 96.81 129 GLY B CA 1
ATOM 3078 C C . GLY B 1 129 ? -18.859 -17.047 -1.64 1 96.81 129 GLY B C 1
ATOM 3079 O O . GLY B 1 129 ? -18.75 -17.797 -2.613 1 96.81 129 GLY B O 1
ATOM 3080 N N . LEU B 1 130 ? -19.312 -15.789 -1.771 1 97.75 130 LEU B N 1
ATOM 3081 C CA . LEU B 1 130 ? -19.672 -15.195 -3.055 1 97.75 130 LEU B CA 1
ATOM 3082 C C . LEU B 1 130 ? -18.969 -13.859 -3.258 1 97.75 130 LEU B C 1
ATOM 3084 O O . LEU B 1 130 ? -18.609 -13.195 -2.289 1 97.75 130 LEU B O 1
ATOM 3088 N N . PRO B 1 131 ? -18.734 -13.508 -4.555 1 98.25 131 PRO B N 1
ATOM 3089 C CA . PRO B 1 131 ? -18.188 -12.172 -4.777 1 98.25 131 PRO B CA 1
ATOM 3090 C C . PRO B 1 131 ? -19.125 -11.055 -4.328 1 98.25 131 PRO B C 1
ATOM 3092 O O . PRO B 1 131 ? -20.344 -11.25 -4.293 1 98.25 131 PRO B O 1
ATOM 3095 N N . ASN B 1 132 ? -18.578 -9.938 -3.986 1 97.75 132 ASN B N 1
ATOM 3096 C CA . ASN B 1 132 ? -19.375 -8.789 -3.582 1 97.75 132 ASN B CA 1
ATOM 3097 C C . ASN B 1 132 ? -19.75 -7.91 -4.777 1 97.75 132 ASN B C 1
ATOM 3099 O O . ASN B 1 132 ? -19.031 -6.969 -5.109 1 97.75 132 ASN B O 1
ATOM 3103 N N . LYS B 1 133 ? -20.859 -8.094 -5.309 1 97.44 133 LYS B N 1
ATOM 3104 C CA . LYS B 1 133 ? -21.312 -7.414 -6.52 1 97.44 133 LYS B CA 1
ATOM 3105 C C . LYS B 1 133 ? -21.547 -5.93 -6.27 1 97.44 133 LYS B C 1
ATOM 3107 O O . LYS B 1 133 ? -21.484 -5.117 -7.195 1 97.44 133 LYS B O 1
ATOM 3112 N N . GLU B 1 134 ? -21.812 -5.555 -5.055 1 96.31 134 GLU B N 1
ATOM 3113 C CA . GLU B 1 134 ? -22.047 -4.156 -4.715 1 96.31 134 GLU B CA 1
ATOM 3114 C C . GLU B 1 134 ? -20.797 -3.309 -4.941 1 96.31 134 GLU B C 1
ATOM 3116 O O . GLU B 1 134 ? -20.891 -2.09 -5.098 1 96.31 134 GLU B O 1
ATOM 3121 N N . LYS B 1 135 ? -19.688 -3.965 -4.945 1 97.38 135 LYS B N 1
ATOM 3122 C CA . LYS B 1 135 ? -18.406 -3.25 -5.062 1 97.38 135 LYS B CA 1
ATOM 3123 C C . LYS B 1 135 ? -17.891 -3.287 -6.496 1 97.38 135 LYS B C 1
ATOM 3125 O O . LYS B 1 135 ? -16.828 -2.73 -6.789 1 97.38 135 LYS B O 1
ATOM 3130 N N . LEU B 1 136 ? -18.625 -3.891 -7.387 1 98.12 136 LEU B N 1
ATOM 3131 C CA . LEU B 1 136 ? -18.188 -4.105 -8.766 1 98.12 136 LEU B CA 1
ATOM 3132 C C . LEU B 1 136 ? -18.016 -2.779 -9.492 1 98.12 136 LEU B C 1
ATOM 3134 O O . LEU B 1 136 ? -17.094 -2.615 -10.281 1 98.12 136 LEU B O 1
ATOM 3138 N N . SER B 1 137 ? -18.891 -1.842 -9.242 1 97.81 137 SER B N 1
ATOM 3139 C CA . SER B 1 137 ? -18.859 -0.569 -9.961 1 97.81 137 SER B CA 1
ATOM 3140 C C . SER B 1 137 ? -17.531 0.162 -9.719 1 97.81 137 SER B C 1
ATOM 3142 O O . SER B 1 137 ? -16.969 0.736 -10.641 1 97.81 137 SER B O 1
ATOM 3144 N N . ARG B 1 138 ? -17.078 0.169 -8.484 1 97.12 138 ARG B N 1
ATOM 3145 C CA . ARG B 1 138 ? -15.812 0.814 -8.164 1 97.12 138 ARG B CA 1
ATOM 3146 C C . ARG B 1 138 ? -14.648 0.118 -8.867 1 97.12 138 ARG B C 1
ATOM 3148 O O . ARG B 1 138 ? -13.75 0.778 -9.383 1 97.12 138 ARG B O 1
ATOM 3155 N N . PHE B 1 139 ? -14.672 -1.212 -8.867 1 98.56 139 PHE B N 1
ATOM 3156 C CA . PHE B 1 139 ? -13.602 -1.959 -9.508 1 98.56 139 PHE B CA 1
ATOM 3157 C C . PHE B 1 139 ? -13.578 -1.691 -11.008 1 98.56 139 PHE B C 1
ATOM 3159 O O . PHE B 1 139 ? -12.508 -1.497 -11.594 1 98.56 139 PHE B O 1
ATOM 3166 N N . ILE B 1 140 ? -14.727 -1.582 -11.625 1 98.31 140 ILE B N 1
ATOM 3167 C CA . ILE B 1 140 ? -14.836 -1.279 -13.047 1 98.31 140 ILE B CA 1
ATOM 3168 C C . ILE B 1 140 ? -14.25 0.103 -13.328 1 98.31 140 ILE B C 1
ATOM 3170 O O . ILE B 1 140 ? -13.5 0.282 -14.289 1 98.31 140 ILE B O 1
ATOM 3174 N N . GLN B 1 141 ? -14.547 1.036 -12.5 1 97.62 141 GLN B N 1
ATOM 3175 C CA . GLN B 1 141 ? -13.984 2.375 -12.648 1 97.62 141 GLN B CA 1
ATOM 3176 C C . GLN B 1 141 ? -12.461 2.342 -12.594 1 97.62 141 GLN B C 1
ATOM 3178 O O . GLN B 1 141 ? -11.797 3.002 -13.398 1 97.62 141 GLN B O 1
ATOM 3183 N N . VAL B 1 142 ? -11.945 1.638 -11.68 1 97.94 142 VAL B N 1
ATOM 3184 C CA . VAL B 1 142 ? -10.5 1.532 -11.516 1 97.94 142 VAL B CA 1
ATOM 3185 C C . VAL B 1 142 ? -9.883 0.878 -12.75 1 97.94 142 VAL B C 1
ATOM 3187 O O . VAL B 1 142 ? -8.836 1.318 -13.234 1 97.94 142 VAL B O 1
ATOM 3190 N N . LEU B 1 143 ? -10.523 -0.167 -13.273 1 98.44 143 LEU B N 1
ATOM 3191 C CA . LEU B 1 143 ? -10.047 -0.835 -14.477 1 98.44 143 LEU B CA 1
ATOM 3192 C C . LEU B 1 143 ? -10.055 0.118 -15.664 1 98.44 143 LEU B C 1
ATOM 3194 O O . LEU B 1 143 ? -9.125 0.12 -16.469 1 98.44 143 LEU B O 1
ATOM 3198 N N . GLU B 1 144 ? -11.094 0.897 -15.727 1 98.06 144 GLU B N 1
ATOM 3199 C CA . GLU B 1 144 ? -11.195 1.863 -16.812 1 98.06 144 GLU B CA 1
ATOM 3200 C C . GLU B 1 144 ? -10.078 2.902 -16.734 1 98.06 144 GLU B C 1
ATOM 3202 O O . GLU B 1 144 ? -9.484 3.262 -17.75 1 98.06 144 GLU B O 1
ATOM 3207 N N . GLU B 1 145 ? -9.828 3.373 -15.539 1 96.19 145 GLU B N 1
ATOM 3208 C CA . GLU B 1 145 ? -8.734 4.32 -15.336 1 96.19 145 GLU B CA 1
ATOM 3209 C C . GLU B 1 145 ? -7.391 3.695 -15.688 1 96.19 145 GLU B C 1
ATOM 3211 O O . GLU B 1 145 ? -6.535 4.344 -16.297 1 96.19 145 GLU B O 1
ATOM 3216 N N . PHE B 1 146 ? -7.195 2.516 -15.281 1 97.19 146 PHE B N 1
ATOM 3217 C CA . PHE B 1 146 ? -5.969 1.78 -15.578 1 97.19 146 PHE B CA 1
ATOM 3218 C C . PHE B 1 146 ? -5.793 1.611 -17.078 1 97.19 146 PHE B C 1
ATOM 3220 O O . PHE B 1 146 ? -4.711 1.87 -17.625 1 97.19 146 PHE B O 1
ATOM 3227 N N . GLU B 1 147 ? -6.84 1.186 -17.766 1 98.06 147 GLU B N 1
ATOM 3228 C CA . GLU B 1 147 ? -6.859 1.034 -19.219 1 98.06 147 GLU B CA 1
ATOM 3229 C C . GLU B 1 147 ? -6.484 2.34 -19.922 1 98.06 147 GLU B C 1
ATOM 3231 O O . GLU B 1 147 ? -5.664 2.344 -20.828 1 98.06 147 GLU B O 1
ATOM 3236 N N . LYS B 1 148 ? -7.062 3.387 -19.469 1 96.31 148 LYS B N 1
ATOM 3237 C CA . LYS B 1 148 ? -6.805 4.699 -20.062 1 96.31 148 LYS B CA 1
ATOM 3238 C C . LYS B 1 148 ? -5.34 5.102 -19.875 1 96.31 148 LYS B C 1
ATOM 3240 O O . LYS B 1 148 ? -4.727 5.645 -20.797 1 96.31 148 LYS B O 1
ATOM 3245 N N . ASN B 1 149 ? -4.84 4.852 -18.719 1 95.12 149 ASN B N 1
ATOM 3246 C CA . ASN B 1 149 ? -3.447 5.195 -18.453 1 95.12 149 ASN B CA 1
ATOM 3247 C C . ASN B 1 149 ? -2.492 4.426 -19.344 1 95.12 149 ASN B C 1
ATOM 3249 O O . ASN B 1 149 ? -1.547 5 -19.891 1 95.12 149 ASN B O 1
ATOM 3253 N N . LEU B 1 150 ? -2.664 3.137 -19.484 1 96.88 150 LEU B N 1
ATOM 3254 C CA . LEU B 1 150 ? -1.827 2.32 -20.359 1 96.88 150 LEU B CA 1
ATOM 3255 C C . LEU B 1 150 ? -1.875 2.834 -21.781 1 96.88 150 LEU B C 1
ATOM 3257 O O . LEU B 1 150 ? -0.84 2.932 -22.453 1 96.88 150 LEU B O 1
ATOM 3261 N N . LYS B 1 151 ? -3.061 3.158 -22.203 1 96.38 151 LYS B N 1
ATOM 3262 C CA . LYS B 1 151 ? -3.258 3.633 -23.578 1 96.38 151 LYS B CA 1
ATOM 3263 C C . LYS B 1 151 ? -2.572 4.977 -23.797 1 96.38 151 LYS B C 1
ATOM 3265 O O . LYS B 1 151 ? -1.793 5.137 -24.734 1 96.38 151 LYS B O 1
ATOM 3270 N N . GLN B 1 152 ? -2.801 5.906 -22.953 1 93.75 152 GLN B N 1
ATOM 3271 C CA . GLN B 1 152 ? -2.322 7.277 -23.109 1 93.75 152 GLN B CA 1
ATOM 3272 C C . GLN B 1 152 ? -0.797 7.332 -23.094 1 93.75 152 GLN B C 1
ATOM 3274 O O . GLN B 1 152 ? -0.193 8.133 -23.812 1 93.75 152 GLN B O 1
ATOM 3279 N N . ASN B 1 153 ? -0.21 6.477 -22.328 1 93.12 153 ASN B N 1
ATOM 3280 C CA . ASN B 1 153 ? 1.238 6.539 -22.172 1 93.12 153 ASN B CA 1
ATOM 3281 C C . ASN B 1 153 ? 1.94 5.449 -22.969 1 93.12 153 ASN B C 1
ATOM 3283 O O . ASN B 1 153 ? 3.168 5.34 -22.938 1 93.12 153 ASN B O 1
ATOM 3287 N N . GLN B 1 154 ? 1.171 4.605 -23.672 1 95.12 154 GLN B N 1
ATOM 3288 C CA . GLN B 1 154 ? 1.685 3.535 -24.516 1 95.12 154 GLN B CA 1
ATOM 3289 C C . GLN B 1 154 ? 2.676 2.66 -23.766 1 95.12 154 GLN B C 1
ATOM 3291 O O . GLN B 1 154 ? 3.789 2.418 -24.234 1 95.12 154 GLN B O 1
ATOM 3296 N N . LEU B 1 155 ? 2.305 2.283 -22.641 1 95.5 155 LEU B N 1
ATOM 3297 C CA . LEU B 1 155 ? 3.209 1.579 -21.734 1 95.5 155 LEU B CA 1
ATOM 3298 C C . LEU B 1 155 ? 3.301 0.101 -22.109 1 95.5 155 LEU B C 1
ATOM 3300 O O . LEU B 1 155 ? 2.293 -0.611 -22.078 1 95.5 155 LEU B O 1
ATOM 3304 N N . LYS B 1 156 ? 4.531 -0.316 -22.422 1 97.44 156 LYS B N 1
ATOM 3305 C CA . LYS B 1 156 ? 4.793 -1.746 -22.547 1 97.44 156 LYS B CA 1
ATOM 3306 C C . LYS B 1 156 ? 4.832 -2.426 -21.188 1 97.44 156 LYS B C 1
ATOM 3308 O O . LYS B 1 156 ? 4.293 -3.521 -21.016 1 97.44 156 LYS B O 1
ATOM 3313 N N . TYR B 1 157 ? 5.508 -1.779 -20.266 1 98.38 157 TYR B N 1
ATOM 3314 C CA . TYR B 1 157 ? 5.57 -2.164 -18.859 1 98.38 157 TYR B CA 1
ATOM 3315 C C . TYR B 1 157 ? 5.16 -1.004 -17.953 1 98.38 157 TYR B C 1
ATOM 3317 O O . TYR B 1 157 ? 5.246 0.16 -18.359 1 98.38 157 TYR B O 1
ATOM 3325 N N . LEU B 1 158 ? 4.699 -1.303 -16.781 1 98.44 158 LEU B N 1
ATOM 3326 C CA . LEU B 1 158 ? 3.955 -0.347 -15.969 1 98.44 158 LEU B CA 1
ATOM 3327 C C . LEU B 1 158 ? 4.84 0.825 -15.562 1 98.44 158 LEU B C 1
ATOM 3329 O O . LEU B 1 158 ? 4.375 1.964 -15.484 1 98.44 158 LEU B O 1
ATOM 3333 N N . ALA B 1 159 ? 6.086 0.512 -15.266 1 97.62 159 ALA B N 1
ATOM 3334 C CA . ALA B 1 159 ? 6.992 1.577 -14.844 1 97.62 159 ALA B CA 1
ATOM 3335 C C . ALA B 1 159 ? 7.688 2.209 -16.047 1 97.62 159 ALA B C 1
ATOM 3337 O O . ALA B 1 159 ? 8.625 2.988 -15.891 1 97.62 159 ALA B O 1
ATOM 3338 N N . GLY B 1 160 ? 7.258 1.867 -17.219 1 96.38 160 GLY B N 1
ATOM 3339 C CA . GLY B 1 160 ? 7.879 2.344 -18.453 1 96.38 160 GLY B CA 1
ATOM 3340 C C . GLY B 1 160 ? 9.117 1.556 -18.828 1 96.38 160 GLY B C 1
ATOM 3341 O O . GLY B 1 160 ? 9.539 0.658 -18.109 1 96.38 160 GLY B O 1
ATOM 3342 N N . GLY B 1 161 ? 9.648 1.846 -19.953 1 95.44 161 GLY B N 1
ATOM 3343 C CA . GLY B 1 161 ? 10.844 1.171 -20.422 1 95.44 161 GLY B CA 1
ATOM 3344 C C . GLY B 1 161 ? 10.555 -0.148 -21.109 1 95.44 161 GLY B C 1
ATOM 3345 O O . GLY B 1 161 ? 9.422 -0.404 -21.516 1 95.44 161 GLY B O 1
ATOM 3346 N N . ASN B 1 162 ? 11.648 -0.933 -21.172 1 96.12 162 ASN B N 1
ATOM 3347 C CA . ASN B 1 162 ? 11.547 -2.115 -22.016 1 96.12 162 ASN B CA 1
ATOM 3348 C C . ASN B 1 162 ? 11.664 -3.4 -21.203 1 96.12 162 ASN B C 1
ATOM 3350 O O . ASN B 1 162 ? 11.625 -4.5 -21.75 1 96.12 162 ASN B O 1
ATOM 3354 N N . ASP B 1 163 ? 11.742 -3.266 -19.922 1 97.25 163 ASP B N 1
ATOM 3355 C CA . ASP B 1 163 ? 11.945 -4.449 -19.094 1 97.25 163 ASP B CA 1
ATOM 3356 C C . ASP B 1 163 ? 10.805 -4.625 -18.094 1 97.25 163 ASP B C 1
ATOM 3358 O O . ASP B 1 163 ? 10.234 -3.643 -17.609 1 97.25 163 ASP B O 1
ATOM 3362 N N . ILE B 1 164 ? 10.531 -5.879 -17.781 1 98.31 164 ILE B N 1
ATOM 3363 C CA . ILE B 1 164 ? 9.617 -6.223 -16.688 1 98.31 164 ILE B CA 1
ATOM 3364 C C . ILE B 1 164 ? 10.195 -5.746 -15.359 1 98.31 164 ILE B C 1
ATOM 3366 O O . ILE B 1 164 ? 11.398 -5.848 -15.125 1 98.31 164 ILE B O 1
ATOM 3370 N N . THR B 1 165 ? 9.344 -5.191 -14.531 1 98.81 165 THR B N 1
ATOM 3371 C CA . THR B 1 165 ? 9.758 -4.773 -13.195 1 98.81 165 THR B CA 1
ATOM 3372 C C . THR B 1 165 ? 8.883 -5.426 -12.125 1 98.81 165 THR B C 1
ATOM 3374 O O . THR B 1 165 ? 7.93 -6.141 -12.453 1 98.81 165 THR B O 1
ATOM 3377 N N . LEU B 1 166 ? 9.203 -5.203 -10.906 1 98.88 166 LEU B N 1
ATOM 3378 C CA . LEU B 1 166 ? 8.43 -5.688 -9.766 1 98.88 166 LEU B CA 1
ATOM 3379 C C . LEU B 1 166 ? 6.992 -5.191 -9.836 1 98.88 166 LEU B C 1
ATOM 3381 O O . LEU B 1 166 ? 6.066 -5.895 -9.43 1 98.88 166 LEU B O 1
ATOM 3385 N N . ALA B 1 167 ? 6.758 -3.984 -10.359 1 98.88 167 ALA B N 1
ATOM 3386 C CA . ALA B 1 167 ? 5.41 -3.434 -10.508 1 98.88 167 ALA B CA 1
ATOM 3387 C C . ALA B 1 167 ? 4.551 -4.32 -11.398 1 98.88 167 ALA B C 1
ATOM 3389 O O . ALA B 1 167 ? 3.367 -4.531 -11.125 1 98.88 167 ALA B O 1
ATOM 3390 N N . ASP B 1 168 ? 5.129 -4.809 -12.445 1 98.94 168 ASP B N 1
ATOM 3391 C CA . ASP B 1 168 ? 4.391 -5.668 -13.359 1 98.94 168 ASP B CA 1
ATOM 3392 C C . ASP B 1 168 ? 3.986 -6.977 -12.688 1 98.94 168 ASP B C 1
ATOM 3394 O O . ASP B 1 168 ? 2.85 -7.43 -12.836 1 98.94 168 ASP B O 1
ATOM 3398 N N . LEU B 1 169 ? 4.891 -7.539 -11.977 1 98.94 169 LEU B N 1
ATOM 3399 C CA . LEU B 1 169 ? 4.637 -8.836 -11.352 1 98.94 169 LEU B CA 1
ATOM 3400 C C . LEU B 1 169 ? 3.562 -8.719 -10.273 1 98.94 169 LEU B C 1
ATOM 3402 O O . LEU B 1 169 ? 2.605 -9.492 -10.258 1 98.94 169 LEU B O 1
ATOM 3406 N N . ALA B 1 170 ? 3.709 -7.746 -9.391 1 98.81 170 ALA B N 1
ATOM 3407 C CA . ALA B 1 170 ? 2.723 -7.555 -8.328 1 98.81 170 ALA B CA 1
ATOM 3408 C C . ALA B 1 170 ? 1.334 -7.309 -8.906 1 98.81 170 ALA B C 1
ATOM 3410 O O . ALA B 1 170 ? 0.349 -7.891 -8.445 1 98.81 170 ALA B O 1
ATOM 3411 N N . THR B 1 171 ? 1.276 -6.465 -9.914 1 98.94 171 THR B N 1
ATOM 3412 C CA . THR B 1 171 ? 0.001 -6.102 -10.523 1 98.94 171 THR B CA 1
ATOM 3413 C C . THR B 1 171 ? -0.607 -7.293 -11.258 1 98.94 171 THR B C 1
ATOM 3415 O O . THR B 1 171 ? -1.819 -7.512 -11.203 1 98.94 171 THR B O 1
ATOM 3418 N N . TYR B 1 172 ? 0.222 -8.07 -11.953 1 98.88 172 TYR B N 1
ATOM 3419 C CA . TYR B 1 172 ? -0.245 -9.258 -12.656 1 98.88 172 TYR B CA 1
ATOM 3420 C C . TYR B 1 172 ? -0.933 -10.227 -11.703 1 98.88 172 TYR B C 1
ATOM 3422 O O . TYR B 1 172 ? -2.047 -10.688 -11.969 1 98.88 172 TYR B O 1
ATOM 3430 N N . PHE B 1 173 ? -0.313 -10.516 -10.594 1 98.75 173 PHE B N 1
ATOM 3431 C CA . PHE B 1 173 ? -0.854 -11.516 -9.68 1 98.75 173 PHE B CA 1
ATOM 3432 C C . PHE B 1 173 ? -2.072 -10.977 -8.938 1 98.75 173 PHE B C 1
ATOM 3434 O O . PHE B 1 173 ? -2.893 -11.75 -8.438 1 98.75 173 PHE B O 1
ATOM 3441 N N . THR B 1 174 ? -2.207 -9.625 -8.883 1 98.69 174 THR B N 1
ATOM 3442 C CA . THR B 1 174 ? -3.453 -9.023 -8.422 1 98.69 174 THR B CA 1
ATOM 3443 C C . THR B 1 174 ? -4.582 -9.281 -9.414 1 98.69 174 THR B C 1
ATOM 3445 O O . THR B 1 174 ? -5.633 -9.805 -9.039 1 98.69 174 THR B O 1
ATOM 3448 N N . LEU B 1 175 ? -4.328 -9.031 -10.672 1 98.75 175 LEU B N 1
ATOM 3449 C CA . LEU B 1 175 ? -5.395 -8.992 -11.664 1 98.75 175 LEU B CA 1
ATOM 3450 C C . LEU B 1 175 ? -5.785 -10.406 -12.094 1 98.75 175 LEU B C 1
ATOM 3452 O O . LEU B 1 175 ? -6.93 -10.648 -12.477 1 98.75 175 LEU B O 1
ATOM 3456 N N . ILE B 1 176 ? -4.887 -11.367 -12 1 98.12 176 ILE B N 1
ATOM 3457 C CA . ILE B 1 176 ? -5.223 -12.711 -12.453 1 98.12 176 ILE B CA 1
ATOM 3458 C C . ILE B 1 176 ? -6.219 -13.352 -11.492 1 98.12 176 ILE B C 1
ATOM 3460 O O . ILE B 1 176 ? -6.828 -14.375 -11.805 1 98.12 176 ILE B O 1
ATOM 3464 N N . MET B 1 177 ? -6.395 -12.766 -10.328 1 98.38 177 MET B N 1
ATOM 3465 C CA . MET B 1 177 ? -7.398 -13.242 -9.383 1 98.38 177 MET B CA 1
ATOM 3466 C C . MET B 1 177 ? -8.805 -13.094 -9.961 1 98.38 177 MET B C 1
ATOM 3468 O O . MET B 1 177 ? -9.734 -13.766 -9.516 1 98.38 177 MET B O 1
ATOM 3472 N N . CYS B 1 178 ? -8.984 -12.227 -10.906 1 98.44 178 CYS B N 1
ATOM 3473 C CA . CYS B 1 178 ? -10.281 -12.016 -11.539 1 98.44 178 CYS B CA 1
ATOM 3474 C C . CYS B 1 178 ? -10.766 -13.289 -12.227 1 98.44 178 CYS B C 1
ATOM 3476 O O . CYS B 1 178 ? -11.953 -13.445 -12.492 1 98.44 178 CYS B O 1
ATOM 3478 N N . GLU B 1 179 ? -9.867 -14.211 -12.516 1 98 179 GLU B N 1
ATOM 3479 C CA . GLU B 1 179 ? -10.234 -15.477 -13.148 1 98 179 GLU B CA 1
ATOM 3480 C C . GLU B 1 179 ? -11.086 -16.328 -12.219 1 98 179 GLU B C 1
ATOM 3482 O O . GLU B 1 179 ? -11.711 -17.297 -12.656 1 98 179 GLU B O 1
ATOM 3487 N N . ALA B 1 180 ? -11.133 -15.977 -10.961 1 97.69 180 ALA B N 1
ATOM 3488 C CA . ALA B 1 180 ? -12.008 -16.656 -10.008 1 97.69 180 ALA B CA 1
ATOM 3489 C C . ALA B 1 180 ? -13.469 -16.344 -10.281 1 97.69 180 ALA B C 1
ATOM 3491 O O . ALA B 1 180 ? -14.367 -17.031 -9.805 1 97.69 180 ALA B O 1
ATOM 3492 N N . VAL B 1 181 ? -13.711 -15.242 -11.016 1 97.88 181 VAL B N 1
ATOM 3493 C CA . VAL B 1 181 ? -15.07 -14.797 -11.289 1 97.88 181 VAL B CA 1
ATOM 3494 C C . VAL B 1 181 ? -15.203 -14.406 -12.758 1 97.88 181 VAL B C 1
ATOM 3496 O O . VAL B 1 181 ? -15.656 -13.305 -13.07 1 97.88 181 VAL B O 1
ATOM 3499 N N . PRO B 1 182 ? -15 -15.305 -13.68 1 95.62 182 PRO B N 1
ATOM 3500 C CA . PRO B 1 182 ? -14.961 -14.961 -15.102 1 95.62 182 PRO B CA 1
ATOM 3501 C C . PRO B 1 182 ? -16.312 -14.469 -15.633 1 95.62 182 PRO B C 1
ATOM 3503 O O . PRO B 1 182 ? -16.359 -13.742 -16.625 1 95.62 182 PRO B O 1
ATOM 3506 N N . GLU B 1 183 ? -17.344 -14.805 -14.961 1 95.12 183 GLU B N 1
ATOM 3507 C CA . GLU B 1 183 ? -18.672 -14.375 -15.391 1 95.12 183 GLU B CA 1
ATOM 3508 C C . GLU B 1 183 ? -18.953 -12.938 -14.969 1 95.12 183 GLU B C 1
ATOM 3510 O O . GLU B 1 183 ? -19.828 -12.273 -15.531 1 95.12 183 GLU B O 1
ATOM 3515 N N . LEU B 1 184 ? -18.25 -12.547 -14.023 1 96.56 184 LEU B N 1
ATOM 3516 C CA . LEU B 1 184 ? -18.484 -11.219 -13.461 1 96.56 184 LEU B CA 1
ATOM 3517 C C . LEU B 1 184 ? -17.516 -10.203 -14.047 1 96.56 184 LEU B C 1
ATOM 3519 O O . LEU B 1 184 ? -17.875 -9.055 -14.289 1 96.56 184 LEU B O 1
ATOM 3523 N N . ILE B 1 185 ? -16.312 -10.602 -14.211 1 96.94 185 ILE B N 1
ATOM 3524 C CA . ILE B 1 185 ? -15.258 -9.711 -14.672 1 96.94 185 ILE B CA 1
ATOM 3525 C C . ILE B 1 185 ? -14.531 -10.336 -15.852 1 96.94 185 ILE B C 1
ATOM 3527 O O . ILE B 1 185 ? -13.906 -11.391 -15.719 1 96.94 185 ILE B O 1
ATOM 3531 N N . ASP B 1 186 ? -14.594 -9.727 -17 1 97.12 186 ASP B N 1
ATOM 3532 C CA . ASP B 1 186 ? -13.867 -10.125 -18.188 1 97.12 186 ASP B CA 1
ATOM 3533 C C . ASP B 1 186 ? -12.844 -9.062 -18.594 1 97.12 186 ASP B C 1
ATOM 3535 O O . ASP B 1 186 ? -13.203 -8.039 -19.188 1 97.12 186 ASP B O 1
ATOM 3539 N N . LEU B 1 187 ? -11.586 -9.336 -18.328 1 98.38 187 LEU B N 1
ATOM 3540 C CA . LEU B 1 187 ? -10.531 -8.352 -18.531 1 98.38 187 LEU B CA 1
ATOM 3541 C C . LEU B 1 187 ? -10.25 -8.148 -20.016 1 98.38 187 LEU B C 1
ATOM 3543 O O . LEU B 1 187 ? -9.594 -7.172 -20.406 1 98.38 187 LEU B O 1
ATOM 3547 N N . SER B 1 188 ? -10.75 -9.016 -20.891 1 97.88 188 SER B N 1
ATOM 3548 C CA . SER B 1 188 ? -10.539 -8.875 -22.328 1 97.88 188 SER B CA 1
ATOM 3549 C C . SER B 1 188 ? -11.266 -7.656 -22.875 1 97.88 188 SER B C 1
ATOM 3551 O O . SER B 1 188 ? -11 -7.219 -24 1 97.88 188 SER B O 1
ATOM 3553 N N . HIS B 1 189 ? -12.18 -7.039 -22.109 1 97.69 189 HIS B N 1
ATOM 3554 C CA . HIS B 1 189 ? -12.898 -5.832 -22.5 1 97.69 189 HIS B CA 1
ATOM 3555 C C . HIS B 1 189 ? -12 -4.602 -22.422 1 97.69 189 HIS B C 1
ATOM 3557 O O . HIS B 1 189 ? -12.375 -3.523 -22.891 1 97.69 189 HIS B O 1
ATOM 3563 N N . TYR B 1 190 ? -10.82 -4.754 -21.906 1 98.5 190 TYR B N 1
ATOM 3564 C CA . TYR B 1 190 ? -9.82 -3.697 -21.781 1 98.5 190 TYR B CA 1
ATOM 3565 C C . TYR B 1 190 ? -8.586 -4.031 -22.609 1 98.5 190 TYR B C 1
ATOM 3567 O O . TYR B 1 190 ? -7.621 -4.605 -22.078 1 98.5 190 TYR B O 1
ATOM 3575 N N . PRO B 1 191 ? -8.539 -3.59 -23.797 1 98.44 191 PRO B N 1
ATOM 3576 C CA . PRO B 1 191 ? -7.566 -4.113 -24.766 1 98.44 191 PRO B CA 1
ATOM 3577 C C . PRO B 1 191 ? -6.125 -3.857 -24.328 1 98.44 191 PRO B C 1
ATOM 3579 O O . PRO B 1 191 ? -5.266 -4.73 -24.484 1 98.44 191 PRO B O 1
ATOM 3582 N N . ASN B 1 192 ? -5.797 -2.627 -23.875 1 98.5 192 ASN B N 1
ATOM 3583 C CA . ASN B 1 192 ? -4.422 -2.334 -23.484 1 98.5 192 ASN B CA 1
ATOM 3584 C C . ASN B 1 192 ? -4.031 -3.092 -22.219 1 98.5 192 ASN B C 1
ATOM 3586 O O . ASN B 1 192 ? -2.924 -3.627 -22.125 1 98.5 192 ASN B O 1
ATOM 3590 N N . LEU B 1 193 ? -4.941 -3.127 -21.328 1 98.62 193 LEU B N 1
ATOM 3591 C CA . LEU B 1 193 ? -4.727 -3.9 -20.109 1 98.62 193 LEU B CA 1
ATOM 3592 C C . LEU B 1 193 ? -4.543 -5.379 -20.422 1 98.62 193 LEU B C 1
ATOM 3594 O O . LEU B 1 193 ? -3.633 -6.027 -19.906 1 98.62 193 LEU B O 1
ATOM 3598 N N . TYR B 1 194 ? -5.367 -5.875 -21.25 1 98.5 194 TYR B N 1
ATOM 3599 C CA . TYR B 1 194 ? -5.328 -7.293 -21.594 1 98.5 194 TYR B CA 1
ATOM 3600 C C . TYR B 1 194 ? -4.039 -7.641 -22.328 1 98.5 194 TYR B C 1
ATOM 3602 O O . TYR B 1 194 ? -3.453 -8.703 -22.094 1 98.5 194 TYR B O 1
ATOM 3610 N N . SER B 1 195 ? -3.613 -6.789 -23.188 1 98.62 195 SER B N 1
ATOM 3611 C CA . SER B 1 195 ? -2.35 -6.988 -23.891 1 98.62 195 SER B CA 1
ATOM 3612 C C . SER B 1 195 ? -1.179 -7.039 -22.922 1 98.62 195 SER B C 1
ATOM 3614 O O . SER B 1 195 ? -0.314 -7.91 -23.016 1 98.62 195 SER B O 1
ATOM 3616 N N . TRP B 1 196 ? -1.13 -6.074 -21.984 1 98.75 196 TRP B N 1
ATOM 3617 C CA . TRP B 1 196 ? -0.108 -6.066 -20.953 1 98.75 196 TRP B CA 1
ATOM 3618 C C . TRP B 1 196 ? -0.159 -7.348 -20.125 1 98.75 196 TRP B C 1
ATOM 3620 O O . TRP B 1 196 ? 0.868 -7.996 -19.906 1 98.75 196 TRP B O 1
ATOM 3630 N N . LEU B 1 197 ? -1.357 -7.715 -19.719 1 98.69 197 LEU B N 1
ATOM 3631 C CA . LEU B 1 197 ? -1.569 -8.906 -18.891 1 98.69 197 LEU B CA 1
ATOM 3632 C C . LEU B 1 197 ? -1.055 -10.148 -19.609 1 98.69 197 LEU B C 1
ATOM 3634 O O . LEU B 1 197 ? -0.367 -10.977 -19 1 98.69 197 LEU B O 1
ATOM 3638 N N . ASN B 1 198 ? -1.34 -10.312 -20.844 1 98.38 198 ASN B N 1
ATOM 3639 C CA . ASN B 1 198 ? -0.914 -11.469 -21.641 1 98.38 198 ASN B CA 1
ATOM 3640 C C . ASN B 1 198 ? 0.604 -11.516 -21.781 1 98.38 198 ASN B C 1
ATOM 3642 O O . ASN B 1 198 ? 1.197 -12.594 -21.812 1 98.38 198 ASN B O 1
ATOM 3646 N N . ARG B 1 199 ? 1.184 -10.367 -21.953 1 98.38 199 ARG B N 1
ATOM 3647 C CA . ARG B 1 199 ? 2.639 -10.305 -22.031 1 98.38 199 ARG B CA 1
ATOM 3648 C C . ARG B 1 199 ? 3.289 -10.867 -20.781 1 98.38 199 ARG B C 1
ATOM 3650 O O . ARG B 1 199 ? 4.223 -11.664 -20.859 1 98.38 199 ARG B O 1
ATOM 3657 N N . ILE B 1 200 ? 2.805 -10.43 -19.625 1 98.62 200 ILE B N 1
ATOM 3658 C CA . ILE B 1 200 ? 3.367 -10.914 -18.375 1 98.62 200 ILE B CA 1
ATOM 3659 C C . ILE B 1 200 ? 3.016 -12.383 -18.172 1 98.62 200 ILE B C 1
ATOM 3661 O O . ILE B 1 200 ? 3.838 -13.164 -17.703 1 98.62 200 ILE B O 1
ATOM 3665 N N . ASP B 1 201 ? 1.817 -12.758 -18.531 1 98.19 201 ASP B N 1
ATOM 3666 C CA . ASP B 1 201 ? 1.373 -14.141 -18.438 1 98.19 201 ASP B CA 1
ATOM 3667 C C . ASP B 1 201 ? 2.289 -15.07 -19.219 1 98.19 201 ASP B C 1
ATOM 3669 O O . ASP B 1 201 ? 2.709 -16.109 -18.719 1 98.19 201 ASP B O 1
ATOM 3673 N N . ASN B 1 202 ? 2.533 -14.711 -20.406 1 97.69 202 ASN B N 1
ATOM 3674 C CA . ASN B 1 202 ? 3.414 -15.508 -21.25 1 97.69 202 ASN B CA 1
ATOM 3675 C C . ASN B 1 202 ? 4.812 -15.625 -20.656 1 97.69 202 ASN B C 1
ATOM 3677 O O . ASN B 1 202 ? 5.426 -16.688 -20.703 1 97.69 202 ASN B O 1
ATOM 3681 N N . PHE B 1 203 ? 5.297 -14.547 -20.172 1 97.44 203 PHE B N 1
ATOM 3682 C CA . PHE B 1 203 ? 6.598 -14.555 -19.516 1 97.44 203 PHE B CA 1
ATOM 3683 C C . PHE B 1 203 ? 6.613 -15.539 -18.359 1 97.44 203 PHE B C 1
ATOM 3685 O O . PHE B 1 203 ? 7.543 -16.344 -18.234 1 97.44 203 PHE B O 1
ATOM 3692 N N . ILE B 1 204 ? 5.598 -15.508 -17.5 1 96.81 204 ILE B N 1
ATOM 3693 C CA . ILE B 1 204 ? 5.5 -16.359 -16.312 1 96.81 204 ILE B CA 1
ATOM 3694 C C . ILE B 1 204 ? 5.395 -17.812 -16.734 1 96.81 204 ILE B C 1
ATOM 3696 O O . ILE B 1 204 ? 6.031 -18.688 -16.141 1 96.81 204 ILE B O 1
ATOM 3700 N N . LYS B 1 205 ? 4.625 -18.094 -17.734 1 95.44 205 LYS B N 1
ATOM 3701 C CA . LYS B 1 205 ? 4.473 -19.453 -18.234 1 95.44 205 LYS B CA 1
ATOM 3702 C C . LYS B 1 205 ? 5.801 -20 -18.75 1 95.44 205 LYS B C 1
ATOM 3704 O O . LYS B 1 205 ? 6.129 -21.172 -18.531 1 95.44 205 LYS B O 1
ATOM 3709 N N . GLU B 1 206 ? 6.516 -19.188 -19.438 1 95.12 206 GLU B N 1
ATOM 3710 C CA . GLU B 1 206 ? 7.836 -19.594 -19.906 1 95.12 206 GLU B CA 1
ATOM 3711 C C . GLU B 1 206 ? 8.781 -19.875 -18.75 1 95.12 206 GLU B C 1
ATOM 3713 O O . GLU B 1 206 ? 9.516 -20.875 -18.766 1 95.12 206 GLU B O 1
ATOM 3718 N N . LEU B 1 207 ? 8.758 -19.047 -17.781 1 94.19 207 LEU B N 1
ATOM 3719 C CA . LEU B 1 207 ? 9.57 -19.25 -16.594 1 94.19 207 LEU B CA 1
ATOM 3720 C C . LEU B 1 207 ? 9.195 -20.547 -15.875 1 94.19 207 LEU B C 1
ATOM 3722 O O . LEU B 1 207 ? 10.062 -21.25 -15.375 1 94.19 207 LEU B O 1
ATOM 3726 N N . ASP B 1 208 ? 7.938 -20.797 -15.797 1 93.81 208 ASP B N 1
ATOM 3727 C CA . ASP B 1 208 ? 7.375 -21.938 -15.07 1 93.81 208 ASP B CA 1
ATOM 3728 C C . ASP B 1 208 ? 7.652 -23.25 -15.797 1 93.81 208 ASP B C 1
ATOM 3730 O O . ASP B 1 208 ? 7.676 -24.312 -15.18 1 93.81 208 ASP B O 1
ATOM 3734 N N . SER B 1 209 ? 7.805 -23.203 -17.109 1 88.44 209 SER B N 1
ATOM 3735 C CA . SER B 1 209 ? 7.957 -24.406 -17.922 1 88.44 209 SER B CA 1
ATOM 3736 C C . SER B 1 209 ? 9.414 -24.844 -18 1 88.44 209 SER B C 1
ATOM 3738 O O . SER B 1 209 ? 9.711 -25.953 -18.469 1 88.44 209 SER B O 1
ATOM 3740 N N . ASN B 1 210 ? 10.18 -23.953 -17.5 1 76.81 210 ASN B N 1
ATOM 3741 C CA . ASN B 1 210 ? 11.578 -24.375 -17.578 1 76.81 210 ASN B CA 1
ATOM 3742 C C . ASN B 1 210 ? 11.828 -25.672 -16.812 1 76.81 210 ASN B C 1
ATOM 3744 O O . ASN B 1 210 ? 11.883 -25.672 -15.586 1 76.81 210 ASN B O 1
ATOM 3748 N N . LYS B 1 211 ? 11.93 -26.766 -17.562 1 65.69 211 LYS B N 1
ATOM 3749 C CA . LYS B 1 211 ? 12.016 -28.156 -17.141 1 65.69 211 LYS B CA 1
ATOM 3750 C C . LYS B 1 211 ? 13.258 -28.406 -16.281 1 65.69 211 LYS B C 1
ATOM 3752 O O . LYS B 1 211 ? 13.328 -29.375 -15.539 1 65.69 211 LYS B O 1
ATOM 3757 N N . ASN B 1 212 ? 14.148 -27.547 -16.484 1 63.66 212 ASN B N 1
ATOM 3758 C CA . ASN B 1 212 ? 15.336 -27.734 -15.656 1 63.66 212 ASN B CA 1
ATOM 3759 C C . ASN B 1 212 ? 15.07 -27.375 -14.195 1 63.66 212 ASN B C 1
ATOM 3761 O O . ASN B 1 212 ? 15.922 -27.594 -13.328 1 63.66 212 ASN B O 1
ATOM 3765 N N . ASN B 1 213 ? 13.766 -26.922 -13.977 1 64.31 213 ASN B N 1
ATOM 3766 C CA . ASN B 1 213 ? 13.406 -26.516 -12.617 1 64.31 213 ASN B CA 1
ATOM 3767 C C . ASN B 1 213 ? 12.594 -27.594 -11.906 1 64.31 213 ASN B C 1
ATOM 3769 O O . ASN B 1 213 ? 11.648 -28.141 -12.484 1 64.31 213 ASN B O 1
ATOM 3773 N N . VAL B 1 214 ? 13.023 -28.172 -10.82 1 66.56 214 VAL B N 1
ATOM 3774 C CA . VAL B 1 214 ? 12.375 -29.188 -9.984 1 66.56 214 VAL B CA 1
ATOM 3775 C C . VAL B 1 214 ? 10.922 -28.781 -9.727 1 66.56 214 VAL B C 1
ATOM 3777 O O . VAL B 1 214 ? 10.047 -29.641 -9.57 1 66.56 214 VAL B O 1
ATOM 3780 N N . ASP B 1 215 ? 10.664 -27.516 -9.984 1 79.69 215 ASP B N 1
ATOM 3781 C CA . ASP B 1 215 ? 9.336 -27 -9.625 1 79.69 215 ASP B CA 1
ATOM 3782 C C . ASP B 1 215 ? 8.57 -26.547 -10.859 1 79.69 215 ASP B C 1
ATOM 3784 O O . ASP B 1 215 ? 7.695 -25.688 -10.773 1 79.69 215 ASP B O 1
ATOM 3788 N N . ALA B 1 216 ? 8.828 -27.234 -11.961 1 85.25 216 ALA B N 1
ATOM 3789 C CA . ALA B 1 216 ? 8.141 -26.875 -13.195 1 85.25 216 ALA B CA 1
ATOM 3790 C C . ALA B 1 216 ? 6.641 -27.125 -13.078 1 85.25 216 ALA B C 1
ATOM 3792 O O . ALA B 1 216 ? 6.211 -28.141 -12.547 1 85.25 216 ALA B O 1
ATOM 3793 N N . GLY B 1 217 ? 5.84 -26.062 -13.445 1 92.62 217 GLY B N 1
ATOM 3794 C CA . GLY B 1 217 ? 4.391 -26.188 -13.484 1 92.62 217 GLY B CA 1
ATOM 3795 C C . GLY B 1 217 ? 3.723 -25.766 -12.195 1 92.62 217 GLY B C 1
ATOM 3796 O O . GLY B 1 217 ? 2.494 -25.766 -12.094 1 92.62 217 GLY B O 1
ATOM 3797 N N . VAL B 1 218 ? 4.504 -25.344 -11.266 1 94.38 218 VAL B N 1
ATOM 3798 C CA . VAL B 1 218 ? 3.975 -25.016 -9.945 1 94.38 218 VAL B CA 1
ATOM 3799 C C . VAL B 1 218 ? 3.029 -23.828 -10.047 1 94.38 218 VAL B C 1
ATOM 3801 O O . VAL B 1 218 ? 1.981 -23.797 -9.398 1 94.38 218 VAL B O 1
ATOM 3804 N N . LEU B 1 219 ? 3.328 -22.859 -10.891 1 96.75 219 LEU B N 1
ATOM 3805 C CA . LEU B 1 219 ? 2.545 -21.641 -10.977 1 96.75 219 LEU B CA 1
ATOM 3806 C C . LEU B 1 219 ? 1.231 -21.875 -11.711 1 96.75 219 LEU B C 1
ATOM 3808 O O . LEU B 1 219 ? 0.18 -21.391 -11.289 1 96.75 219 LEU B O 1
ATOM 3812 N N . VAL B 1 220 ? 1.313 -22.625 -12.805 1 95.38 220 VAL B N 1
ATOM 3813 C CA . VAL B 1 220 ? 0.102 -22.938 -13.555 1 95.38 220 VAL B CA 1
ATOM 3814 C C . VAL B 1 220 ? -0.842 -23.766 -12.688 1 95.38 220 VAL B C 1
ATOM 3816 O O . VAL B 1 220 ? -2.043 -23.484 -12.625 1 95.38 220 VAL B O 1
ATOM 3819 N N . LYS B 1 221 ? -0.29 -24.75 -12.016 1 96.25 221 LYS B N 1
ATOM 3820 C CA . LYS B 1 221 ? -1.092 -25.594 -11.125 1 96.25 221 LYS B CA 1
ATOM 3821 C C . LYS B 1 221 ? -1.68 -24.766 -9.977 1 96.25 221 LYS B C 1
ATOM 3823 O O . LYS B 1 221 ? -2.834 -24.969 -9.594 1 96.25 221 LYS B O 1
ATOM 3828 N N . ALA B 1 222 ? -0.929 -23.875 -9.445 1 97.44 222 ALA B N 1
ATOM 3829 C CA . ALA B 1 222 ? -1.364 -23 -8.352 1 97.44 222 ALA B CA 1
ATOM 3830 C C . ALA B 1 222 ? -2.557 -22.141 -8.766 1 97.44 222 ALA B C 1
ATOM 3832 O O . ALA B 1 222 ? -3.518 -22 -8.008 1 97.44 222 ALA B O 1
ATOM 3833 N N . GLN B 1 223 ? -2.453 -21.594 -9.953 1 97.75 223 GLN B N 1
ATOM 3834 C CA . GLN B 1 223 ? -3.539 -20.766 -10.461 1 97.75 223 GLN B CA 1
ATOM 3835 C C . GLN B 1 223 ? -4.801 -21.594 -10.695 1 97.75 223 GLN B C 1
ATOM 3837 O O . GLN B 1 223 ? -5.906 -21.141 -10.359 1 97.75 223 GLN B O 1
ATOM 3842 N N . GLU B 1 224 ? -4.641 -22.766 -11.242 1 97.56 224 GLU B N 1
ATOM 3843 C CA . GLU B 1 224 ? -5.77 -23.672 -11.438 1 97.56 224 GLU B CA 1
ATOM 3844 C C . GLU B 1 224 ? -6.43 -24.016 -10.102 1 97.56 224 GLU B C 1
ATOM 3846 O O . GLU B 1 224 ? -7.66 -24 -9.992 1 97.56 224 GLU B O 1
ATOM 3851 N N . ASN B 1 225 ? -5.598 -24.344 -9.148 1 97.88 225 ASN B N 1
ATOM 3852 C CA . ASN B 1 225 ? -6.105 -24.672 -7.82 1 97.88 225 ASN B CA 1
ATOM 3853 C C . ASN B 1 225 ? -6.855 -23.5 -7.199 1 97.88 225 ASN B C 1
ATOM 3855 O O . ASN B 1 225 ? -7.879 -23.688 -6.539 1 97.88 225 ASN B O 1
ATOM 3859 N N . PHE B 1 226 ? -6.328 -22.312 -7.375 1 97.81 226 PHE B N 1
ATOM 3860 C CA . PHE B 1 226 ? -6.965 -21.109 -6.867 1 97.81 226 PHE B CA 1
ATOM 3861 C C . PHE B 1 226 ? -8.367 -20.953 -7.441 1 97.81 226 PHE B C 1
ATOM 3863 O O . PHE B 1 226 ? -9.328 -20.75 -6.695 1 97.81 226 PHE B O 1
ATOM 3870 N N . CYS B 1 227 ? -8.508 -21.094 -8.734 1 98.12 227 CYS B N 1
ATOM 3871 C CA . CYS B 1 227 ? -9.797 -20.922 -9.406 1 98.12 227 CYS B CA 1
ATOM 3872 C C . CYS B 1 227 ? -10.758 -22.047 -9.039 1 98.12 227 CYS B C 1
ATOM 3874 O O . CYS B 1 227 ? -11.945 -21.797 -8.836 1 98.12 227 CYS B O 1
ATOM 3876 N N . THR B 1 228 ? -10.203 -23.234 -8.945 1 98.06 228 THR B N 1
ATOM 3877 C CA . THR B 1 228 ? -11.031 -24.375 -8.586 1 98.06 228 THR B CA 1
ATOM 3878 C C . THR B 1 228 ? -11.594 -24.203 -7.176 1 98.06 228 THR B C 1
ATOM 3880 O O . THR B 1 228 ? -12.773 -24.484 -6.941 1 98.06 228 THR B O 1
ATOM 3883 N N . TYR B 1 229 ? -10.758 -23.781 -6.316 1 97.06 229 TYR B N 1
ATOM 3884 C CA . TYR B 1 229 ? -11.203 -23.578 -4.945 1 97.06 229 TYR B CA 1
ATOM 3885 C C . TYR B 1 229 ? -12.242 -22.469 -4.867 1 97.06 229 TYR B C 1
ATOM 3887 O O . TYR B 1 229 ? -13.219 -22.578 -4.125 1 97.06 229 TYR B O 1
ATOM 3895 N N . ALA B 1 230 ? -12.016 -21.422 -5.613 1 97.81 230 ALA B N 1
ATOM 3896 C CA . ALA B 1 230 ? -12.992 -20.328 -5.668 1 97.81 230 ALA B CA 1
ATOM 3897 C C . ALA B 1 230 ? -14.352 -20.844 -6.137 1 97.81 230 ALA B C 1
ATOM 3899 O O . ALA B 1 230 ? -15.383 -20.5 -5.562 1 97.81 230 ALA B O 1
ATOM 3900 N N . LYS B 1 231 ? -14.352 -21.656 -7.152 1 97.38 231 LYS B N 1
ATOM 3901 C CA . LYS B 1 231 ? -15.586 -22.25 -7.664 1 97.38 231 LYS B CA 1
ATOM 3902 C C . LYS B 1 231 ? -16.266 -23.125 -6.605 1 97.38 231 LYS B C 1
ATOM 3904 O O . LYS B 1 231 ? -17.484 -23.062 -6.445 1 97.38 231 LYS B O 1
ATOM 3909 N N . TYR B 1 232 ? -15.461 -23.859 -5.953 1 97 232 TYR B N 1
ATOM 3910 C CA . TYR B 1 232 ? -15.969 -24.703 -4.879 1 97 232 TYR B CA 1
ATOM 3911 C C . TYR B 1 232 ? -16.656 -23.875 -3.803 1 97 232 TYR B C 1
ATOM 3913 O O . TYR B 1 232 ? -17.766 -24.188 -3.385 1 97 232 TYR B O 1
ATOM 3921 N N . CYS B 1 233 ? -16.016 -22.844 -3.367 1 97.12 233 CYS B N 1
ATOM 3922 C CA . CYS B 1 233 ? -16.578 -21.969 -2.336 1 97.12 233 CYS B CA 1
ATOM 3923 C C . CYS B 1 233 ? -17.906 -21.375 -2.787 1 97.12 233 CYS B C 1
ATOM 3925 O O . CYS B 1 233 ? -18.875 -21.344 -2.023 1 97.12 233 CYS B O 1
ATOM 3927 N N . GLN B 1 234 ? -17.938 -20.922 -3.98 1 97.12 234 GLN B N 1
ATOM 3928 C CA . GLN B 1 234 ? -19.141 -20.297 -4.508 1 97.12 234 GLN B CA 1
ATOM 3929 C C . GLN B 1 234 ? -20.297 -21.297 -4.574 1 97.12 234 GLN B C 1
ATOM 3931 O O . GLN B 1 234 ? -21.438 -20.969 -4.238 1 97.12 234 GLN B O 1
ATOM 3936 N N . GLN B 1 235 ? -19.984 -22.484 -5.016 1 96.62 235 GLN B N 1
ATOM 3937 C CA . GLN B 1 235 ? -21 -23.531 -5.094 1 96.62 235 GLN B CA 1
ATOM 3938 C C . GLN B 1 235 ? -21.562 -23.875 -3.713 1 96.62 235 GLN B C 1
ATOM 3940 O O . GLN B 1 235 ? -22.766 -24.016 -3.543 1 96.62 235 GLN B O 1
ATOM 3945 N N . GLN B 1 236 ? -20.672 -23.953 -2.779 1 96.06 236 GLN B N 1
ATOM 3946 C CA . GLN B 1 236 ? -21.094 -24.25 -1.413 1 96.06 236 GLN B CA 1
ATOM 3947 C C . GLN B 1 236 ? -22 -23.156 -0.868 1 96.06 236 GLN B C 1
ATOM 3949 O O . GLN B 1 236 ? -23.016 -23.438 -0.21 1 96.06 236 GLN B O 1
ATOM 3954 N N . ALA B 1 237 ? -21.609 -22 -1.154 1 95.88 237 ALA B N 1
ATOM 3955 C CA . ALA B 1 237 ? -22.391 -20.859 -0.668 1 95.88 237 ALA B CA 1
ATOM 3956 C C . ALA B 1 237 ? -23.766 -20.828 -1.31 1 95.88 237 ALA B C 1
ATOM 3958 O O . ALA B 1 237 ? -24.766 -20.5 -0.647 1 95.88 237 ALA B O 1
ATOM 3959 N N . GLN B 1 238 ? -23.828 -21.094 -2.545 1 94.69 238 GLN B N 1
ATOM 3960 C CA . GLN B 1 238 ? -25.109 -21.094 -3.262 1 94.69 238 GLN B CA 1
ATOM 3961 C C . GLN B 1 238 ? -26.016 -22.203 -2.756 1 94.69 238 GLN B C 1
ATOM 3963 O O . GLN B 1 238 ? -27.234 -22 -2.643 1 94.69 238 GLN B O 1
ATOM 3968 N N . GLU B 1 239 ? -25.406 -23.297 -2.479 1 94.19 239 GLU B N 1
ATOM 3969 C CA . GLU B 1 239 ? -26.188 -24.422 -1.954 1 94.19 239 GLU B CA 1
ATOM 3970 C C . GLU B 1 239 ? -26.719 -24.109 -0.557 1 94.19 239 GLU B C 1
ATOM 3972 O O . GLU B 1 239 ? -27.859 -24.469 -0.232 1 94.19 239 GLU B O 1
ATOM 3977 N N . GLN B 1 240 ? -25.922 -23.547 0.236 1 91.44 240 GLN B N 1
ATOM 3978 C CA . GLN B 1 240 ? -26.344 -23.172 1.581 1 91.44 240 GLN B CA 1
ATOM 3979 C C . GLN B 1 240 ? -27.484 -22.156 1.538 1 91.44 240 GLN B C 1
ATOM 3981 O O . GLN B 1 240 ? -28.406 -22.219 2.354 1 91.44 240 GLN B O 1
ATOM 3986 N N . LYS B 1 241 ? -27.484 -21.219 0.644 1 87.31 241 LYS B N 1
ATOM 3987 C CA . LYS B 1 241 ? -28.516 -20.203 0.499 1 87.31 241 LYS B CA 1
ATOM 3988 C C . LYS B 1 241 ? -29.828 -20.828 0.037 1 87.31 241 LYS B C 1
ATOM 3990 O O . LYS B 1 241 ? -30.906 -20.375 0.423 1 87.31 241 LYS B O 1
ATOM 3995 N N . ARG B 1 242 ? -29.719 -21.891 -0.709 1 89.19 242 ARG B N 1
ATOM 3996 C CA . ARG B 1 242 ? -30.891 -22.578 -1.223 1 89.19 242 ARG B CA 1
ATOM 3997 C C . ARG B 1 242 ? -31.562 -23.406 -0.135 1 89.19 242 ARG B C 1
ATOM 3999 O O . ARG B 1 242 ? -32.781 -23.625 -0.155 1 89.19 242 ARG B O 1
ATOM 4006 N N . SER B 1 243 ? -30.828 -23.75 0.734 1 89 243 SER B N 1
ATOM 4007 C CA . SER B 1 243 ? -31.344 -24.578 1.812 1 89 243 SER B CA 1
ATOM 4008 C C . SER B 1 243 ? -31.953 -23.734 2.93 1 89 243 SER B C 1
ATOM 4010 O O . SER B 1 243 ? -32.688 -24.25 3.764 1 89 243 SER B O 1
ATOM 4012 N N . GLU B 1 244 ? -31.703 -22.453 3.076 1 79.25 244 GLU B N 1
ATOM 4013 C CA . GLU B 1 244 ? -32.312 -21.562 4.066 1 79.25 244 GLU B CA 1
ATOM 4014 C C . GLU B 1 244 ? -33.625 -20.984 3.568 1 79.25 244 GLU B C 1
ATOM 4016 O O . GLU B 1 244 ? -34.562 -20.812 4.348 1 79.25 244 GLU B O 1
#

Secondary structure (DSSP, 8-state):
------EEEE-TT-HHHHHHHHHHHHTT--S-EEEE--GGGTGGGSHHHHTT-TT--S-EEEETTTEEEESHHHHHHHHHHHH-TT-TTS-TT-HHHHHHHHHHHHHIIIIIHHHHHHHHGGGGSTT--S--GGGHHHHHHHHHHHHHHHHHHT-SSTTSSSS--HHHHHHHHHHGGGGG-TTT--GGGSHHHHHHHHHHHHHHHHHHH-TTSTTTTHHHHHHHHHHHHHHHHHHHHHHHHHH-/------EEEE-TT-HHHHHHHHHHHHTT--S-EEEE--GGGTGGGSHHHHTT-TT--S-EEEETTTEEEESHHHHHHHHHHHH-TT-TTS-TT-HHHHHHHHHHHHHIIIIIHHHHHHHHGGGGSTT--S--GGGHHHHHHHHHHHHHHHHHHT-SSTTSSSS--HHHHHHHHHHGGGGG-TTT--GGGSHHHHHHHHHHHHHHHHHHH-TTSTTTTHHHHHHHHHHHHHHHHHHHHHHHHHH-

Nearest PDB structures (foldseek):
  7odm-assembly1_AAA-2  TM=8.186E-01  e=5.938E-11  Alopecurus myosuroides
  1axd-assembly1_B  TM=7.810E-01  e=5.395E-11  Zea mays
  4ri7-assembly1_B  TM=7.973E-01  e=6.229E-11  Populus tremula x Populus tremuloides
  6tk8-assembly1_AAA-2  TM=8.188E-01  e=1.623E-10  Alopecurus myosuroides
  4ri6-assembly1_B  TM=7.945E-01  e=1.106E-10  Populus tremula x Populus tremuloides

Sequence (488 aa):
MPEIRPIFYWMPESPPCRTVYVVAKMIGLKDWDIKSIDLTKLEQMSDDYLKINPFHTIPGYFEPPDFNLYESRTIARYIIETYRPESSLYPMNDVRKRAMINRCMDYELGTLFRAMSDVVLPIFKPGQGLPNKEKLSRFIQVLEEFEKNLKQNQLKYLAGGNDITLADLATYFTLIMCEAVPELIDLSHYPNLYSWLNRIDNFIKELDSNKNNVDAGVLVKAQENFCTYAKYCQQQAQEQKRSEMPEIRPIFYWMPESPPCRTVYVVAKMIGLKDWDIKSIDLTKLEQMSDDYLKINPFHTIPGYFEPPDFNLYESRTIARYIIETYRPESSLYPMNDVRKRAMINRCMDYELGTLFRAMSDVVLPIFKPGQGLPNKEKLSRFIQVLEEFEKNLKQNQLKYLAGGNDITLADLATYFTLIMCEAVPELIDLSHYPNLYSWLNRIDNFIKELDSNKNNVDAGVLVKAQENFCTYAKYCQQQAQEQKRSE

Organism: Dermatophagoides farinae (NCBI:txid6954)

pLDDT: mean 95.28, std 7.57, range [37.5, 98.94]

Radius of gyration: 22.46 Å; Cα contacts (8 Å, |Δi|>4): 716; chains: 2; bounding box: 64×60×50 Å